Protein AF-A0AA96TM25-F1 (afdb_monomer_lite)

Sequence (514 aa):
MRAARQRVRSRRRRLGALTAVLTAGLGVGALLPATAQSGPVAGAGNHFLLSGAGDTSGVAAERFWFGRADDEVYLGDVIDRSGALVGDGRDDVLVRRGNTFTVRGAGGRTFAYGDPGDTVLVGDWDGDGTDTLAVRRGNSYFLSNSLTSGVADAVVVYGDPGDVVLVGNWDGDTSAADAPRPVTTDTLMVRRGHHYFVKNSLATGVADADFFFGEPGDTVLVGDWATAPGPGTPGRSGDSADQLAVRRGNVNHLSAEVWTARRGSALPTRSSVAYGEPGDTAFAAQLPRTYPTPGGPQTVYGDGFGVRRAGVPAGTDTPPAPAAPSAADGGVRTYAAVGDSITAGFRHYDHLGAPGPSSWLQGETAGRLQLAGGWAVPGTTTAQMLAHVAPADADVLVLLGGTNDVIRGVPWEVTAGNLQAIAAKVGARNTLAVGIVPIGWLPGAREQFNARLAALASEQGWRYVDPWLPLTAGDRWAPGASPDDLHPTPQAAFAAGRTIADAAWQAAARRGPR

Radius of gyration: 27.89 Å; chains: 1; bounding box: 87×74×76 Å

Foldseek 3Di:
DDDYDDDDDDDDDDDDDDDDDDDDDPPPPDAAFKFKFFFFLDAFFFWKFWQAFARQQQFGPDIDGDDHRPWRKTWGQQADPCLDRFGPRFIWIWTDDFQKIFTDDSVGDIAGEDGGPWGKIWFAAPLRRGIDIWTDDFQKIQDDNDRHYDGGPDIEGEDGRPWGKTKFQQQLDFPCPPDSYRGGHIDIWTDQQQKIFDDNHRHYDGGPAIEGEDGRPWDKEKWLHWHPADDVRHTAARSRHIWIWTDDFQKTFTWDRNNVDHHHYYTDGPDIGGYDGRNWRKYKTWDWDWDQDPVGIDIYTIITMMTGDHDDHPPDDDDDDDDDDDDDPDDQFEEEEEEECQQQVPDADFFSPDGHLLHLLSAPCPPRYHYFYYGYYHLDALVRRLVRTAAGAGLEYEYEHDLNCLVVVPDPVVRLVSSVSNCVRNPHLAYEYEQFDAQQVDFPSSVVNLVVSCVSCVVVVHHYDHLCVVQDDHSFGDPQQDPNRHTGRSNNSRSSSNRSNVSRSVRSPDPGDD

Secondary structure (DSSP, 8-state):
----------------------------PPPPPP---SSS--SS-SEEEE--TT--SS--SEEEE-S-TT-EEEEE----TT--SS--SSPEEEEEETTEEEESSTTT-EEE-S-TT-EEEEE-SSSSS--EEEEEETTEEEE-SSSSSS--SEEEEBS-TT-EEEEE-SS---TTTTSSS-----EEEEEETTEEEE--SSSSB--SEEEE-S-TT-EEEEE-B-B--BTTB--B---SS-EEEEEETTEEEEESPGGGPPTTEEPPEEEEEE-S-TTSEEEEEE--EEEEETTEEEEE-SEEEEEEE--S---S-PPPS--SPPPSS-PPEEEEEEESHHHHTS---SSTTS--TT-GGGSTTTTTEEEEEEEE-TT--HHHHHHH------SEEEEE--HHHHHTT--HHHHHHHHHHHHHHH--SEEEEEPPPP-TTSTTHHHHHHHHHHHHHHHTT-EEE-TTGGGEETTEEPTTS-SSSSSPPHHHHHHHHHHHHHHHHHHHTS----

pLDDT: mean 77.59, std 20.63, range [21.61, 98.81]

Structure (mmCIF, N/CA/C/O backbone):
data_AF-A0AA96TM25-F1
#
_entry.id   AF-A0AA96TM25-F1
#
loop_
_atom_site.group_PDB
_atom_site.id
_atom_site.type_symbol
_atom_site.label_atom_id
_atom_site.label_alt_id
_atom_site.label_comp_id
_atom_site.label_asym_id
_atom_site.label_entity_id
_atom_site.label_seq_id
_atom_site.pdbx_PDB_ins_code
_atom_site.Cartn_x
_atom_site.Cartn_y
_atom_site.Cartn_z
_atom_site.occupancy
_atom_site.B_iso_or_equiv
_atom_site.auth_seq_id
_atom_site.auth_comp_id
_atom_site.auth_asym_id
_atom_site.auth_atom_id
_atom_site.pdbx_PDB_model_num
ATOM 1 N N . MET A 1 1 ? 49.349 34.780 -30.154 1.00 33.78 1 MET A N 1
ATOM 2 C CA . MET A 1 1 ? 49.769 36.111 -29.656 1.00 33.78 1 MET A CA 1
ATOM 3 C C . MET A 1 1 ? 48.744 37.160 -30.079 1.00 33.78 1 MET A C 1
ATOM 5 O O . MET A 1 1 ? 48.507 37.262 -31.268 1.00 33.78 1 MET A O 1
ATOM 9 N N . ARG A 1 2 ? 48.194 37.898 -29.094 1.00 33.19 2 ARG A N 1
ATOM 10 C CA . ARG A 1 2 ? 47.567 39.251 -29.123 1.00 33.19 2 ARG A CA 1
ATOM 11 C C . ARG A 1 2 ? 46.432 39.506 -30.145 1.00 33.19 2 ARG A C 1
ATOM 13 O O . ARG A 1 2 ? 46.688 39.568 -31.331 1.00 33.19 2 ARG A O 1
ATOM 20 N N . ALA A 1 3 ? 45.149 39.572 -29.774 1.00 35.06 3 ALA A N 1
ATOM 21 C CA . ALA A 1 3 ? 44.412 40.490 -28.880 1.00 35.06 3 ALA A CA 1
ATOM 22 C C . ALA A 1 3 ? 43.901 41.805 -29.529 1.00 35.06 3 ALA A C 1
ATOM 24 O O . ALA A 1 3 ? 44.676 42.716 -29.796 1.00 35.06 3 ALA A O 1
ATOM 25 N N . ALA A 1 4 ? 42.559 41.903 -29.541 1.00 36.69 4 ALA A N 1
ATOM 26 C CA . ALA A 1 4 ? 41.720 43.029 -29.095 1.00 36.69 4 ALA A CA 1
ATOM 27 C C . ALA A 1 4 ? 41.176 44.062 -30.115 1.00 36.69 4 ALA A C 1
ATOM 29 O O . ALA A 1 4 ? 41.933 44.826 -30.701 1.00 36.69 4 ALA A O 1
ATOM 30 N N . ARG A 1 5 ? 39.833 44.207 -30.125 1.00 37.12 5 ARG A N 1
ATOM 31 C CA . ARG A 1 5 ? 39.028 45.390 -29.697 1.00 37.12 5 ARG A CA 1
ATOM 32 C C . ARG A 1 5 ? 37.784 45.608 -30.579 1.00 37.12 5 ARG A C 1
ATOM 34 O O . ARG A 1 5 ? 37.936 45.907 -31.750 1.00 37.12 5 ARG A O 1
ATOM 41 N N . GLN A 1 6 ? 36.596 45.677 -29.963 1.00 31.62 6 GLN A N 1
ATOM 42 C CA . GLN A 1 6 ? 35.823 46.933 -29.879 1.00 31.62 6 GLN A CA 1
ATOM 43 C C . GLN A 1 6 ? 34.627 46.841 -28.902 1.00 31.62 6 GLN A C 1
ATOM 45 O O . GLN A 1 6 ? 33.755 45.990 -29.018 1.00 31.62 6 GLN A O 1
ATOM 50 N N . ARG A 1 7 ? 34.621 47.765 -27.925 1.00 35.28 7 ARG A N 1
ATOM 51 C CA . ARG A 1 7 ? 33.451 48.277 -27.171 1.00 35.28 7 ARG A CA 1
ATOM 52 C C . ARG A 1 7 ? 32.676 49.241 -28.112 1.00 35.28 7 ARG A C 1
ATOM 54 O O . ARG A 1 7 ? 33.257 49.650 -29.108 1.00 35.28 7 ARG A O 1
ATOM 61 N N . VAL A 1 8 ? 31.444 49.731 -27.920 1.00 31.62 8 VAL A N 1
ATOM 62 C CA . VAL A 1 8 ? 30.783 50.509 -26.836 1.00 31.62 8 VAL A CA 1
ATOM 63 C C . VAL A 1 8 ? 29.323 50.721 -27.359 1.00 31.62 8 VAL A C 1
ATOM 65 O O . VAL A 1 8 ? 29.177 50.974 -28.549 1.00 31.62 8 VAL A O 1
ATOM 68 N N . ARG A 1 9 ? 28.209 50.644 -26.607 1.00 30.14 9 ARG A N 1
ATOM 69 C CA . ARG A 1 9 ? 27.542 51.801 -25.956 1.00 30.14 9 ARG A CA 1
ATOM 70 C C . ARG A 1 9 ? 26.250 51.422 -25.221 1.00 30.14 9 ARG A C 1
ATOM 72 O O . ARG A 1 9 ? 25.336 50.826 -25.767 1.00 30.14 9 ARG A O 1
ATOM 79 N N . SER A 1 10 ? 26.197 51.916 -23.990 1.00 33.78 10 SER A N 1
ATOM 80 C CA . SER A 1 10 ? 25.078 52.044 -23.059 1.00 33.78 10 SER A CA 1
ATOM 81 C C . SER A 1 10 ? 24.105 53.178 -23.417 1.00 33.78 10 SER A C 1
ATOM 83 O O . SER A 1 10 ? 24.566 54.247 -23.825 1.00 33.78 10 SER A O 1
ATOM 85 N N . ARG A 1 11 ? 22.821 53.049 -23.044 1.00 30.59 11 ARG A N 1
ATOM 86 C CA . ARG A 1 11 ? 21.989 54.176 -22.567 1.00 30.59 11 ARG A CA 1
ATOM 87 C C . ARG A 1 11 ? 21.061 53.747 -21.422 1.00 30.59 11 ARG A C 1
ATOM 89 O O . ARG A 1 11 ? 20.496 52.663 -21.434 1.00 30.59 11 ARG A O 1
ATOM 96 N N . ARG A 1 12 ? 20.969 54.624 -20.415 1.00 30.89 12 ARG A N 1
ATOM 97 C CA . ARG A 1 12 ? 20.222 54.500 -19.152 1.00 30.89 12 ARG A CA 1
ATOM 98 C C . ARG A 1 12 ? 18.774 55.018 -19.274 1.00 30.89 12 ARG A C 1
ATOM 100 O O . ARG A 1 12 ? 18.570 56.066 -19.872 1.00 30.89 12 ARG A O 1
ATOM 107 N N . ARG A 1 13 ? 17.876 54.322 -18.555 1.00 34.12 13 ARG A N 1
ATOM 108 C CA . ARG A 1 13 ? 16.726 54.739 -17.704 1.00 34.12 13 ARG A CA 1
ATOM 109 C C . ARG A 1 13 ? 15.685 55.759 -18.205 1.00 34.12 13 ARG A C 1
ATOM 111 O O . ARG A 1 13 ? 16.008 56.926 -18.393 1.00 34.12 13 ARG A O 1
ATOM 118 N N . ARG A 1 14 ? 14.403 55.377 -18.063 1.00 26.25 14 ARG A N 1
ATOM 119 C CA . ARG A 1 14 ? 13.375 56.166 -17.348 1.00 26.25 14 ARG A CA 1
ATOM 120 C C . ARG A 1 14 ? 12.481 55.261 -16.487 1.00 26.25 14 ARG A C 1
ATOM 122 O O . ARG A 1 14 ? 12.119 54.169 -16.905 1.00 26.25 14 ARG A O 1
ATOM 129 N N . LEU A 1 15 ? 12.209 55.749 -15.277 1.00 28.55 15 LEU A N 1
ATOM 130 C CA . LEU A 1 15 ? 11.237 55.263 -14.297 1.00 28.55 15 LEU A CA 1
ATOM 131 C C . LEU A 1 15 ? 9.808 55.541 -14.795 1.00 28.55 15 LEU A C 1
ATOM 133 O O . LEU A 1 15 ? 9.552 56.636 -15.295 1.00 28.55 15 LEU A O 1
ATOM 137 N N . GLY A 1 16 ? 8.895 54.605 -14.553 1.00 24.97 16 GLY A N 1
ATOM 138 C CA . GLY A 1 16 ? 7.447 54.803 -14.519 1.00 24.97 16 GLY A CA 1
ATOM 139 C C . GLY A 1 16 ? 6.886 53.901 -13.420 1.00 24.97 16 GLY A C 1
ATOM 140 O O . GLY A 1 16 ? 7.233 52.725 -13.368 1.00 24.97 16 GLY A O 1
ATOM 141 N N . ALA A 1 17 ? 6.145 54.483 -12.483 1.00 23.92 17 ALA A N 1
ATOM 142 C CA . ALA A 1 17 ? 5.649 53.843 -11.270 1.00 23.92 17 ALA A CA 1
ATOM 143 C C . ALA A 1 17 ? 4.202 53.325 -11.426 1.00 23.92 17 ALA A C 1
ATOM 145 O O . ALA A 1 17 ? 3.479 53.810 -12.293 1.00 23.92 17 ALA A O 1
ATOM 146 N N . LEU A 1 18 ? 3.815 52.447 -10.483 1.00 22.56 18 LEU A N 1
ATOM 147 C CA . LEU A 1 18 ? 2.508 51.795 -10.244 1.00 22.56 18 LEU A CA 1
ATOM 148 C C . LEU A 1 18 ? 2.148 50.686 -11.258 1.00 22.56 18 LEU A C 1
ATOM 150 O O . LEU A 1 18 ? 2.335 50.852 -12.452 1.00 22.56 18 LEU A O 1
ATOM 154 N N . THR A 1 19 ? 1.703 49.490 -10.856 1.00 21.61 19 THR A N 1
ATOM 155 C CA . THR A 1 19 ? 0.674 49.185 -9.844 1.00 21.61 19 THR A CA 1
ATOM 156 C C . THR A 1 19 ? 0.896 47.780 -9.262 1.00 21.61 19 THR A C 1
ATOM 158 O O . THR A 1 19 ? 1.254 46.857 -9.989 1.00 21.61 19 THR A O 1
ATOM 161 N N . ALA A 1 20 ? 0.667 47.609 -7.958 1.00 25.55 20 ALA A N 1
ATOM 162 C CA . ALA A 1 20 ? 0.610 46.299 -7.318 1.00 25.55 20 ALA A CA 1
ATOM 163 C C . ALA A 1 20 ? -0.608 45.513 -7.830 1.00 25.55 20 ALA A C 1
ATOM 165 O O . ALA A 1 20 ? -1.736 45.993 -7.733 1.00 25.55 20 ALA A O 1
ATOM 166 N N . VAL A 1 21 ? -0.380 44.300 -8.327 1.00 22.14 21 VAL A N 1
ATOM 167 C CA . VAL A 1 21 ? -1.412 43.273 -8.482 1.00 22.14 21 VAL A CA 1
ATOM 168 C C . VAL A 1 21 ? -0.888 42.034 -7.770 1.00 22.14 21 VAL A C 1
ATOM 170 O O . VAL A 1 21 ? 0.164 41.505 -8.124 1.00 22.14 21 VAL A O 1
ATOM 173 N N . LEU A 1 22 ? -1.601 41.619 -6.722 1.00 25.08 22 LEU A N 1
ATOM 174 C CA . LEU A 1 22 ? -1.472 40.289 -6.145 1.00 25.08 22 LEU A CA 1
ATOM 175 C C . LEU A 1 22 ? -1.740 39.263 -7.251 1.00 25.08 22 LEU A C 1
ATOM 177 O O . LEU A 1 22 ? -2.866 39.166 -7.734 1.00 25.08 22 LEU A O 1
ATOM 181 N N . THR A 1 23 ? -0.745 38.456 -7.596 1.00 22.62 23 THR A N 1
ATOM 182 C CA . THR A 1 23 ? -0.980 37.154 -8.224 1.00 22.62 23 THR A CA 1
ATOM 183 C C . THR A 1 23 ? -0.648 36.080 -7.208 1.00 22.62 23 THR A C 1
ATOM 185 O O . THR A 1 23 ? 0.503 35.906 -6.810 1.00 22.62 23 THR A O 1
ATOM 188 N N . ALA A 1 24 ? -1.711 35.418 -6.756 1.00 23.12 24 ALA A N 1
ATOM 189 C CA . ALA A 1 24 ? -1.677 34.208 -5.963 1.00 23.12 24 ALA A CA 1
ATOM 190 C C . ALA A 1 24 ? -0.750 33.172 -6.612 1.00 23.12 24 ALA A C 1
ATOM 192 O O . ALA A 1 24 ? -0.747 32.999 -7.832 1.00 23.12 24 ALA A O 1
ATOM 193 N N . GLY A 1 25 ? 0.039 32.501 -5.774 1.00 23.41 25 GLY A N 1
ATOM 194 C CA . GLY A 1 25 ? 0.905 31.411 -6.184 1.00 23.41 25 GLY A CA 1
ATOM 195 C C . GLY A 1 25 ? 0.092 30.267 -6.779 1.00 23.41 25 GLY A C 1
ATOM 196 O O . GLY A 1 25 ? -0.672 29.609 -6.079 1.00 23.41 25 GLY A O 1
ATOM 197 N N . LEU A 1 26 ? 0.292 30.020 -8.069 1.00 24.78 26 LEU A N 1
ATOM 198 C CA . LEU A 1 26 ? -0.000 28.739 -8.694 1.00 24.78 26 LEU A CA 1
ATOM 199 C C . LEU A 1 26 ? 1.283 27.914 -8.625 1.00 24.78 26 LEU A C 1
ATOM 201 O O . LEU A 1 26 ? 2.128 27.969 -9.515 1.00 24.78 26 LEU A O 1
ATOM 205 N N . GLY A 1 27 ? 1.445 27.187 -7.521 1.00 22.66 27 GLY A N 1
ATOM 206 C CA . GLY A 1 27 ? 2.385 26.077 -7.448 1.00 22.66 27 GLY A CA 1
ATOM 207 C C . GLY A 1 27 ? 1.826 24.920 -8.267 1.00 22.66 27 GLY A C 1
ATOM 208 O O . GLY A 1 27 ? 1.129 24.064 -7.731 1.00 22.66 27 GLY A O 1
ATOM 209 N N . VAL A 1 28 ? 2.083 24.924 -9.573 1.00 22.94 28 VAL A N 1
ATOM 210 C CA . VAL A 1 28 ? 1.911 23.735 -10.410 1.00 22.94 28 VAL A CA 1
ATOM 211 C C . VAL A 1 28 ? 3.105 22.838 -10.103 1.00 22.94 28 VAL A C 1
ATOM 213 O O . VAL A 1 28 ? 4.209 23.084 -10.578 1.00 22.94 28 VAL A O 1
ATOM 216 N N . GLY A 1 29 ? 2.902 21.860 -9.221 1.00 24.98 29 GLY A N 1
ATOM 217 C CA . GLY A 1 29 ? 3.872 20.788 -9.024 1.00 24.98 29 GLY A CA 1
ATOM 218 C C . GLY A 1 29 ? 3.928 19.935 -10.287 1.00 24.98 29 GLY A C 1
ATOM 219 O O . GLY A 1 29 ? 2.887 19.485 -10.764 1.00 24.98 29 GLY A O 1
ATOM 220 N N . ALA A 1 30 ? 5.125 19.800 -10.853 1.00 25.36 30 ALA A N 1
ATOM 221 C CA . ALA A 1 30 ? 5.394 18.926 -11.984 1.00 25.36 30 ALA A CA 1
ATOM 222 C C . ALA A 1 30 ? 5.187 17.461 -11.563 1.00 25.36 30 ALA A C 1
ATOM 224 O O . ALA A 1 30 ? 5.605 17.065 -10.475 1.00 25.36 30 ALA A O 1
ATOM 225 N N . LEU A 1 31 ? 4.488 16.708 -12.410 1.00 30.45 31 LEU A N 1
ATOM 226 C CA . LEU A 1 31 ? 4.250 15.270 -12.289 1.00 30.45 31 LEU A CA 1
ATOM 227 C C . LEU A 1 31 ? 5.403 14.532 -12.987 1.00 30.45 31 LEU A C 1
ATOM 229 O O . LEU A 1 31 ? 5.840 14.987 -14.047 1.00 30.45 31 LEU A O 1
ATOM 233 N N . LEU A 1 32 ? 5.889 13.466 -12.351 1.00 32.56 32 LEU A N 1
ATOM 234 C CA . 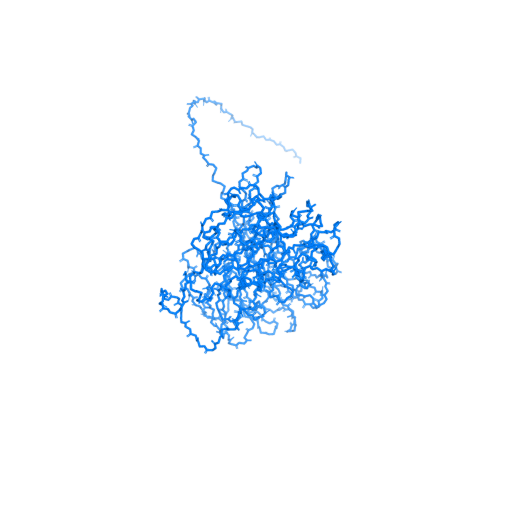LEU A 1 32 ? 6.995 12.605 -12.790 1.00 32.56 32 LEU A CA 1
ATOM 235 C C . LEU A 1 32 ? 6.458 11.403 -13.593 1.00 32.56 32 LEU A C 1
ATOM 237 O O . LEU A 1 32 ? 5.297 11.058 -13.349 1.00 32.56 32 LEU A O 1
ATOM 241 N N . PRO A 1 33 ? 7.250 10.798 -14.504 1.00 31.41 33 PRO A N 1
ATOM 242 C CA . PRO A 1 33 ? 6.888 9.538 -15.155 1.00 31.41 33 PRO A CA 1
ATOM 243 C C . PRO A 1 33 ? 6.852 8.374 -14.150 1.00 31.41 33 PRO A C 1
ATOM 245 O O . PRO A 1 33 ? 7.487 8.427 -13.096 1.00 31.41 33 PRO A O 1
ATOM 248 N N . ALA A 1 34 ? 6.015 7.397 -14.483 1.00 35.84 34 ALA A N 1
ATOM 249 C CA . ALA A 1 34 ? 5.524 6.294 -13.667 1.00 35.84 34 ALA A CA 1
ATOM 250 C C . ALA A 1 34 ? 6.397 5.033 -13.766 1.00 35.84 34 ALA A C 1
ATOM 252 O O . ALA A 1 34 ? 7.242 4.928 -14.647 1.00 35.84 34 ALA A O 1
ATOM 253 N N . THR A 1 35 ? 6.184 4.069 -12.859 1.00 41.94 35 THR A N 1
ATOM 254 C CA . THR A 1 35 ? 7.040 2.884 -12.723 1.00 41.94 35 THR A CA 1
ATOM 255 C C . THR A 1 35 ? 6.405 1.581 -13.162 1.00 41.94 35 THR A C 1
ATOM 257 O O . THR A 1 35 ? 5.282 1.213 -12.810 1.00 41.94 35 THR A O 1
ATOM 260 N N . ALA A 1 36 ? 7.205 0.795 -13.876 1.00 41.16 36 ALA A N 1
ATOM 261 C CA . ALA A 1 36 ? 6.796 -0.483 -14.408 1.00 41.16 36 ALA A CA 1
ATOM 262 C C . ALA A 1 36 ? 7.336 -1.667 -13.593 1.00 41.16 36 ALA A C 1
ATOM 264 O O . ALA A 1 36 ? 8.471 -2.137 -13.717 1.00 41.16 36 ALA A O 1
ATOM 265 N N . GLN A 1 37 ? 6.465 -2.240 -12.768 1.00 52.16 37 GLN A N 1
ATOM 266 C CA . GLN A 1 37 ? 6.781 -3.473 -12.059 1.00 52.16 37 GLN A CA 1
ATOM 267 C C . GLN A 1 37 ? 6.748 -4.698 -12.994 1.00 52.16 37 GLN A C 1
ATOM 269 O O . GLN A 1 37 ? 5.912 -4.827 -13.885 1.00 52.16 37 GLN A O 1
ATOM 274 N N . SER A 1 38 ? 7.668 -5.637 -12.761 1.00 40.50 38 SER A N 1
ATOM 275 C CA . SER A 1 38 ? 7.834 -6.879 -13.520 1.00 40.50 38 SER A CA 1
ATOM 276 C C . SER A 1 38 ? 6.552 -7.700 -13.678 1.00 40.50 38 SER A C 1
ATOM 278 O O . SER A 1 38 ? 6.055 -8.244 -12.689 1.00 40.50 38 SER A O 1
ATOM 280 N N . GLY A 1 39 ? 6.101 -7.933 -14.912 1.00 54.16 39 GLY A N 1
ATOM 281 C CA . GLY A 1 39 ? 5.005 -8.873 -15.154 1.00 54.16 39 GLY A CA 1
ATOM 282 C C . GLY A 1 39 ? 3.701 -8.474 -14.446 1.00 54.16 39 GLY A C 1
ATOM 283 O O . GLY A 1 39 ? 3.552 -7.338 -14.003 1.00 54.16 39 GLY A O 1
ATOM 284 N N . PRO A 1 40 ? 2.728 -9.392 -14.322 1.00 54.19 40 PRO A N 1
ATOM 285 C CA . PRO A 1 40 ? 1.571 -9.124 -13.486 1.00 54.19 40 PRO A CA 1
ATOM 286 C C . PRO A 1 40 ? 2.007 -8.998 -12.022 1.00 54.19 40 PRO A C 1
ATOM 288 O O . PRO A 1 40 ? 2.804 -9.801 -11.532 1.00 54.19 40 PRO A O 1
ATOM 291 N N . VAL A 1 41 ? 1.418 -8.049 -11.296 1.00 57.53 41 VAL A N 1
ATOM 292 C CA . VAL A 1 41 ? 1.493 -7.944 -9.834 1.00 57.53 41 VAL A CA 1
ATOM 293 C C . VAL A 1 41 ? 0.889 -9.225 -9.233 1.00 57.53 41 VAL A C 1
ATOM 295 O O . VAL A 1 41 ? -0.324 -9.355 -9.052 1.00 57.53 41 VAL A O 1
ATOM 298 N N . ALA A 1 42 ? 1.737 -10.234 -9.023 1.00 48.84 42 ALA A N 1
ATOM 299 C CA . ALA A 1 42 ? 1.321 -11.620 -8.835 1.00 48.84 42 ALA A CA 1
ATOM 300 C C . ALA A 1 42 ? 0.669 -11.876 -7.464 1.00 48.84 42 ALA A C 1
ATOM 302 O O . ALA A 1 42 ? 1.290 -11.726 -6.412 1.00 48.84 42 ALA A O 1
ATOM 303 N N . GLY A 1 43 ? -0.587 -12.329 -7.480 1.00 48.75 43 GLY A N 1
ATOM 304 C CA . GLY A 1 43 ? -1.332 -12.825 -6.318 1.00 48.75 43 GLY A CA 1
ATOM 305 C C . GLY A 1 43 ? -2.843 -12.717 -6.502 1.00 48.75 43 GLY A C 1
ATOM 306 O O . GLY A 1 43 ? -3.305 -12.262 -7.542 1.00 48.75 43 GLY A O 1
ATOM 307 N N . ALA A 1 44 ? -3.618 -13.173 -5.518 1.00 47.62 44 ALA A N 1
ATOM 308 C CA . ALA A 1 44 ? -5.078 -13.209 -5.589 1.00 47.62 44 ALA A CA 1
ATOM 309 C C . ALA A 1 44 ? -5.706 -12.029 -4.835 1.00 47.62 44 ALA A C 1
ATOM 311 O O . ALA A 1 44 ? -5.293 -11.699 -3.724 1.00 47.62 44 ALA A O 1
ATOM 312 N N . GLY A 1 45 ? -6.751 -11.425 -5.400 1.00 62.62 45 GLY A N 1
ATOM 313 C CA . GLY A 1 45 ? -7.540 -10.402 -4.714 1.00 62.62 45 GLY A CA 1
ATOM 314 C C . GLY A 1 45 ? -8.075 -9.322 -5.629 1.00 62.62 45 GLY A C 1
ATOM 315 O O . GLY A 1 45 ? -7.818 -9.303 -6.812 1.00 62.62 45 GLY A O 1
ATOM 316 N N . ASN A 1 46 ? -8.870 -8.400 -5.135 1.00 73.81 46 ASN A N 1
ATOM 317 C CA . ASN A 1 46 ? -9.331 -7.285 -5.966 1.00 73.81 46 ASN A CA 1
ATOM 318 C C . ASN A 1 46 ? -9.472 -6.009 -5.157 1.00 73.81 46 ASN A C 1
ATOM 320 O O . ASN A 1 46 ? -10.037 -5.049 -5.659 1.00 73.81 46 ASN A O 1
ATOM 324 N N . HIS A 1 47 ? -8.958 -6.010 -3.926 1.00 81.44 47 HIS A N 1
ATOM 325 C CA . HIS A 1 47 ? -8.935 -4.868 -3.036 1.00 81.44 47 HIS A CA 1
ATOM 326 C C . HIS A 1 47 ? -7.536 -4.260 -3.049 1.00 81.44 47 HIS A C 1
ATOM 328 O O . HIS A 1 47 ? -6.564 -4.912 -2.669 1.00 81.44 47 HIS A O 1
ATOM 334 N N . PHE A 1 48 ? -7.456 -3.018 -3.499 1.00 83.00 48 PHE A N 1
ATOM 335 C CA . PHE A 1 48 ? -6.238 -2.243 -3.643 1.00 83.00 48 PHE A CA 1
ATOM 336 C C . PHE A 1 48 ? -6.152 -1.231 -2.511 1.00 83.00 48 PHE A C 1
ATOM 338 O O . PHE A 1 48 ? -7.138 -0.555 -2.212 1.00 83.00 48 PHE A O 1
ATOM 345 N N . LEU A 1 49 ? -4.976 -1.125 -1.902 1.00 84.94 49 LEU A N 1
ATOM 346 C CA . LEU A 1 49 ? -4.662 -0.174 -0.845 1.00 84.94 49 LEU A CA 1
ATOM 347 C C . LEU A 1 49 ? -3.358 0.537 -1.210 1.00 84.94 49 LEU A C 1
ATOM 349 O O . LEU A 1 49 ? -2.332 -0.122 -1.337 1.00 84.94 49 LEU A O 1
ATOM 353 N N . LEU A 1 50 ? -3.408 1.854 -1.410 1.00 88.00 50 LEU A N 1
ATOM 354 C CA . LEU A 1 50 ? -2.268 2.665 -1.852 1.00 88.00 50 LEU A CA 1
ATOM 355 C C . LEU A 1 50 ? -1.870 3.637 -0.738 1.00 88.00 50 LEU A C 1
ATOM 357 O O . LEU A 1 50 ? -2.730 4.333 -0.197 1.00 88.00 50 LEU A O 1
ATOM 361 N N . SER A 1 51 ? -0.586 3.708 -0.380 1.00 87.44 51 SER A N 1
ATOM 362 C CA . SER A 1 51 ? -0.072 4.585 0.685 1.00 87.44 51 SER A CA 1
ATOM 363 C C . SER A 1 51 ? -0.089 6.055 0.270 1.00 87.44 51 SER A C 1
ATOM 365 O O . SER A 1 51 ? -0.390 6.941 1.071 1.00 87.44 51 SER A O 1
ATOM 367 N N . GLY A 1 52 ? 0.210 6.319 -0.999 1.00 87.31 52 GLY A N 1
ATOM 368 C CA . GLY A 1 52 ? 0.551 7.649 -1.486 1.00 87.31 52 GLY A CA 1
ATOM 369 C C . GLY A 1 52 ? 2.033 7.986 -1.311 1.00 87.31 52 GLY A C 1
ATOM 370 O O . GLY A 1 52 ? 2.723 7.409 -0.464 1.00 87.31 52 GLY A O 1
ATOM 371 N N . ALA A 1 53 ? 2.489 8.938 -2.122 1.00 86.81 53 ALA A N 1
ATOM 372 C CA . ALA A 1 53 ? 3.875 9.366 -2.260 1.00 86.81 53 ALA A CA 1
ATOM 373 C C . ALA A 1 53 ? 4.489 9.755 -0.909 1.00 86.81 53 ALA A C 1
ATOM 375 O O . ALA A 1 53 ? 3.983 10.647 -0.215 1.00 86.81 53 ALA A O 1
ATOM 376 N N . GLY A 1 54 ? 5.574 9.078 -0.533 1.00 83.50 54 GLY A N 1
ATOM 377 C CA . GLY A 1 54 ? 6.316 9.317 0.707 1.00 83.50 54 GLY A CA 1
ATOM 378 C C . GLY A 1 54 ? 5.580 8.961 2.001 1.00 83.50 54 GLY A C 1
ATOM 379 O O . GLY A 1 54 ? 6.105 9.247 3.079 1.00 83.50 54 GLY A O 1
ATOM 380 N N . ASP A 1 55 ? 4.386 8.355 1.939 1.00 83.25 55 ASP A N 1
ATOM 381 C CA . ASP A 1 55 ? 3.668 7.992 3.157 1.00 83.25 55 ASP A CA 1
ATOM 382 C C . ASP A 1 55 ? 4.212 6.711 3.775 1.00 83.25 55 ASP A C 1
ATOM 384 O O . ASP A 1 55 ? 4.060 5.611 3.246 1.00 83.25 55 ASP A O 1
ATOM 388 N N . THR A 1 56 ? 4.769 6.860 4.967 1.00 79.62 56 THR A N 1
ATOM 389 C CA . THR A 1 56 ? 5.292 5.762 5.777 1.00 79.62 56 THR A CA 1
ATOM 390 C C . THR A 1 56 ? 4.397 5.434 6.972 1.00 79.62 56 THR A C 1
ATOM 392 O O . THR A 1 56 ? 4.773 4.625 7.816 1.00 79.62 56 THR A O 1
ATOM 395 N N . SER A 1 57 ? 3.198 6.027 7.057 1.00 74.06 57 SER A N 1
ATOM 396 C CA . SER A 1 57 ? 2.274 5.837 8.184 1.00 74.06 57 SER A CA 1
ATOM 397 C C . SER A 1 57 ? 1.717 4.415 8.316 1.00 74.06 57 SER A C 1
ATOM 399 O O . SER A 1 57 ? 1.177 4.061 9.366 1.00 74.06 57 SER A O 1
ATOM 401 N N . GLY A 1 58 ? 1.805 3.614 7.250 1.00 72.75 58 GLY A N 1
ATOM 402 C CA . GLY A 1 58 ? 1.165 2.303 7.156 1.00 72.75 58 GLY A CA 1
ATOM 403 C C . GLY A 1 58 ? -0.329 2.366 6.816 1.00 72.75 58 GLY A C 1
ATOM 404 O O . GLY A 1 58 ? -0.964 1.320 6.690 1.00 72.75 58 GLY A O 1
ATOM 405 N N . VAL A 1 59 ? -0.901 3.564 6.649 1.00 71.69 59 VAL A N 1
ATOM 406 C CA . VAL A 1 59 ? -2.315 3.766 6.317 1.00 71.69 59 VAL A CA 1
ATOM 407 C C . VAL A 1 59 ? -2.467 4.020 4.822 1.00 71.69 59 VAL A C 1
ATOM 409 O O . VAL A 1 59 ? -1.764 4.831 4.232 1.00 71.69 59 VAL A O 1
ATOM 412 N N . ALA A 1 60 ? -3.419 3.336 4.194 1.00 76.44 60 ALA A N 1
ATOM 413 C CA . ALA A 1 60 ? -3.747 3.594 2.800 1.00 76.44 60 ALA A CA 1
ATOM 414 C C . ALA A 1 60 ? -4.482 4.933 2.638 1.00 76.44 60 ALA A C 1
ATOM 416 O O . ALA A 1 60 ? -5.522 5.135 3.274 1.00 76.44 60 ALA A O 1
ATOM 417 N N . ALA A 1 61 ? -3.950 5.795 1.770 1.00 77.00 61 ALA A N 1
ATOM 418 C CA . ALA A 1 61 ? -4.568 7.033 1.309 1.00 77.00 61 ALA A CA 1
ATOM 419 C C . ALA A 1 61 ? -5.721 6.775 0.333 1.00 77.00 61 ALA A C 1
ATOM 421 O O . ALA A 1 61 ? -6.751 7.438 0.421 1.00 77.00 61 ALA A O 1
ATOM 422 N N . GLU A 1 62 ? -5.574 5.796 -0.564 1.00 76.00 62 GLU A N 1
ATOM 423 C CA . GLU A 1 62 ? -6.647 5.360 -1.464 1.00 76.00 62 GLU A CA 1
ATOM 424 C C . GLU A 1 62 ? -6.931 3.871 -1.257 1.00 76.00 62 GLU A C 1
ATOM 426 O O . GLU A 1 62 ? -6.022 3.066 -1.040 1.00 76.00 62 GLU A O 1
ATOM 431 N N . ARG A 1 63 ? -8.217 3.511 -1.303 1.00 79.69 63 ARG A N 1
ATOM 432 C CA . ARG A 1 63 ? -8.693 2.128 -1.235 1.00 79.69 63 ARG A CA 1
ATOM 433 C C . ARG A 1 63 ? -9.782 1.924 -2.270 1.00 79.69 63 ARG A C 1
ATOM 435 O O . ARG A 1 63 ? -10.687 2.753 -2.369 1.00 79.69 63 ARG A O 1
ATOM 442 N N . PHE A 1 64 ? -9.725 0.833 -3.018 1.00 70.19 64 PHE A N 1
ATOM 443 C CA . PHE A 1 64 ? -10.758 0.528 -4.004 1.00 70.19 64 PHE A CA 1
ATOM 444 C C . PHE A 1 64 ? -10.790 -0.943 -4.385 1.00 70.19 64 PHE A C 1
ATOM 446 O O . PHE A 1 64 ? -9.821 -1.674 -4.204 1.00 70.19 64 PHE A O 1
ATOM 453 N N . TRP A 1 65 ? -11.912 -1.349 -4.977 1.00 76.56 65 TRP A N 1
ATOM 454 C CA . TRP A 1 65 ? -12.063 -2.657 -5.590 1.00 76.56 65 TRP A CA 1
ATOM 455 C C . TRP A 1 65 ? -12.053 -2.522 -7.104 1.00 76.56 65 TRP A C 1
ATOM 457 O O . TRP A 1 65 ? -12.718 -1.637 -7.646 1.00 76.56 65 TRP A O 1
ATOM 467 N N . PHE A 1 66 ? -11.308 -3.383 -7.788 1.00 72.94 66 PHE A N 1
ATOM 468 C CA . PHE A 1 66 ? -11.265 -3.395 -9.245 1.00 72.94 66 PHE A CA 1
ATOM 469 C C . PHE A 1 66 ? -10.905 -4.779 -9.782 1.00 72.94 66 PHE A C 1
ATOM 471 O O . PHE A 1 66 ? -10.033 -5.453 -9.243 1.00 72.94 66 PHE A O 1
ATOM 478 N N . GLY A 1 67 ? -11.586 -5.199 -10.848 1.00 74.25 67 GLY A N 1
ATOM 479 C CA . GLY A 1 67 ? -11.365 -6.505 -11.460 1.00 74.25 67 GLY A CA 1
ATOM 480 C C . GLY A 1 67 ? -11.822 -7.701 -10.616 1.00 74.25 67 GLY A C 1
ATOM 481 O O . GLY A 1 67 ? -12.516 -7.580 -9.597 1.00 74.25 67 GLY A O 1
ATOM 482 N N . ARG A 1 68 ? -11.450 -8.884 -11.098 1.00 75.31 68 ARG A N 1
ATOM 483 C CA . ARG A 1 68 ? -11.644 -10.182 -10.455 1.00 75.31 68 ARG A CA 1
ATOM 484 C C . ARG A 1 68 ? -10.432 -10.540 -9.604 1.00 75.31 68 ARG A C 1
ATOM 486 O O . ARG A 1 68 ? -9.339 -10.000 -9.767 1.00 75.31 68 ARG A O 1
ATOM 493 N N . ALA A 1 69 ? -10.641 -11.476 -8.683 1.00 68.88 69 ALA A N 1
ATOM 494 C CA . ALA A 1 69 ? -9.588 -11.935 -7.787 1.00 68.88 69 ALA A CA 1
ATOM 495 C C . ALA A 1 69 ? -8.436 -12.647 -8.517 1.00 68.88 69 ALA A C 1
ATOM 497 O O . ALA A 1 69 ? -7.321 -12.654 -8.006 1.00 68.88 69 ALA A O 1
ATOM 498 N N . ASP A 1 70 ? -8.716 -13.222 -9.684 1.00 73.25 70 ASP A N 1
ATOM 499 C CA . ASP A 1 70 ? -7.806 -13.983 -10.540 1.00 73.25 70 ASP A CA 1
ATOM 500 C C . ASP A 1 70 ? -7.238 -13.168 -11.712 1.00 73.25 70 ASP A C 1
ATOM 502 O O . ASP A 1 70 ? -6.476 -13.706 -12.509 1.00 73.25 70 ASP A O 1
ATOM 506 N N . ASP A 1 71 ? -7.576 -11.879 -11.816 1.00 79.25 71 ASP A N 1
ATOM 507 C CA . ASP A 1 71 ? -7.009 -11.021 -12.855 1.00 79.25 71 ASP A CA 1
ATOM 508 C C . ASP A 1 71 ? -5.498 -10.835 -12.651 1.00 79.25 71 ASP A C 1
ATOM 510 O O . ASP A 1 71 ? -5.030 -10.620 -11.523 1.00 79.25 71 ASP A O 1
ATOM 514 N N . GLU A 1 72 ? -4.767 -10.846 -13.767 1.00 83.06 72 GLU A N 1
ATOM 515 C CA . GLU A 1 72 ? -3.429 -10.270 -13.873 1.00 83.06 72 GLU A CA 1
ATOM 516 C C . GLU A 1 72 ? -3.546 -8.747 -13.770 1.00 83.06 72 GLU A C 1
ATOM 518 O O . GLU A 1 72 ? -4.429 -8.153 -14.388 1.00 83.06 72 GLU A O 1
ATOM 523 N N . VAL A 1 73 ? -2.681 -8.112 -12.982 1.00 84.69 73 VAL A N 1
ATOM 524 C CA . VAL A 1 73 ? -2.748 -6.673 -12.695 1.00 84.69 73 VAL A CA 1
ATOM 525 C C . VAL A 1 73 ? -1.455 -6.001 -13.120 1.00 84.69 73 VAL A C 1
ATOM 527 O O . VAL A 1 73 ? -0.384 -6.513 -12.810 1.00 84.69 73 VAL A O 1
ATOM 530 N N . TYR A 1 74 ? -1.568 -4.846 -13.764 1.00 87.06 74 TYR A N 1
ATOM 531 C CA . TYR A 1 74 ? -0.450 -4.011 -14.189 1.00 87.06 74 TYR A CA 1
ATOM 532 C C . TYR A 1 74 ? -0.685 -2.556 -13.786 1.00 87.06 74 TYR A C 1
ATOM 534 O O . TYR A 1 74 ? -1.833 -2.151 -13.578 1.00 87.06 74 TYR A O 1
ATOM 542 N N . LEU A 1 75 ? 0.406 -1.809 -13.657 1.00 86.56 75 LEU A N 1
ATOM 543 C CA . LEU A 1 75 ? 0.422 -0.385 -13.347 1.00 86.56 75 LEU A CA 1
ATOM 544 C C . LEU A 1 75 ? 1.185 0.339 -14.454 1.00 86.56 75 LEU A C 1
ATOM 546 O O . LEU A 1 75 ? 2.118 -0.242 -15.012 1.00 86.56 75 LEU A O 1
ATOM 550 N N . GLY A 1 76 ? 0.736 1.546 -14.770 1.00 84.88 76 GLY A N 1
ATOM 551 C CA . GLY A 1 76 ? 1.426 2.486 -15.645 1.00 84.88 76 GLY A CA 1
ATOM 552 C C . GLY A 1 76 ? 0.546 3.683 -15.991 1.00 84.88 76 GLY A C 1
ATOM 553 O O . GLY A 1 76 ? -0.681 3.622 -15.857 1.00 84.88 76 GLY A O 1
ATOM 554 N N . ASP A 1 77 ? 1.171 4.754 -16.452 1.00 84.81 77 ASP A N 1
ATOM 555 C CA . ASP A 1 77 ? 0.565 6.003 -16.901 1.00 84.81 77 ASP A CA 1
ATOM 556 C C . ASP A 1 77 ? 0.032 5.877 -18.335 1.00 84.81 77 ASP A C 1
ATOM 558 O O . ASP A 1 77 ? 0.703 6.199 -19.317 1.00 84.81 77 ASP A O 1
ATOM 562 N N . VAL A 1 78 ? -1.186 5.346 -18.471 1.00 84.56 78 VAL A N 1
ATOM 563 C CA . VAL A 1 78 ? -1.746 4.948 -19.775 1.00 84.56 78 VAL A CA 1
ATOM 564 C C . VAL A 1 78 ? -2.915 5.815 -20.225 1.00 84.56 78 VAL A C 1
ATOM 566 O O . VAL A 1 78 ? -3.300 5.745 -21.398 1.00 84.56 78 VAL A O 1
ATOM 569 N N . ILE A 1 79 ? -3.534 6.584 -19.322 1.00 78.81 79 ILE A N 1
ATOM 570 C CA . ILE A 1 79 ? -4.635 7.489 -19.653 1.00 78.81 79 ILE A CA 1
ATOM 571 C C . ILE A 1 79 ? -4.505 8.875 -19.027 1.00 78.81 79 ILE A C 1
ATOM 573 O O . ILE A 1 79 ? -3.952 9.063 -17.952 1.00 78.81 79 ILE A O 1
ATOM 577 N N . ASP A 1 80 ? -5.155 9.849 -19.664 1.00 74.62 80 ASP A N 1
ATOM 578 C CA . ASP A 1 80 ? -5.320 11.176 -19.093 1.00 74.62 80 ASP A CA 1
ATOM 579 C C . ASP A 1 80 ? -6.631 11.295 -18.307 1.00 74.62 80 ASP A C 1
ATOM 581 O O . ASP A 1 80 ? -7.509 10.425 -18.316 1.00 74.62 80 ASP A O 1
ATOM 585 N N . ARG A 1 81 ? -6.842 12.458 -17.681 1.00 71.81 81 ARG A N 1
ATOM 586 C CA . ARG A 1 81 ? -8.096 12.775 -16.970 1.00 71.81 81 ARG A CA 1
ATOM 587 C C . ARG A 1 81 ? -9.361 12.693 -17.829 1.00 71.81 81 ARG A C 1
ATOM 589 O O . ARG A 1 81 ? -10.455 12.606 -17.270 1.00 71.81 81 ARG A O 1
ATOM 596 N N . SER A 1 82 ? -9.249 12.787 -19.156 1.00 68.81 82 SER A N 1
ATOM 597 C CA . SER A 1 82 ? -10.376 12.612 -20.081 1.00 68.81 82 SER A CA 1
ATOM 598 C C . SER A 1 82 ? -10.634 11.135 -20.417 1.00 68.81 82 SER A C 1
ATOM 600 O O . SER A 1 82 ? -11.701 10.789 -20.932 1.00 68.81 82 SER A O 1
ATOM 602 N N . GLY A 1 83 ? -9.682 10.261 -20.085 1.00 68.38 83 GLY A N 1
ATOM 603 C CA . GLY A 1 83 ? -9.655 8.850 -20.424 1.00 68.38 83 GLY A CA 1
ATOM 604 C C . GLY A 1 83 ? -9.135 8.577 -21.833 1.00 68.38 83 GLY A C 1
ATOM 605 O O . GLY A 1 83 ? -9.443 7.519 -22.384 1.00 68.38 83 GLY A O 1
ATOM 606 N N . ALA A 1 84 ? -8.434 9.521 -22.465 1.00 76.88 84 ALA A N 1
ATOM 607 C CA . ALA A 1 84 ? -7.691 9.256 -23.693 1.00 76.88 84 ALA A CA 1
ATOM 608 C C . ALA A 1 84 ? -6.446 8.420 -23.363 1.00 76.88 84 ALA A C 1
ATOM 610 O O . ALA A 1 84 ? -5.914 8.573 -22.277 1.00 76.88 84 ALA A O 1
ATOM 611 N N . LEU A 1 85 ? -6.012 7.538 -24.275 1.00 79.25 85 LEU A N 1
ATOM 612 C CA . LEU A 1 85 ? -4.849 6.649 -24.091 1.00 79.25 85 LEU A CA 1
ATOM 613 C C . LEU A 1 85 ? -3.527 7.411 -24.288 1.00 79.25 85 LEU A C 1
ATOM 615 O O . LEU A 1 85 ? -2.806 7.169 -25.252 1.00 79.25 85 LEU A O 1
ATOM 619 N N . VAL A 1 86 ? -3.318 8.416 -23.450 1.00 77.25 86 VAL A N 1
ATOM 620 C CA . VAL A 1 86 ? -2.154 9.302 -23.394 1.00 77.25 86 VAL A CA 1
ATOM 621 C C . VAL A 1 86 ? -1.920 9.590 -21.915 1.00 77.25 86 VAL A C 1
ATOM 623 O O . VAL A 1 86 ? -2.873 9.987 -21.254 1.00 77.25 86 VAL A O 1
ATOM 626 N N . GLY A 1 87 ? -0.723 9.350 -21.388 1.00 75.94 87 GLY A N 1
ATOM 627 C CA . GLY A 1 87 ? -0.445 9.473 -19.952 1.00 75.94 87 GLY A CA 1
ATOM 628 C C . GLY A 1 87 ? -0.632 10.899 -19.410 1.00 75.94 87 GLY A C 1
ATOM 629 O O . GLY A 1 87 ? -0.494 11.891 -20.140 1.00 75.94 87 GLY A O 1
ATOM 630 N N . ASP A 1 88 ? -0.969 11.039 -18.124 1.00 72.19 88 ASP A N 1
ATOM 631 C CA . ASP A 1 88 ? -0.998 12.326 -17.413 1.00 72.19 88 ASP A CA 1
ATOM 632 C C . ASP A 1 88 ? 0.030 12.482 -16.282 1.00 72.19 88 ASP A C 1
ATOM 634 O O . ASP A 1 88 ? 0.096 13.553 -15.652 1.00 72.19 88 ASP A O 1
ATOM 638 N N . GLY A 1 89 ? 0.890 11.486 -16.112 1.00 70.31 89 GLY A N 1
ATOM 639 C CA . GLY A 1 89 ? 1.872 11.332 -15.051 1.00 70.31 89 GLY A CA 1
ATOM 640 C C . GLY A 1 89 ? 1.270 10.713 -13.794 1.00 70.31 89 GLY A C 1
ATOM 641 O O . GLY A 1 89 ? 1.691 11.071 -12.690 1.00 70.31 89 GLY A O 1
ATOM 642 N N . ARG A 1 90 ? 0.224 9.888 -13.908 1.00 74.50 90 ARG A N 1
ATOM 643 C CA . ARG A 1 90 ? -0.349 9.144 -12.783 1.00 74.50 90 ARG A CA 1
ATOM 644 C C . ARG A 1 90 ? -0.578 7.702 -13.197 1.00 74.50 90 ARG A C 1
ATOM 646 O O . ARG A 1 90 ? -1.292 7.436 -14.149 1.00 74.50 90 ARG A O 1
ATOM 653 N N . ASP A 1 91 ? -0.130 6.789 -12.346 1.00 78.44 91 ASP A N 1
ATOM 654 C CA . ASP A 1 91 ? -0.425 5.377 -12.531 1.00 78.44 91 ASP A CA 1
ATOM 655 C C . ASP A 1 91 ? -1.914 5.050 -12.546 1.00 78.44 91 ASP A C 1
ATOM 657 O O . ASP A 1 91 ? -2.674 5.321 -11.600 1.00 78.44 91 ASP A O 1
ATOM 661 N N . ASP A 1 92 ? -2.283 4.324 -13.589 1.00 83.75 92 ASP A N 1
ATOM 662 C CA . ASP A 1 92 ? -3.546 3.640 -13.715 1.00 83.75 92 ASP A CA 1
ATOM 663 C C . ASP A 1 92 ? -3.402 2.164 -13.365 1.00 83.75 92 ASP A C 1
ATOM 665 O O . ASP A 1 92 ? -2.358 1.537 -13.527 1.00 83.75 92 ASP A O 1
ATOM 669 N N . VAL A 1 93 ? -4.506 1.565 -12.919 1.00 85.38 93 VAL A N 1
ATOM 670 C CA . VAL A 1 93 ? -4.566 0.117 -12.708 1.00 85.38 93 VAL A CA 1
ATOM 671 C C . VAL A 1 93 ? -5.152 -0.548 -13.935 1.00 85.38 93 VAL A C 1
ATOM 673 O O . VAL A 1 93 ? -6.308 -0.302 -14.284 1.00 85.38 93 VAL A O 1
ATOM 676 N N . LEU A 1 94 ? -4.405 -1.464 -14.534 1.00 86.31 94 LEU A N 1
ATOM 677 C CA . LEU A 1 94 ? -4.862 -2.299 -15.629 1.00 86.31 94 LEU A CA 1
ATOM 678 C C . LEU A 1 94 ? -5.104 -3.719 -15.126 1.00 86.31 94 LEU A C 1
ATOM 680 O O . LEU A 1 94 ? -4.303 -4.272 -14.377 1.00 86.31 94 LEU A O 1
ATOM 684 N N . VAL A 1 95 ? -6.196 -4.336 -15.572 1.00 86.12 95 VAL A N 1
ATOM 685 C CA . VAL A 1 95 ? -6.409 -5.781 -15.419 1.00 86.12 95 VAL A CA 1
ATOM 686 C C . VAL A 1 95 ? -6.338 -6.467 -16.770 1.00 86.12 95 VAL A C 1
ATOM 688 O O . VAL A 1 95 ? -6.900 -5.966 -17.744 1.00 86.12 95 VAL A O 1
ATOM 691 N N . ARG A 1 96 ? -5.683 -7.625 -16.836 1.00 87.38 96 ARG A N 1
ATOM 692 C CA . ARG A 1 96 ? -5.532 -8.409 -18.061 1.00 87.38 96 ARG A CA 1
ATOM 693 C C . ARG A 1 96 ? -6.229 -9.758 -17.945 1.00 87.38 96 ARG A C 1
ATOM 695 O O . ARG A 1 96 ? -6.117 -10.459 -16.941 1.00 87.38 96 ARG A O 1
ATOM 702 N N . ARG A 1 97 ? -6.937 -10.133 -19.012 1.00 85.88 97 ARG A N 1
ATOM 703 C CA . ARG A 1 97 ? -7.536 -11.461 -19.203 1.00 85.88 97 ARG A CA 1
ATOM 704 C C . ARG A 1 97 ? -7.221 -11.951 -20.609 1.00 85.88 97 ARG A C 1
ATOM 706 O O . ARG A 1 97 ? -7.631 -11.327 -21.589 1.00 85.88 97 ARG A O 1
ATOM 713 N N . GLY A 1 98 ? -6.493 -13.061 -20.718 1.00 86.31 98 GLY A N 1
ATOM 714 C CA . GLY A 1 98 ? -5.957 -13.504 -22.005 1.00 86.31 98 GLY A CA 1
ATOM 715 C C . GLY A 1 98 ? -4.991 -12.456 -22.555 1.00 86.31 98 GLY A C 1
ATOM 716 O O . GLY A 1 98 ? -3.953 -12.212 -21.956 1.00 86.31 98 GLY A O 1
ATOM 717 N N . ASN A 1 99 ? -5.342 -11.808 -23.662 1.00 85.12 99 ASN A N 1
ATOM 718 C CA . ASN A 1 99 ? -4.566 -10.706 -24.237 1.00 85.12 99 ASN A CA 1
ATOM 719 C C . ASN A 1 99 ? -5.263 -9.339 -24.148 1.00 85.12 99 ASN A C 1
ATOM 721 O O . ASN A 1 99 ? -4.779 -8.377 -24.734 1.00 85.12 99 ASN A O 1
ATOM 725 N N . THR A 1 100 ? -6.398 -9.246 -23.452 1.00 88.69 100 THR A N 1
ATOM 726 C CA . THR A 1 100 ? -7.171 -8.004 -23.333 1.00 88.69 100 THR A CA 1
ATOM 727 C C . THR A 1 100 ? -6.883 -7.317 -22.006 1.00 88.69 100 THR A C 1
ATOM 729 O O . THR A 1 100 ? -7.027 -7.935 -20.951 1.00 88.69 100 THR A O 1
ATOM 732 N N . PHE A 1 101 ? -6.545 -6.034 -22.069 1.00 88.00 101 PHE A N 1
ATOM 733 C CA . PHE A 1 101 ? -6.341 -5.135 -20.940 1.00 88.00 101 PHE A CA 1
ATOM 734 C C . PHE A 1 101 ? -7.584 -4.282 -20.730 1.00 88.00 101 PHE A C 1
ATOM 736 O O . PHE A 1 101 ? -8.210 -3.852 -21.695 1.00 88.00 101 PHE A O 1
ATOM 743 N N . THR A 1 102 ? -7.956 -4.045 -19.477 1.00 84.50 102 THR A N 1
ATOM 744 C CA . THR A 1 102 ? -9.011 -3.108 -19.078 1.00 84.50 102 THR A CA 1
ATOM 745 C C . THR A 1 102 ? -8.432 -2.114 -18.086 1.00 84.50 102 THR A C 1
ATOM 747 O O . THR A 1 102 ? -7.947 -2.524 -17.031 1.00 84.50 102 THR A O 1
ATOM 750 N N . VAL A 1 103 ? -8.510 -0.825 -18.404 1.00 82.88 103 VAL A N 1
ATOM 751 C CA . VAL A 1 103 ? -7.999 0.253 -17.545 1.00 82.88 103 VAL A CA 1
ATOM 752 C C . VAL A 1 103 ? -9.054 0.641 -16.506 1.00 82.88 103 VAL A C 1
ATOM 754 O O . VAL A 1 103 ? -10.248 0.738 -16.814 1.00 82.88 103 VAL A O 1
ATOM 757 N N . ARG A 1 104 ? -8.634 0.847 -15.255 1.00 74.50 104 ARG A N 1
ATOM 758 C CA . ARG A 1 104 ? -9.469 1.400 -14.186 1.00 74.50 104 ARG A CA 1
ATOM 759 C C . ARG A 1 104 ? -9.657 2.893 -14.421 1.00 74.50 104 ARG A C 1
ATOM 761 O O . ARG A 1 104 ? -8.694 3.637 -14.470 1.00 74.50 104 ARG A O 1
ATOM 768 N N . GLY A 1 105 ? -10.905 3.348 -14.467 1.00 61.50 105 GLY A N 1
ATOM 769 C CA . GLY A 1 105 ? -11.195 4.706 -14.935 1.00 61.50 105 GLY A CA 1
ATOM 770 C C . GLY A 1 105 ? -11.428 4.708 -16.448 1.00 61.50 105 GLY A C 1
ATOM 771 O O . GLY A 1 105 ? -11.592 3.651 -17.048 1.00 61.50 105 GLY A O 1
ATOM 772 N N . ALA A 1 106 ? -11.589 5.875 -17.068 1.00 58.09 106 ALA A N 1
ATOM 773 C CA . ALA A 1 106 ? -11.843 6.009 -18.514 1.00 58.09 106 ALA A CA 1
ATOM 774 C C . ALA A 1 106 ? -13.071 5.259 -19.092 1.00 58.09 106 ALA A C 1
ATOM 776 O O . ALA A 1 106 ? -13.128 4.988 -20.289 1.00 58.09 106 ALA A O 1
ATOM 777 N N . GLY A 1 107 ? -14.073 4.910 -18.278 1.00 59.41 107 GLY A N 1
ATOM 778 C CA . GLY A 1 107 ? -15.260 4.186 -18.758 1.00 59.41 107 GLY A CA 1
ATOM 779 C C . GLY A 1 107 ? -15.009 2.710 -19.095 1.00 59.41 107 GLY A C 1
ATOM 780 O O . GLY A 1 107 ? -15.800 2.120 -19.826 1.00 59.41 107 GLY A O 1
ATOM 781 N N . GLY A 1 108 ? -13.934 2.111 -18.565 1.00 63.12 108 GLY A N 1
ATOM 782 C CA . GLY A 1 108 ? -13.618 0.694 -18.772 1.00 63.12 108 GLY A CA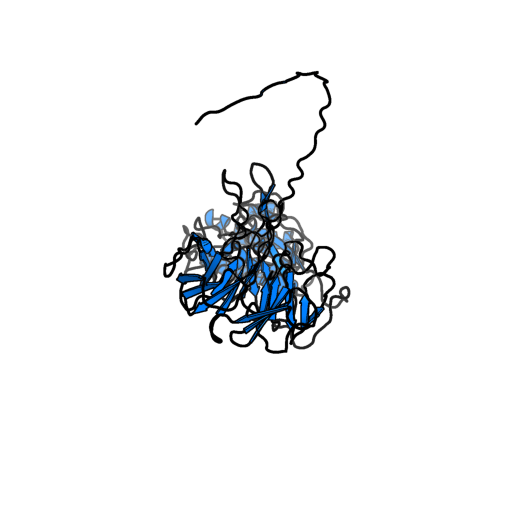 1
ATOM 783 C C . GLY A 1 108 ? -13.058 0.398 -20.161 1.00 63.12 108 GLY A C 1
ATOM 784 O O . GLY A 1 108 ? -13.366 -0.645 -20.734 1.00 63.12 108 GLY A O 1
ATOM 785 N N . ARG A 1 109 ? -12.269 1.327 -20.717 1.00 71.12 109 ARG A N 1
ATOM 786 C CA . ARG A 1 109 ? -11.588 1.141 -22.002 1.00 71.12 109 ARG A CA 1
ATOM 787 C C . ARG A 1 109 ? -10.767 -0.138 -22.006 1.00 71.12 109 ARG A C 1
ATOM 789 O O . ARG A 1 109 ? -10.106 -0.477 -21.023 1.00 71.12 109 ARG A O 1
ATOM 796 N N . THR A 1 110 ? -10.792 -0.796 -23.157 1.00 81.38 110 THR A N 1
ATOM 797 C CA . THR A 1 110 ? -10.045 -2.020 -23.395 1.00 81.38 110 THR A CA 1
ATOM 798 C C . THR A 1 110 ? -9.198 -1.920 -24.643 1.00 81.38 110 THR A C 1
ATOM 800 O O . THR A 1 110 ? -9.634 -1.357 -25.647 1.00 81.38 110 THR A O 1
ATOM 803 N N . PHE A 1 111 ? -8.040 -2.557 -24.605 1.00 82.50 111 PHE A N 1
ATOM 804 C CA . PHE A 1 111 ? -7.184 -2.788 -25.762 1.00 82.50 111 PHE A CA 1
ATOM 805 C C . PHE A 1 111 ? -6.557 -4.177 -25.645 1.00 82.50 111 PHE A C 1
ATOM 807 O O . PHE A 1 111 ? -6.634 -4.811 -24.591 1.00 82.50 111 PHE A O 1
ATOM 814 N N . ALA A 1 112 ? -5.985 -4.683 -26.733 1.00 85.31 112 ALA A N 1
ATOM 815 C CA . ALA A 1 112 ? -5.380 -6.006 -26.755 1.00 85.31 112 ALA A CA 1
ATOM 816 C C . ALA A 1 112 ? -3.975 -5.954 -27.339 1.00 85.31 112 ALA A C 1
ATOM 818 O O . ALA A 1 112 ? -3.750 -5.286 -28.348 1.00 85.31 112 ALA A O 1
ATOM 819 N N . TYR A 1 113 ? -3.057 -6.686 -26.715 1.00 82.62 113 TYR A N 1
ATOM 820 C CA . TYR A 1 113 ? -1.678 -6.805 -27.167 1.00 82.62 113 TYR A CA 1
ATOM 821 C C . TYR A 1 113 ? -1.090 -8.153 -26.741 1.00 82.62 113 TYR A C 1
ATOM 823 O O . TYR A 1 113 ? -1.365 -8.650 -25.643 1.00 82.62 113 TYR A O 1
ATOM 831 N N . GLY A 1 114 ? -0.291 -8.743 -27.629 1.00 86.19 114 GLY A N 1
ATOM 832 C CA . GLY A 1 114 ? 0.280 -10.075 -27.447 1.00 86.19 114 GLY A CA 1
ATOM 833 C C . GLY A 1 114 ? -0.716 -11.228 -27.575 1.00 86.19 114 GLY A C 1
ATOM 834 O O . GLY A 1 114 ? -1.903 -11.055 -27.876 1.00 86.19 114 GLY A O 1
ATOM 835 N N . ASP A 1 115 ? -0.198 -12.422 -27.312 1.00 84.12 115 ASP A N 1
ATOM 836 C CA . ASP A 1 115 ? -0.949 -13.669 -27.280 1.00 84.12 115 ASP A CA 1
ATOM 837 C C . ASP A 1 115 ? -1.285 -14.065 -25.829 1.00 84.12 115 ASP A C 1
ATOM 839 O O . ASP A 1 115 ? -0.576 -13.697 -24.882 1.00 84.12 115 ASP A O 1
ATOM 843 N N . PRO A 1 116 ? -2.371 -14.829 -25.607 1.00 84.31 116 PRO A N 1
ATOM 844 C CA . PRO A 1 116 ? -2.640 -15.418 -24.301 1.00 84.31 116 PRO A CA 1
ATOM 845 C C . PRO A 1 116 ? -1.448 -16.257 -23.813 1.00 84.31 116 PRO A C 1
ATOM 847 O O . PRO A 1 116 ? -0.992 -17.160 -24.511 1.00 84.31 116 PRO A O 1
ATOM 850 N N . GLY A 1 117 ? -0.968 -15.976 -22.599 1.00 78.31 117 GLY A N 1
ATOM 851 C CA . GLY A 1 117 ? 0.178 -16.663 -21.990 1.00 78.31 117 GLY A CA 1
ATOM 852 C C . GLY A 1 117 ? 1.526 -15.965 -22.180 1.00 78.31 117 GLY A C 1
ATOM 853 O O . GLY A 1 117 ? 2.494 -16.359 -21.534 1.00 78.31 117 GLY A O 1
ATOM 854 N N . ASP A 1 118 ? 1.598 -14.913 -22.999 1.00 83.62 118 ASP A N 1
ATOM 855 C CA . ASP A 1 118 ? 2.771 -14.040 -23.020 1.00 83.62 118 ASP A CA 1
ATOM 856 C C . ASP A 1 118 ? 2.934 -13.326 -21.673 1.00 83.62 118 ASP A C 1
ATOM 858 O O . ASP A 1 118 ? 1.951 -12.833 -21.107 1.00 83.62 118 ASP A O 1
ATOM 862 N N . THR A 1 119 ? 4.174 -13.193 -21.199 1.00 86.81 119 THR A N 1
ATOM 863 C CA . THR A 1 119 ? 4.498 -12.251 -20.122 1.00 86.81 119 THR A CA 1
ATOM 864 C C . THR A 1 119 ? 4.471 -10.843 -20.696 1.00 86.81 119 THR A C 1
ATOM 866 O O . THR A 1 119 ? 5.101 -10.590 -21.720 1.00 86.81 119 THR A O 1
ATOM 869 N N . VAL A 1 120 ? 3.772 -9.926 -20.034 1.00 88.81 120 VAL A N 1
ATOM 870 C CA . VAL A 1 120 ? 3.698 -8.520 -20.451 1.00 88.81 120 VAL A CA 1
ATOM 871 C C . VAL A 1 120 ? 4.461 -7.640 -19.475 1.00 88.81 120 VAL A C 1
ATOM 873 O O . VAL A 1 120 ? 4.510 -7.942 -18.286 1.00 88.81 120 VAL A O 1
ATOM 876 N N . LEU A 1 121 ? 5.074 -6.587 -19.993 1.00 91.12 121 LEU A N 1
ATOM 877 C CA . LEU A 1 121 ? 5.679 -5.498 -19.243 1.00 91.12 121 LEU A CA 1
ATOM 878 C C . LEU A 1 121 ? 4.993 -4.195 -19.668 1.00 91.12 121 LEU A C 1
ATOM 880 O O . LEU A 1 121 ? 4.538 -4.088 -20.809 1.00 91.12 121 LEU A O 1
ATOM 884 N N . VAL A 1 122 ? 4.917 -3.243 -18.750 1.00 90.75 122 VAL A N 1
ATOM 885 C CA . VAL A 1 122 ? 4.461 -1.869 -19.004 1.00 90.75 122 VAL A CA 1
ATOM 886 C C . VAL A 1 122 ? 5.698 -0.964 -18.989 1.00 90.75 122 VAL A C 1
ATOM 888 O O . VAL A 1 122 ? 6.719 -1.417 -18.483 1.00 90.75 122 VAL A O 1
ATOM 891 N N . GLY A 1 123 ? 5.662 0.217 -19.593 1.00 89.38 123 GLY A N 1
ATOM 892 C CA . GLY A 1 123 ? 6.734 1.213 -19.494 1.00 89.38 123 GLY A CA 1
ATOM 893 C C . GLY A 1 123 ? 6.766 2.186 -20.671 1.00 89.38 123 GLY A C 1
ATOM 894 O O . GLY A 1 123 ? 6.158 1.922 -21.717 1.00 89.38 123 GLY A O 1
ATOM 895 N N . ASP A 1 124 ? 7.499 3.280 -20.510 1.00 87.38 124 ASP A N 1
ATOM 896 C CA . ASP A 1 124 ? 7.694 4.328 -21.517 1.00 87.38 124 ASP A CA 1
ATOM 897 C C . ASP A 1 124 ? 8.910 4.014 -22.408 1.00 87.38 124 ASP A C 1
ATOM 899 O O . ASP A 1 124 ? 10.043 4.445 -22.172 1.00 87.38 124 ASP A O 1
ATOM 903 N N . TRP A 1 125 ? 8.696 3.202 -23.446 1.00 88.19 125 TRP A N 1
ATOM 904 C CA . TRP A 1 125 ? 9.783 2.685 -24.288 1.00 88.19 125 TRP A CA 1
ATOM 905 C C . TRP A 1 125 ? 10.406 3.720 -25.232 1.00 88.19 125 TRP A C 1
ATOM 907 O O . TRP A 1 125 ? 11.505 3.484 -25.738 1.00 88.19 125 TRP A O 1
ATOM 917 N N . ASP A 1 126 ? 9.729 4.828 -25.536 1.00 85.94 126 ASP A N 1
ATOM 918 C CA . ASP A 1 126 ? 10.251 5.869 -26.431 1.00 85.94 126 ASP A CA 1
ATOM 919 C C . ASP A 1 126 ? 10.442 7.235 -25.779 1.00 85.94 126 ASP A C 1
ATOM 921 O O . ASP A 1 126 ? 10.945 8.156 -26.433 1.00 85.94 126 ASP A O 1
ATOM 925 N N . GLY A 1 127 ? 10.180 7.333 -24.477 1.00 81.94 127 GLY A N 1
ATOM 926 C CA . GLY A 1 127 ? 10.393 8.546 -23.709 1.00 81.94 127 GLY A CA 1
ATOM 927 C C . GLY A 1 127 ? 9.415 9.639 -24.120 1.00 81.94 127 GLY A C 1
ATOM 928 O O . GLY A 1 127 ? 9.843 10.792 -24.256 1.00 81.94 127 GLY A O 1
ATOM 929 N N . ASP A 1 128 ? 8.149 9.296 -24.380 1.00 78.88 128 ASP A N 1
ATOM 930 C CA . ASP A 1 128 ? 7.077 10.252 -24.688 1.00 78.88 128 ASP A CA 1
ATOM 931 C C . ASP A 1 128 ? 6.206 10.611 -23.466 1.00 78.88 128 ASP A C 1
ATOM 933 O O . ASP A 1 128 ? 5.432 11.578 -23.504 1.00 78.88 128 ASP A O 1
ATOM 937 N N . GLY A 1 129 ? 6.422 9.911 -22.352 1.00 77.56 129 GLY A N 1
ATOM 938 C CA . GLY A 1 129 ? 5.743 10.066 -21.075 1.00 77.56 129 GLY A CA 1
ATOM 939 C C . GLY A 1 129 ? 4.461 9.248 -20.951 1.00 77.56 129 GLY A C 1
ATOM 940 O O . GLY A 1 129 ? 3.756 9.436 -19.967 1.00 77.56 129 GLY A O 1
ATOM 941 N N . THR A 1 130 ? 4.122 8.408 -21.932 1.00 83.69 130 THR A N 1
ATOM 942 C CA . THR A 1 130 ? 2.998 7.469 -21.875 1.00 83.69 130 THR A CA 1
ATOM 943 C C . THR A 1 130 ? 3.517 6.046 -21.771 1.00 83.69 130 THR A C 1
ATOM 945 O O . THR A 1 130 ? 4.235 5.551 -22.640 1.00 83.69 130 THR A O 1
ATOM 948 N N . ASP A 1 131 ? 3.041 5.329 -20.762 1.00 88.25 131 ASP A N 1
ATOM 949 C CA . ASP A 1 131 ? 3.355 3.921 -20.642 1.00 88.25 131 ASP A CA 1
ATOM 950 C C . ASP A 1 131 ? 2.630 3.092 -21.701 1.00 88.25 131 ASP A C 1
ATOM 952 O O . ASP A 1 131 ? 1.433 3.230 -21.982 1.00 88.25 131 ASP A O 1
ATOM 956 N N . THR A 1 132 ? 3.365 2.156 -22.284 1.00 90.75 132 THR A N 1
ATOM 957 C CA . THR A 1 132 ? 2.866 1.244 -23.308 1.00 90.75 132 THR A CA 1
ATOM 958 C C . THR A 1 132 ? 3.331 -0.184 -23.030 1.00 90.75 132 THR A C 1
ATOM 960 O O . THR A 1 132 ? 3.891 -0.479 -21.976 1.00 90.75 132 THR A O 1
ATOM 963 N N . LEU A 1 133 ? 3.021 -1.140 -23.912 1.00 91.94 133 LEU A N 1
ATOM 964 C CA . LEU A 1 133 ? 3.197 -2.563 -23.609 1.00 91.94 133 LEU A CA 1
ATOM 965 C C . LEU A 1 133 ? 4.376 -3.199 -24.339 1.00 91.94 133 LEU A C 1
ATOM 967 O O . LEU A 1 133 ? 4.554 -3.035 -25.545 1.00 91.94 133 LEU A O 1
ATOM 971 N N . ALA A 1 134 ? 5.079 -4.077 -23.627 1.00 92.38 134 ALA A N 1
ATOM 972 C CA . ALA A 1 134 ? 6.008 -5.031 -24.207 1.00 92.38 134 ALA A CA 1
ATOM 973 C C . ALA A 1 134 ? 5.587 -6.472 -23.924 1.00 92.38 134 ALA A C 1
ATOM 975 O O . ALA A 1 134 ? 5.187 -6.821 -22.816 1.00 92.38 134 ALA A O 1
ATOM 976 N N . VAL A 1 135 ? 5.733 -7.346 -24.917 1.00 92.19 135 VAL A N 1
ATOM 977 C CA . VAL A 1 135 ? 5.587 -8.798 -24.746 1.00 92.19 135 VAL A CA 1
ATOM 978 C C . VAL A 1 135 ? 6.962 -9.427 -24.583 1.00 92.19 135 VAL A C 1
ATOM 980 O O . VAL A 1 135 ? 7.867 -9.150 -25.365 1.00 92.19 135 VAL A O 1
ATOM 983 N N . ARG A 1 136 ? 7.120 -10.325 -23.612 1.00 92.38 136 ARG A N 1
ATOM 984 C CA . ARG A 1 136 ? 8.334 -11.115 -23.410 1.00 92.38 136 ARG A CA 1
ATOM 985 C C . ARG A 1 136 ? 8.098 -12.577 -23.772 1.00 92.38 136 ARG A C 1
ATOM 987 O O . ARG A 1 136 ? 7.231 -13.239 -23.203 1.00 92.38 136 ARG A O 1
ATOM 994 N N . ARG A 1 137 ? 8.958 -13.108 -24.646 1.00 91.06 137 ARG A N 1
ATOM 995 C CA . ARG A 1 137 ? 9.024 -14.531 -25.015 1.00 91.06 137 ARG A CA 1
ATOM 996 C C . ARG A 1 137 ? 10.458 -15.022 -24.855 1.00 91.06 137 ARG A C 1
ATOM 998 O O . ARG A 1 137 ? 11.337 -14.689 -25.649 1.00 91.06 137 ARG A O 1
ATOM 1005 N N . GLY A 1 138 ? 10.713 -15.785 -23.795 1.00 90.62 138 GLY A N 1
ATOM 1006 C CA . GLY A 1 138 ? 12.075 -16.147 -23.401 1.00 90.62 138 GLY A CA 1
ATOM 1007 C C . GLY A 1 138 ? 12.894 -14.902 -23.047 1.00 90.62 138 GLY A C 1
ATOM 1008 O O . GLY A 1 138 ? 12.557 -14.191 -22.104 1.00 90.62 138 GLY A O 1
ATOM 1009 N N . ASN A 1 139 ? 13.963 -14.633 -23.795 1.00 93.69 139 ASN A N 1
ATOM 1010 C CA . ASN A 1 139 ? 14.798 -13.437 -23.631 1.00 93.69 139 ASN A CA 1
ATOM 1011 C C . ASN A 1 139 ? 14.576 -12.368 -24.717 1.00 93.69 139 ASN A C 1
ATOM 1013 O O . ASN A 1 139 ? 15.379 -11.446 -24.835 1.00 93.69 139 ASN A O 1
ATOM 1017 N N . SER A 1 140 ? 13.520 -12.506 -25.524 1.00 95.75 140 SER A N 1
ATOM 1018 C CA . SER A 1 140 ? 13.122 -11.513 -26.527 1.00 95.75 140 SER A CA 1
ATOM 1019 C C . SER A 1 140 ? 11.966 -10.656 -26.009 1.00 95.75 140 SER A C 1
ATOM 1021 O O . SER A 1 140 ? 10.992 -11.198 -25.481 1.00 95.75 140 SER A O 1
ATOM 1023 N N . TYR A 1 141 ? 12.070 -9.342 -26.199 1.00 95.00 141 TYR A N 1
ATOM 1024 C CA . TYR A 1 141 ? 11.104 -8.320 -25.794 1.00 95.00 141 TYR A CA 1
ATOM 1025 C C . TYR A 1 141 ? 10.584 -7.608 -27.037 1.00 95.00 141 TYR A C 1
ATOM 1027 O O . TYR A 1 141 ? 11.373 -7.097 -27.825 1.00 95.00 141 TYR A O 1
ATOM 1035 N N . PHE A 1 142 ? 9.270 -7.601 -27.211 1.00 94.31 142 PHE A N 1
ATOM 1036 C CA . PHE A 1 142 ? 8.547 -7.052 -28.352 1.00 94.31 142 PHE A CA 1
ATOM 1037 C C . PHE A 1 142 ? 7.822 -5.786 -27.888 1.00 94.31 142 PHE A C 1
ATOM 1039 O O . PHE A 1 142 ? 6.724 -5.878 -27.330 1.00 94.31 142 PHE A O 1
ATOM 1046 N N . LEU A 1 143 ? 8.471 -4.636 -28.061 1.00 93.69 143 LEU A N 1
ATOM 1047 C CA . LEU A 1 143 ? 8.044 -3.332 -27.548 1.00 93.69 143 LEU A CA 1
ATOM 1048 C C . LEU A 1 143 ? 7.052 -2.684 -28.520 1.00 93.69 143 LEU A C 1
ATOM 1050 O O . LEU A 1 143 ? 7.291 -2.696 -29.729 1.00 93.69 143 LEU A O 1
ATOM 1054 N N . SER A 1 144 ? 5.959 -2.133 -28.005 1.00 92.31 144 SER A N 1
ATOM 1055 C CA . SER A 1 144 ? 4.992 -1.346 -28.774 1.00 92.31 144 SER A CA 1
ATOM 1056 C C . SER A 1 144 ? 4.870 0.023 -28.142 1.00 92.31 144 SER A C 1
ATOM 1058 O O . SER A 1 144 ? 4.550 0.089 -26.962 1.00 92.31 144 SER A O 1
ATOM 1060 N N . ASN A 1 145 ? 5.003 1.077 -28.940 1.00 89.19 145 ASN A N 1
ATOM 1061 C CA . ASN A 1 145 ? 4.817 2.467 -28.513 1.00 89.19 145 ASN A CA 1
ATOM 1062 C C . ASN A 1 145 ? 3.355 2.908 -28.691 1.00 89.19 145 ASN A C 1
ATOM 1064 O O . ASN A 1 145 ? 3.026 4.079 -28.857 1.00 89.19 145 ASN A O 1
ATOM 1068 N N . SER A 1 146 ? 2.436 1.942 -28.744 1.00 87.12 146 SER A N 1
ATOM 1069 C CA . SER A 1 146 ? 1.008 2.207 -28.830 1.00 87.12 146 SER A CA 1
ATOM 1070 C C . SER A 1 146 ? 0.202 1.199 -28.021 1.00 87.12 146 SER A C 1
ATOM 1072 O O . SER A 1 146 ? 0.518 0.008 -27.960 1.00 87.12 146 SER A O 1
ATOM 1074 N N . LEU A 1 147 ? -0.912 1.664 -27.457 1.00 83.69 147 LEU A N 1
ATOM 1075 C CA . LEU A 1 147 ? -1.902 0.831 -26.769 1.00 83.69 147 LEU A CA 1
ATOM 1076 C C . LEU A 1 147 ? -2.948 0.291 -27.755 1.00 83.69 147 LEU A C 1
ATOM 1078 O O . LEU A 1 147 ? -4.160 0.406 -27.555 1.00 83.69 147 LEU A O 1
ATOM 1082 N N . THR A 1 148 ? -2.474 -0.276 -28.866 1.00 82.25 148 THR A N 1
ATOM 1083 C CA . THR A 1 148 ? -3.309 -0.876 -29.914 1.00 82.25 148 THR A CA 1
ATOM 1084 C C . THR A 1 148 ? -2.792 -2.256 -30.310 1.00 82.25 148 THR A C 1
ATOM 1086 O O . THR A 1 148 ? -1.660 -2.628 -30.017 1.00 82.25 148 THR A O 1
ATOM 1089 N N . SER A 1 149 ? -3.635 -3.054 -30.968 1.00 79.12 149 SER A N 1
ATOM 1090 C CA . SER A 1 149 ? -3.195 -4.334 -31.522 1.00 79.12 149 SER A CA 1
ATOM 1091 C C . SER A 1 149 ? -2.298 -4.103 -32.736 1.00 79.12 149 SER A C 1
ATOM 1093 O O . SER A 1 149 ? -2.662 -3.320 -33.615 1.00 79.12 149 SER A O 1
ATOM 1095 N N . GLY A 1 150 ? -1.210 -4.853 -32.865 1.00 81.88 150 GLY A N 1
ATOM 1096 C CA . GLY A 1 150 ? -0.321 -4.714 -34.009 1.00 81.88 150 GLY A CA 1
ATOM 1097 C C . GLY A 1 150 ? 0.970 -5.497 -33.849 1.00 81.88 150 GLY A C 1
ATOM 1098 O O . GLY A 1 150 ? 1.126 -6.292 -32.922 1.00 81.88 150 GLY A O 1
ATOM 1099 N N . VAL A 1 151 ? 1.879 -5.279 -34.796 1.00 86.00 151 VAL A N 1
ATOM 1100 C CA . VAL A 1 151 ? 3.266 -5.735 -34.680 1.00 86.00 151 VAL A CA 1
ATOM 1101 C C . VAL A 1 151 ? 4.029 -4.797 -33.748 1.00 86.00 151 VAL A C 1
ATOM 1103 O O . VAL A 1 151 ? 3.702 -3.619 -33.672 1.00 86.00 151 VAL A O 1
ATOM 1106 N N . ALA A 1 152 ? 5.038 -5.327 -33.064 1.00 91.31 152 ALA A N 1
ATOM 1107 C CA . ALA A 1 152 ? 5.932 -4.531 -32.233 1.00 91.31 152 ALA A CA 1
ATOM 1108 C C . ALA A 1 152 ? 6.752 -3.544 -33.078 1.00 91.31 152 ALA A C 1
ATOM 1110 O O . ALA A 1 152 ? 7.202 -3.893 -34.174 1.00 91.31 152 ALA A O 1
ATOM 1111 N N . ASP A 1 153 ? 6.988 -2.354 -32.534 1.00 94.12 153 ASP A N 1
ATOM 1112 C CA . ASP A 1 153 ? 7.834 -1.315 -33.125 1.00 94.12 153 ASP A CA 1
ATOM 1113 C C . ASP A 1 153 ? 9.320 -1.671 -33.007 1.00 94.12 153 ASP A C 1
ATOM 1115 O O . ASP A 1 153 ? 10.120 -1.382 -33.901 1.00 94.12 153 ASP A O 1
ATOM 1119 N N . ALA A 1 154 ? 9.691 -2.362 -31.925 1.00 92.75 154 ALA A N 1
ATOM 1120 C CA . ALA A 1 154 ? 11.053 -2.814 -31.687 1.00 92.75 154 ALA A CA 1
ATOM 1121 C C . ALA A 1 154 ? 11.105 -4.218 -31.078 1.00 92.75 154 ALA A C 1
ATOM 1123 O O . ALA A 1 154 ? 10.223 -4.648 -30.333 1.00 92.75 154 ALA A O 1
ATOM 1124 N N . VAL A 1 155 ? 12.193 -4.933 -31.378 1.00 95.62 155 VAL A N 1
ATOM 1125 C CA . VAL A 1 155 ? 12.519 -6.208 -30.738 1.00 95.62 155 VAL A CA 1
ATOM 1126 C C . VAL A 1 155 ? 13.913 -6.131 -30.138 1.00 95.62 155 VAL A C 1
ATOM 1128 O O . VAL A 1 155 ? 14.892 -5.871 -30.839 1.00 95.62 155 VAL A O 1
ATOM 1131 N N . VAL A 1 156 ? 14.001 -6.394 -28.839 1.00 95.56 156 VAL A N 1
ATOM 1132 C CA . VAL A 1 156 ? 15.250 -6.400 -28.072 1.00 95.56 156 VAL A CA 1
ATOM 1133 C C . VAL A 1 156 ? 15.498 -7.806 -27.543 1.00 95.56 156 VAL A C 1
ATOM 1135 O O . VAL A 1 156 ? 14.569 -8.477 -27.103 1.00 95.56 156 VAL A O 1
ATOM 1138 N N . VAL A 1 157 ? 16.748 -8.268 -27.567 1.00 97.19 157 VAL A N 1
ATOM 1139 C CA . VAL A 1 157 ? 17.158 -9.524 -26.931 1.00 97.19 157 VAL A CA 1
ATOM 1140 C C . VAL A 1 157 ? 18.102 -9.210 -25.777 1.00 97.19 157 VAL A C 1
ATOM 1142 O O . VAL A 1 157 ? 19.169 -8.627 -25.982 1.00 97.19 157 VAL A O 1
ATOM 1145 N N . TYR A 1 158 ? 17.708 -9.584 -24.560 1.00 96.50 158 TYR A N 1
ATOM 1146 C CA . TYR A 1 158 ? 18.472 -9.279 -23.351 1.00 96.50 158 TYR A CA 1
ATOM 1147 C C . TYR A 1 158 ? 18.233 -10.289 -22.219 1.00 96.50 158 TYR A C 1
ATOM 1149 O O . TYR A 1 158 ? 17.107 -10.718 -21.960 1.00 96.50 158 TYR A O 1
ATOM 1157 N N . GLY A 1 159 ? 19.310 -10.648 -21.518 1.00 95.56 159 GLY A N 1
ATOM 1158 C CA . GLY A 1 159 ? 19.282 -11.631 -20.437 1.00 95.56 159 GLY A CA 1
ATOM 1159 C C . GLY A 1 159 ? 18.968 -13.054 -20.907 1.00 95.56 159 GLY A C 1
ATOM 1160 O O . GLY A 1 159 ? 19.072 -13.389 -22.092 1.00 95.56 159 GLY A O 1
ATOM 1161 N N . ASP A 1 160 ? 18.575 -13.886 -19.946 1.00 93.06 160 ASP A N 1
ATOM 1162 C CA . ASP A 1 160 ? 18.239 -15.2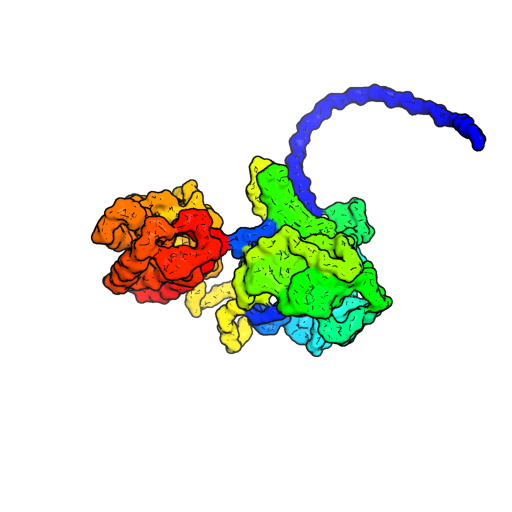91 -20.146 1.00 93.06 160 ASP A CA 1
ATOM 1163 C C . ASP A 1 160 ? 16.727 -15.544 -19.977 1.00 93.06 160 ASP A C 1
ATOM 1165 O O . ASP A 1 160 ? 16.037 -14.819 -19.252 1.00 93.06 160 ASP A O 1
ATOM 1169 N N . PRO A 1 161 ? 16.170 -16.603 -20.602 1.00 87.50 161 PRO A N 1
ATOM 1170 C CA . PRO A 1 161 ? 14.740 -16.913 -20.518 1.00 87.50 161 PRO A CA 1
ATOM 1171 C C . PRO A 1 161 ? 14.179 -17.092 -19.099 1.00 87.50 161 PRO A C 1
ATOM 1173 O O . PRO A 1 161 ? 12.988 -16.885 -18.894 1.00 87.50 161 PRO A O 1
ATOM 1176 N N . GLY A 1 162 ? 15.016 -17.487 -18.133 1.00 85.44 162 GLY A N 1
ATOM 1177 C CA . GLY A 1 162 ? 14.620 -17.711 -16.738 1.00 85.44 162 GLY A CA 1
ATOM 1178 C C . GLY A 1 162 ? 14.770 -16.495 -15.822 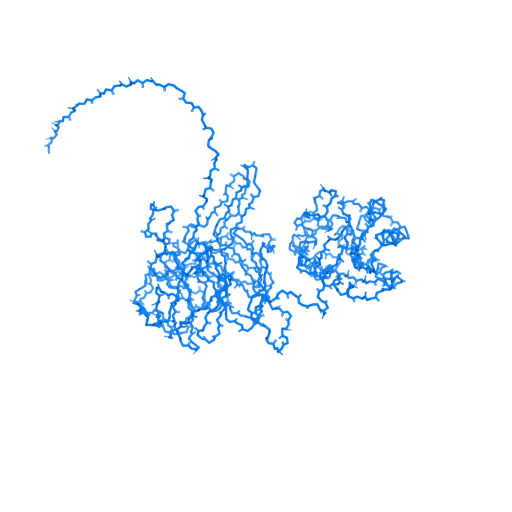1.00 85.44 162 GLY A C 1
ATOM 1179 O O . GLY A 1 162 ? 14.431 -16.591 -14.645 1.00 85.44 162 GLY A O 1
ATOM 1180 N N . ASP A 1 163 ? 15.289 -15.375 -16.327 1.00 90.19 163 ASP A N 1
ATOM 1181 C CA . ASP A 1 163 ? 15.532 -14.197 -15.497 1.00 90.19 163 ASP A CA 1
ATOM 1182 C C . ASP A 1 163 ? 14.215 -13.532 -15.066 1.00 90.19 16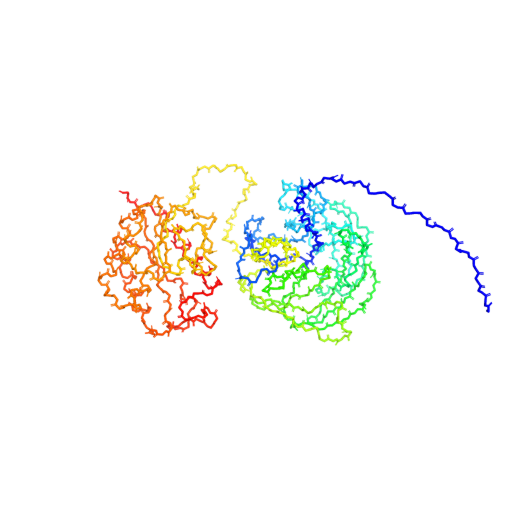3 ASP A C 1
ATOM 1184 O O . ASP A 1 163 ? 13.238 -13.511 -15.823 1.00 90.19 163 ASP A O 1
ATOM 1188 N N . VAL A 1 164 ? 14.196 -12.927 -13.876 1.00 89.69 164 VAL A N 1
ATOM 1189 C CA . VAL A 1 164 ? 13.159 -11.948 -13.509 1.00 89.69 164 VAL A CA 1
ATOM 1190 C C . VAL A 1 164 ? 13.515 -10.626 -14.184 1.00 89.69 164 VAL A C 1
ATOM 1192 O O . VAL A 1 164 ? 14.680 -10.240 -14.159 1.00 89.69 164 VAL A O 1
ATOM 1195 N N . VAL A 1 165 ? 12.543 -9.944 -14.790 1.00 91.25 165 VAL A N 1
ATOM 1196 C CA . VAL A 1 165 ? 12.778 -8.703 -15.549 1.00 91.25 165 VAL A CA 1
ATOM 1197 C C . VAL A 1 165 ? 12.067 -7.558 -14.869 1.00 91.25 165 VAL A C 1
ATOM 1199 O O . VAL A 1 165 ? 10.867 -7.655 -14.666 1.00 91.25 165 VAL A O 1
ATOM 1202 N N . LEU A 1 166 ? 12.794 -6.497 -14.564 1.00 93.12 166 LEU A N 1
ATOM 1203 C CA . LEU A 1 166 ? 12.293 -5.237 -14.036 1.00 93.12 166 LEU A CA 1
ATOM 1204 C C . LEU A 1 166 ? 12.360 -4.176 -15.143 1.00 93.12 166 LEU A C 1
ATOM 1206 O O . LEU A 1 166 ? 13.212 -4.277 -16.033 1.00 93.12 166 LEU A O 1
ATOM 1210 N N . VAL A 1 167 ? 11.491 -3.173 -15.069 1.00 92.12 167 VAL A N 1
ATOM 1211 C CA . VAL A 1 167 ? 11.436 -2.049 -16.010 1.00 92.12 167 VAL A CA 1
ATOM 1212 C C . VAL A 1 167 ? 11.496 -0.750 -15.217 1.00 92.12 167 VAL A C 1
ATOM 1214 O O . VAL A 1 167 ? 10.979 -0.705 -14.104 1.00 92.12 167 VAL A O 1
ATOM 1217 N N . GLY A 1 168 ? 12.192 0.243 -15.755 1.00 89.31 168 GLY A N 1
ATOM 1218 C CA . GLY A 1 168 ? 12.319 1.556 -15.138 1.00 89.31 168 GLY A CA 1
ATOM 1219 C C . GLY A 1 168 ? 13.428 2.399 -15.763 1.00 89.31 168 GLY A C 1
ATOM 1220 O O . GLY A 1 168 ? 14.204 1.916 -16.604 1.00 89.31 168 GLY A O 1
ATOM 1221 N N . ASN A 1 169 ? 13.549 3.634 -15.290 1.00 85.50 169 ASN A N 1
ATOM 1222 C CA . ASN A 1 169 ? 14.621 4.563 -15.614 1.00 85.50 169 ASN A CA 1
ATOM 1223 C C . ASN A 1 169 ? 15.809 4.397 -14.651 1.00 85.50 169 ASN A C 1
ATOM 1225 O O . ASN A 1 169 ? 15.896 5.032 -13.601 1.00 85.50 169 ASN A O 1
ATOM 1229 N N . TRP A 1 170 ? 16.768 3.539 -14.996 1.00 87.38 170 TRP A N 1
ATOM 1230 C CA . TRP A 1 170 ? 17.855 3.175 -14.075 1.00 87.38 170 TRP A CA 1
ATOM 1231 C C . TRP A 1 170 ? 18.984 4.196 -13.957 1.00 87.38 170 TRP A C 1
ATOM 1233 O O . TRP A 1 170 ? 19.725 4.164 -12.968 1.00 87.38 170 TRP A O 1
ATOM 1243 N N . ASP A 1 171 ? 19.187 5.027 -14.977 1.00 79.44 171 ASP A N 1
ATOM 1244 C CA . ASP A 1 171 ? 20.308 5.962 -15.056 1.00 79.44 171 ASP A CA 1
ATOM 1245 C C . ASP A 1 171 ? 19.916 7.426 -14.891 1.00 79.44 171 ASP A C 1
ATOM 1247 O O . ASP A 1 171 ? 20.799 8.292 -14.893 1.00 79.44 171 ASP A O 1
ATOM 1251 N N . GLY A 1 172 ? 18.628 7.685 -14.650 1.00 71.12 172 GLY A N 1
ATOM 1252 C CA . GLY A 1 172 ? 18.111 9.030 -14.445 1.00 71.12 172 GLY A CA 1
ATOM 1253 C C . GLY A 1 172 ? 18.275 9.882 -15.694 1.00 71.12 172 GLY A C 1
ATOM 1254 O O . GLY A 1 172 ? 18.411 11.107 -15.584 1.00 71.12 172 GLY A O 1
ATOM 1255 N N . ASP A 1 173 ? 18.357 9.251 -16.872 1.00 67.00 173 ASP A N 1
ATOM 1256 C CA . ASP A 1 173 ? 18.416 9.993 -18.113 1.00 67.00 173 ASP A CA 1
ATOM 1257 C C . ASP A 1 173 ? 17.122 10.781 -18.296 1.00 67.00 173 ASP A C 1
ATOM 1259 O O . ASP A 1 173 ? 16.061 10.447 -17.773 1.00 67.00 173 ASP A O 1
ATOM 1263 N N . THR A 1 174 ? 17.249 11.931 -18.948 1.00 60.75 174 THR A N 1
ATOM 1264 C CA . THR A 1 174 ? 16.098 12.758 -19.275 1.00 60.75 174 THR A CA 1
ATOM 1265 C C . THR A 1 174 ? 16.281 13.236 -20.705 1.00 60.75 174 THR A C 1
ATOM 1267 O O . THR A 1 174 ? 17.225 13.966 -21.024 1.00 60.75 174 THR A O 1
ATOM 1270 N N . SER A 1 175 ? 15.387 12.824 -21.601 1.00 49.91 175 SER A N 1
ATOM 1271 C CA . SER A 1 175 ? 15.396 13.223 -23.012 1.00 49.91 175 SER A CA 1
ATOM 1272 C C . SER A 1 175 ? 15.116 14.726 -23.188 1.00 49.91 175 SER A C 1
ATOM 1274 O O . SER A 1 175 ? 15.379 15.299 -24.249 1.00 49.91 175 SER A O 1
ATOM 1276 N N . ALA A 1 176 ? 14.675 15.404 -22.118 1.00 49.34 176 ALA A N 1
ATOM 1277 C CA . ALA A 1 176 ? 14.507 16.849 -22.051 1.00 49.34 176 ALA A CA 1
ATOM 1278 C C . ALA A 1 176 ? 14.841 17.427 -20.658 1.00 49.34 176 ALA A C 1
ATOM 1280 O O . ALA A 1 176 ? 13.952 17.861 -19.928 1.00 49.34 176 ALA A O 1
ATOM 1281 N N . ALA A 1 177 ? 16.131 17.508 -20.313 1.00 42.47 177 ALA A N 1
ATOM 1282 C CA . ALA A 1 177 ? 16.617 18.068 -19.039 1.00 42.47 177 ALA A CA 1
ATOM 1283 C C . ALA A 1 177 ? 16.125 19.504 -18.717 1.00 42.47 177 ALA A C 1
ATOM 1285 O O . ALA A 1 177 ? 16.095 19.898 -17.553 1.00 42.47 177 ALA A O 1
ATOM 1286 N N . ASP A 1 178 ? 15.727 20.277 -19.738 1.00 39.56 178 ASP A N 1
ATOM 1287 C CA . ASP A 1 178 ? 15.195 21.645 -19.610 1.00 39.56 178 ASP A CA 1
ATOM 1288 C C . ASP A 1 178 ? 13.656 21.731 -19.753 1.00 39.56 178 ASP A C 1
ATOM 1290 O O . ASP A 1 178 ? 13.082 22.824 -19.671 1.00 39.56 178 ASP A O 1
ATOM 1294 N N . ALA A 1 179 ? 12.962 20.613 -19.999 1.00 38.38 179 ALA A N 1
ATOM 1295 C CA . ALA A 1 179 ? 11.504 20.602 -20.048 1.00 38.38 179 ALA A CA 1
ATOM 1296 C C . ALA A 1 179 ? 10.914 20.690 -18.629 1.00 38.38 179 ALA A C 1
ATOM 1298 O O . ALA A 1 179 ? 11.495 20.180 -17.673 1.00 38.38 179 ALA A O 1
ATOM 1299 N N . PRO A 1 180 ? 9.715 21.283 -18.461 1.00 36.91 180 PRO A N 1
ATOM 1300 C CA . PRO A 1 180 ? 9.012 21.289 -17.175 1.00 36.91 180 PRO A CA 1
ATOM 1301 C C . PRO A 1 180 ? 8.735 19.883 -16.609 1.00 36.91 180 PRO A C 1
ATOM 1303 O O . PRO A 1 180 ? 8.405 19.768 -15.430 1.00 36.91 180 PRO A O 1
ATOM 1306 N N . ARG A 1 181 ? 8.827 18.853 -17.463 1.00 48.75 181 ARG A N 1
ATOM 1307 C CA . ARG A 1 181 ? 8.800 17.421 -17.159 1.00 48.75 181 ARG A CA 1
ATOM 1308 C C . ARG A 1 181 ? 9.981 16.778 -17.897 1.00 48.75 181 ARG A C 1
ATOM 1310 O O . ARG A 1 181 ? 9.951 16.784 -19.129 1.00 48.75 181 ARG A O 1
ATOM 1317 N N . PRO A 1 182 ? 11.017 16.291 -17.208 1.00 50.22 182 PRO A N 1
ATOM 1318 C CA . PRO A 1 182 ? 12.019 15.466 -17.855 1.00 50.22 182 PRO A CA 1
ATOM 1319 C C . PRO A 1 182 ? 11.336 14.161 -18.278 1.00 50.22 182 PRO A C 1
ATOM 1321 O O . PRO A 1 182 ? 10.717 13.508 -17.444 1.00 50.22 182 PRO A O 1
ATOM 1324 N N . VAL A 1 183 ? 11.368 13.834 -19.568 1.00 54.56 183 VAL A N 1
ATOM 1325 C CA . VAL A 1 183 ? 10.822 12.569 -20.077 1.00 54.56 183 VAL A CA 1
ATOM 1326 C C . VAL A 1 183 ? 11.939 11.539 -20.062 1.00 54.56 183 VAL A C 1
ATOM 1328 O O . VAL A 1 183 ? 13.076 11.890 -20.385 1.00 54.56 183 VAL A O 1
ATOM 1331 N N . THR A 1 184 ? 11.652 10.321 -19.627 1.00 70.19 184 THR A N 1
ATOM 1332 C CA . THR A 1 184 ? 12.677 9.323 -19.314 1.00 70.19 184 THR A CA 1
ATOM 1333 C C . THR A 1 184 ? 12.327 8.028 -20.009 1.00 70.19 184 THR A C 1
ATOM 1335 O O . THR A 1 184 ? 11.182 7.602 -19.942 1.00 70.19 184 THR A O 1
ATOM 1338 N N . THR A 1 185 ? 13.282 7.425 -20.707 1.00 81.44 185 THR A N 1
ATOM 1339 C CA . THR A 1 185 ? 13.009 6.168 -21.402 1.00 81.44 185 THR A CA 1
ATOM 1340 C C . THR A 1 185 ? 13.170 5.016 -20.425 1.00 81.44 185 THR A C 1
ATOM 1342 O O . THR A 1 185 ? 14.240 4.820 -19.847 1.00 81.44 185 THR A O 1
ATOM 1345 N N . ASP A 1 186 ? 12.133 4.201 -20.298 1.00 88.06 186 ASP A N 1
ATOM 1346 C CA . ASP A 1 186 ? 12.206 2.976 -19.527 1.00 88.06 186 ASP A CA 1
ATOM 1347 C C . ASP A 1 186 ? 13.063 1.928 -20.224 1.00 88.06 186 ASP A C 1
ATOM 1349 O O . ASP A 1 186 ? 13.004 1.686 -21.435 1.00 88.06 186 ASP A O 1
ATOM 1353 N N . THR A 1 187 ? 13.873 1.246 -19.424 1.00 91.88 187 THR A N 1
ATOM 1354 C CA . THR A 1 187 ? 14.794 0.229 -19.913 1.00 91.88 187 THR A CA 1
ATOM 1355 C C . THR A 1 187 ? 14.771 -1.016 -19.034 1.00 91.88 187 THR A C 1
ATOM 1357 O O . THR A 1 187 ? 14.085 -1.099 -18.016 1.00 91.88 187 THR A O 1
ATOM 1360 N N . LEU A 1 188 ? 15.486 -2.059 -19.455 1.00 94.00 188 LEU A N 1
ATOM 1361 C CA . LEU A 1 188 ? 15.360 -3.390 -18.869 1.00 94.00 188 LEU A CA 1
ATOM 1362 C C . LEU A 1 188 ? 16.448 -3.655 -17.825 1.00 94.00 188 LEU A C 1
ATOM 1364 O O . LEU A 1 188 ? 17.639 -3.470 -18.072 1.00 94.00 188 LEU A O 1
ATOM 1368 N N . MET A 1 189 ? 16.061 -4.244 -16.700 1.00 94.31 189 MET A N 1
ATOM 1369 C CA . MET A 1 189 ? 16.989 -4.860 -15.754 1.00 94.31 189 MET A CA 1
ATOM 1370 C C . MET A 1 189 ? 16.616 -6.326 -15.563 1.00 94.31 189 MET A C 1
ATOM 1372 O O . MET A 1 189 ? 15.446 -6.660 -15.405 1.00 94.31 189 MET A O 1
ATOM 1376 N N . VAL A 1 190 ? 17.601 -7.225 -15.561 1.00 94.94 190 VAL A N 1
ATOM 1377 C CA . VAL A 1 190 ? 17.368 -8.647 -15.266 1.00 94.94 190 VAL A CA 1
ATOM 1378 C C . VAL A 1 190 ? 17.969 -9.044 -13.926 1.00 94.94 190 VAL A C 1
ATOM 1380 O O . VAL A 1 190 ? 19.028 -8.553 -13.540 1.00 94.94 190 VAL A O 1
ATOM 1383 N N . ARG A 1 191 ? 17.292 -9.937 -13.203 1.00 93.69 191 ARG A N 1
ATOM 1384 C CA . ARG A 1 191 ? 17.651 -10.367 -11.847 1.00 93.69 191 ARG A CA 1
ATOM 1385 C C . ARG A 1 191 ? 17.813 -11.883 -11.763 1.00 93.69 191 ARG A C 1
ATOM 1387 O O . ARG A 1 191 ? 16.943 -12.640 -12.198 1.00 93.69 191 ARG A O 1
ATOM 1394 N N . ARG A 1 192 ? 18.893 -12.305 -11.094 1.00 93.62 192 ARG A N 1
ATOM 1395 C CA . ARG A 1 192 ? 19.230 -13.699 -10.755 1.00 93.62 192 ARG A CA 1
ATOM 1396 C C . ARG A 1 192 ? 19.519 -13.814 -9.262 1.00 93.62 192 ARG A C 1
ATOM 1398 O O . ARG A 1 192 ? 20.604 -13.468 -8.796 1.00 93.62 192 ARG A O 1
ATOM 1405 N N . GLY A 1 193 ? 18.546 -14.282 -8.483 1.00 91.44 193 GLY A N 1
ATOM 1406 C CA . GLY A 1 193 ? 18.652 -14.236 -7.023 1.00 91.44 193 GLY A CA 1
ATOM 1407 C C . GLY A 1 193 ? 18.771 -12.786 -6.552 1.00 91.44 193 GLY A C 1
ATOM 1408 O O . GLY A 1 193 ? 17.882 -11.999 -6.810 1.00 91.44 193 GLY A O 1
ATOM 1409 N N . HIS A 1 194 ? 19.857 -12.401 -5.889 1.00 94.25 194 HIS A N 1
ATOM 1410 C CA . HIS A 1 194 ? 20.077 -11.017 -5.432 1.00 94.25 194 HIS A CA 1
ATOM 1411 C C . HIS A 1 194 ? 21.058 -10.232 -6.320 1.00 94.25 194 HIS A C 1
ATOM 1413 O O . HIS A 1 194 ? 21.531 -9.174 -5.912 1.00 94.25 194 HIS A O 1
ATOM 1419 N N . HIS A 1 195 ? 21.387 -10.749 -7.511 1.00 97.19 195 HIS A N 1
ATOM 1420 C CA . HIS A 1 195 ? 22.260 -10.103 -8.497 1.00 97.19 195 HIS A CA 1
ATOM 1421 C C . HIS A 1 195 ? 21.420 -9.479 -9.613 1.00 97.19 195 HIS A C 1
ATOM 1423 O O . HIS A 1 195 ? 20.574 -10.159 -10.198 1.00 97.19 195 HIS A O 1
ATOM 1429 N N . TYR A 1 196 ? 21.659 -8.205 -9.898 1.00 97.19 196 TYR A N 1
ATOM 1430 C CA . TYR A 1 196 ? 20.931 -7.395 -10.869 1.00 97.19 196 TYR A CA 1
ATOM 1431 C C . TYR A 1 196 ? 21.862 -6.967 -11.992 1.00 97.19 196 TYR A C 1
ATOM 1433 O O . TYR A 1 196 ? 23.007 -6.600 -11.737 1.00 97.19 196 TYR A O 1
ATOM 1441 N N . PHE A 1 197 ? 21.353 -6.994 -13.218 1.00 96.75 197 PHE A N 1
ATOM 1442 C CA . PHE A 1 197 ? 22.066 -6.666 -14.445 1.00 96.75 197 PHE A CA 1
ATOM 1443 C C . PHE A 1 197 ? 21.272 -5.600 -15.198 1.00 96.75 197 PHE A C 1
ATOM 1445 O O . PHE A 1 197 ? 20.202 -5.875 -15.750 1.00 96.75 197 PHE A O 1
ATOM 1452 N N . VAL A 1 198 ? 21.795 -4.382 -15.203 1.00 94.31 198 VAL A N 1
ATOM 1453 C CA . VAL A 1 198 ? 21.132 -3.187 -15.724 1.00 94.31 198 VAL A CA 1
ATOM 1454 C C . VAL A 1 198 ? 21.470 -2.997 -17.193 1.00 94.31 198 VAL A C 1
ATOM 1456 O O . VAL A 1 198 ? 22.641 -3.084 -17.575 1.00 94.31 198 VAL A O 1
ATOM 1459 N N . LYS A 1 199 ? 20.457 -2.709 -18.007 1.00 92.25 199 LYS A N 1
ATOM 1460 C CA . LYS A 1 199 ? 20.621 -2.228 -19.372 1.00 92.25 199 LYS A CA 1
ATOM 1461 C C . LYS A 1 199 ? 20.001 -0.838 -19.471 1.00 92.25 199 LYS A C 1
ATOM 1463 O O . LYS A 1 199 ? 18.792 -0.730 -19.398 1.00 92.25 199 LYS A O 1
ATOM 1468 N N . ASN A 1 200 ? 20.811 0.178 -19.733 1.00 88.06 200 ASN A N 1
ATOM 1469 C CA . ASN A 1 200 ? 20.406 1.582 -19.866 1.00 88.06 200 ASN A CA 1
ATOM 1470 C C . ASN A 1 200 ? 20.021 1.949 -21.311 1.00 88.06 200 ASN A C 1
ATOM 1472 O O . ASN A 1 200 ? 20.169 3.080 -21.756 1.00 88.06 200 ASN A O 1
ATOM 1476 N N . SER A 1 201 ? 19.655 0.964 -22.130 1.00 89.00 201 SER A N 1
ATOM 1477 C CA . SER A 1 201 ? 19.247 1.220 -23.512 1.00 89.00 201 SER A CA 1
ATOM 1478 C C . SER A 1 201 ? 18.400 0.073 -24.036 1.00 89.00 201 SER A C 1
ATOM 1480 O O . SER A 1 201 ? 18.745 -1.089 -23.807 1.00 89.00 201 SER A O 1
ATOM 1482 N N . LEU A 1 202 ? 17.416 0.364 -24.880 1.00 89.25 202 LEU A N 1
ATOM 1483 C CA . LEU A 1 202 ? 16.604 -0.640 -25.576 1.00 89.25 202 LEU A CA 1
ATOM 1484 C C . LEU A 1 202 ? 17.321 -1.213 -26.812 1.00 89.25 202 LEU A C 1
ATOM 1486 O O . LEU A 1 202 ? 16.832 -1.179 -27.937 1.00 89.25 202 LEU A O 1
ATOM 1490 N N . ALA A 1 203 ? 18.523 -1.748 -26.594 1.00 89.75 203 ALA A N 1
ATOM 1491 C CA . ALA A 1 203 ? 19.347 -2.381 -27.614 1.00 89.75 203 ALA A CA 1
ATOM 1492 C C . ALA A 1 203 ? 19.735 -3.800 -27.191 1.00 89.75 203 ALA A C 1
ATOM 1494 O O . ALA A 1 203 ? 20.060 -4.053 -26.029 1.00 89.75 203 ALA A O 1
ATOM 1495 N N . THR A 1 204 ? 19.740 -4.720 -28.160 1.00 94.81 204 THR A N 1
ATOM 1496 C CA . THR A 1 204 ? 20.194 -6.100 -27.943 1.00 94.81 204 THR A CA 1
ATOM 1497 C C . THR A 1 204 ? 21.649 -6.114 -27.485 1.00 94.81 204 THR A C 1
ATOM 1499 O O . THR A 1 204 ? 22.499 -5.465 -28.098 1.00 94.81 204 THR A O 1
ATOM 1502 N N . GLY A 1 205 ? 21.960 -6.890 -26.447 1.00 93.88 205 GLY A N 1
ATOM 1503 C CA . GLY A 1 205 ? 23.331 -6.991 -25.962 1.00 93.88 205 GLY A CA 1
ATOM 1504 C C . GLY A 1 205 ? 23.460 -7.524 -24.543 1.00 93.88 205 GLY A C 1
ATOM 1505 O O . GLY A 1 205 ? 22.665 -8.340 -24.086 1.00 93.88 205 GLY A O 1
ATOM 1506 N N . VAL A 1 206 ? 24.516 -7.071 -23.869 1.00 93.94 206 VAL A N 1
ATOM 1507 C CA . VAL A 1 206 ? 24.839 -7.409 -22.478 1.00 93.94 206 VAL A CA 1
ATOM 1508 C C . VAL A 1 206 ? 24.574 -6.220 -21.559 1.00 93.94 206 VAL A C 1
ATOM 1510 O O . VAL A 1 206 ? 24.365 -5.104 -22.030 1.00 93.94 206 VAL A O 1
ATOM 1513 N N . ALA A 1 207 ? 24.597 -6.475 -20.253 1.00 94.75 207 ALA A N 1
ATOM 1514 C CA . ALA A 1 207 ? 24.376 -5.467 -19.228 1.00 94.75 207 ALA A CA 1
ATOM 1515 C C . ALA A 1 207 ? 25.455 -4.377 -19.257 1.00 94.75 207 ALA A C 1
ATOM 1517 O O . ALA A 1 207 ? 26.649 -4.668 -19.408 1.00 94.75 207 ALA A O 1
ATOM 1518 N N . ASP A 1 208 ? 25.036 -3.136 -19.041 1.00 91.75 208 ASP A N 1
ATOM 1519 C CA . ASP A 1 208 ? 25.933 -1.992 -18.903 1.00 91.75 208 ASP A CA 1
ATOM 1520 C C . ASP A 1 208 ? 26.571 -2.006 -17.499 1.00 91.75 208 ASP A C 1
ATOM 1522 O O . ASP A 1 208 ? 27.795 -1.873 -17.345 1.00 91.75 208 ASP A O 1
ATOM 1526 N N . ALA A 1 209 ? 25.766 -2.317 -16.479 1.00 91.38 209 ALA A N 1
ATOM 1527 C CA . ALA A 1 209 ? 26.184 -2.439 -15.085 1.00 91.38 209 ALA A CA 1
ATOM 1528 C C . ALA A 1 209 ? 25.571 -3.667 -14.397 1.00 91.38 209 ALA A C 1
ATOM 1530 O O . ALA A 1 209 ? 24.571 -4.223 -14.845 1.00 91.38 209 ALA A O 1
ATOM 1531 N N . ASP A 1 210 ? 26.172 -4.084 -13.284 1.00 96.00 210 ASP A N 1
ATOM 1532 C CA . ASP A 1 210 ? 25.619 -5.121 -12.419 1.00 96.00 210 ASP A CA 1
ATOM 1533 C C . ASP A 1 210 ? 25.942 -4.848 -10.946 1.00 96.00 210 ASP A C 1
ATOM 1535 O O . ASP A 1 210 ? 26.965 -4.231 -10.638 1.00 96.00 210 ASP A O 1
ATOM 1539 N N . PHE A 1 211 ? 25.067 -5.278 -10.041 1.00 97.06 211 PHE A N 1
ATOM 1540 C CA . PHE A 1 211 ? 25.220 -5.077 -8.598 1.00 97.06 211 PHE A CA 1
ATOM 1541 C C . PHE A 1 211 ? 24.389 -6.077 -7.788 1.00 97.06 211 PHE A C 1
ATOM 1543 O O . PHE A 1 211 ? 23.501 -6.748 -8.309 1.00 97.06 211 PHE A O 1
ATOM 1550 N N . PHE A 1 212 ? 24.650 -6.152 -6.486 1.00 97.88 212 PHE A N 1
ATOM 1551 C CA . PHE A 1 212 ? 23.928 -7.011 -5.553 1.00 97.88 212 PHE A CA 1
ATOM 1552 C C . PHE A 1 212 ? 23.026 -6.192 -4.628 1.00 97.88 212 PHE A C 1
ATOM 1554 O O . PHE A 1 212 ? 23.458 -5.165 -4.103 1.00 97.88 212 PHE A O 1
ATOM 1561 N N . PHE A 1 213 ? 21.793 -6.649 -4.392 1.00 96.50 213 PHE A N 1
ATOM 1562 C CA . PHE A 1 213 ? 20.877 -6.017 -3.436 1.00 96.50 213 PHE A CA 1
ATOM 1563 C C . PHE A 1 213 ? 19.871 -7.003 -2.826 1.00 96.50 213 PHE A C 1
ATOM 1565 O O . PHE A 1 213 ? 19.223 -7.776 -3.533 1.00 96.50 213 PHE A O 1
ATOM 1572 N N . GLY A 1 214 ? 19.705 -6.934 -1.504 1.00 94.50 214 GLY A N 1
ATOM 1573 C CA . GLY A 1 214 ? 18.797 -7.813 -0.767 1.00 94.50 214 GLY A CA 1
ATOM 1574 C C . GLY A 1 214 ? 19.213 -9.284 -0.800 1.00 94.50 214 GLY A C 1
ATOM 1575 O O . GLY A 1 214 ? 20.386 -9.614 -0.977 1.00 94.50 214 GLY A O 1
ATOM 1576 N N . GLU A 1 215 ? 18.230 -10.160 -0.623 1.00 90.56 215 GLU A N 1
ATOM 1577 C CA . GLU A 1 215 ? 18.387 -11.610 -0.547 1.00 90.56 215 GLU A CA 1
ATOM 1578 C C . GLU A 1 215 ? 17.777 -12.317 -1.777 1.00 90.56 215 GLU A C 1
ATOM 1580 O O . GLU A 1 215 ? 16.855 -11.796 -2.418 1.00 90.56 215 GLU A O 1
ATOM 1585 N N . PRO A 1 216 ? 18.242 -13.533 -2.137 1.00 84.62 216 PRO A N 1
ATOM 1586 C CA . PRO A 1 216 ? 17.760 -14.246 -3.323 1.00 84.62 216 PRO A CA 1
ATOM 1587 C C . PRO A 1 216 ? 16.242 -14.465 -3.393 1.00 84.62 216 PRO A C 1
ATOM 1589 O O . PRO A 1 216 ? 15.694 -14.533 -4.489 1.00 84.62 216 PRO A O 1
ATOM 1592 N N . GLY A 1 217 ? 15.578 -14.608 -2.242 1.00 82.31 217 GLY A N 1
ATOM 1593 C CA . GLY A 1 217 ? 14.143 -14.895 -2.142 1.00 82.31 217 GLY A CA 1
ATOM 1594 C C . GLY A 1 217 ? 13.249 -13.659 -2.055 1.00 82.31 217 GLY A C 1
ATOM 1595 O O . GLY A 1 217 ? 12.032 -13.807 -1.973 1.00 82.31 217 GLY A O 1
ATOM 1596 N N . ASP A 1 218 ? 13.827 -12.458 -2.051 1.00 88.19 218 ASP A N 1
ATOM 1597 C CA . ASP A 1 218 ? 13.044 -11.241 -1.872 1.00 88.19 218 ASP A CA 1
ATOM 1598 C C . ASP A 1 218 ? 12.109 -10.992 -3.062 1.00 88.19 218 ASP A C 1
ATOM 1600 O O . ASP A 1 218 ? 12.460 -11.243 -4.223 1.00 88.19 218 ASP A O 1
ATOM 1604 N N . THR A 1 219 ? 10.927 -10.449 -2.766 1.00 87.31 219 THR A N 1
ATOM 1605 C CA . THR A 1 219 ? 10.095 -9.782 -3.776 1.00 87.31 219 THR A CA 1
ATOM 1606 C C . THR A 1 219 ? 10.684 -8.404 -4.043 1.00 87.31 219 THR A C 1
ATOM 1608 O O . THR A 1 219 ? 11.058 -7.717 -3.095 1.00 87.31 219 THR A O 1
ATOM 1611 N N . VAL A 1 220 ? 10.767 -7.998 -5.309 1.00 90.62 220 VAL A N 1
ATOM 1612 C CA . VAL A 1 220 ? 11.359 -6.714 -5.704 1.00 90.62 220 VAL A CA 1
ATOM 1613 C C . VAL A 1 220 ? 10.276 -5.809 -6.261 1.00 90.62 220 VAL A C 1
ATOM 1615 O O . VAL A 1 220 ? 9.477 -6.236 -7.093 1.00 90.62 220 VAL A O 1
ATOM 1618 N N . LEU A 1 221 ? 10.263 -4.574 -5.782 1.00 91.88 221 LEU A N 1
ATOM 1619 C CA . LEU A 1 221 ? 9.469 -3.473 -6.303 1.00 91.88 221 LEU A CA 1
ATOM 1620 C C . LEU A 1 221 ? 10.426 -2.469 -6.947 1.00 91.88 221 LEU A C 1
ATOM 1622 O O . LEU A 1 221 ? 11.554 -2.307 -6.471 1.00 91.88 221 LEU A O 1
ATOM 1626 N N . VAL A 1 222 ? 9.959 -1.808 -7.995 1.00 91.12 222 VAL A N 1
ATOM 1627 C CA . VAL A 1 222 ? 10.648 -0.702 -8.664 1.00 91.12 222 VAL A CA 1
ATOM 1628 C C . VAL A 1 222 ? 9.835 0.546 -8.391 1.00 91.12 222 VAL A C 1
ATOM 1630 O O . VAL A 1 222 ? 8.612 0.449 -8.408 1.00 91.12 222 VAL A O 1
ATOM 1633 N N . GLY A 1 223 ? 10.489 1.649 -8.056 1.00 87.50 223 GLY A N 1
ATOM 1634 C CA . GLY A 1 223 ? 9.797 2.883 -7.719 1.00 87.50 223 GLY A CA 1
ATOM 1635 C C . GLY A 1 223 ? 10.734 4.082 -7.680 1.00 87.50 223 GLY A C 1
ATOM 1636 O O . GLY A 1 223 ? 11.851 3.955 -7.164 1.00 87.50 223 GLY A O 1
ATOM 1637 N N . ASP A 1 224 ? 10.245 5.248 -8.089 1.00 84.12 224 ASP A N 1
ATOM 1638 C CA . ASP A 1 224 ? 10.876 6.538 -7.806 1.00 84.12 224 ASP A CA 1
ATOM 1639 C C . ASP A 1 224 ? 10.362 7.054 -6.450 1.00 84.12 224 ASP A C 1
ATOM 1641 O O . ASP A 1 224 ? 9.414 7.849 -6.335 1.00 84.12 224 ASP A O 1
ATOM 1645 N N . TRP A 1 225 ? 10.908 6.481 -5.370 1.00 86.56 225 TRP A N 1
ATOM 1646 C CA . TRP A 1 225 ? 10.348 6.623 -4.026 1.00 86.56 225 TRP A CA 1
ATOM 1647 C C . TRP A 1 225 ? 10.424 8.068 -3.521 1.00 86.56 225 TRP A C 1
ATOM 1649 O O . TRP A 1 225 ? 11.489 8.610 -3.214 1.00 86.56 225 TRP A O 1
ATOM 1659 N N . ALA A 1 226 ? 9.261 8.677 -3.299 1.00 81.81 226 ALA A N 1
ATOM 1660 C CA . ALA A 1 226 ? 9.204 10.028 -2.762 1.00 81.81 226 ALA A CA 1
ATOM 1661 C C . ALA A 1 226 ? 9.521 10.092 -1.255 1.00 81.81 226 ALA A C 1
ATOM 1663 O O . ALA A 1 226 ? 9.332 9.138 -0.495 1.00 81.81 226 ALA A O 1
ATOM 1664 N N . THR A 1 227 ? 9.923 11.274 -0.775 1.00 80.88 227 THR A N 1
ATOM 1665 C CA . THR A 1 227 ? 10.151 11.532 0.657 1.00 80.88 227 THR A CA 1
ATOM 1666 C C . THR A 1 227 ? 9.149 12.539 1.212 1.00 80.88 227 THR A C 1
ATOM 1668 O O . THR A 1 227 ? 8.983 13.644 0.687 1.00 80.88 227 THR A O 1
ATOM 1671 N N . ALA A 1 228 ? 8.482 12.177 2.312 1.00 79.19 228 ALA A N 1
ATOM 1672 C CA . ALA A 1 228 ? 7.579 13.091 3.004 1.00 79.19 228 ALA A CA 1
ATOM 1673 C C . ALA A 1 228 ? 8.325 14.319 3.568 1.00 79.19 228 ALA A C 1
ATOM 1675 O O . ALA A 1 228 ? 9.496 14.216 3.949 1.00 79.19 228 ALA A O 1
ATOM 1676 N N . PRO A 1 229 ? 7.655 15.481 3.685 1.00 79.19 229 PRO A N 1
ATOM 1677 C CA . PRO A 1 229 ? 8.232 16.649 4.338 1.00 79.19 229 PRO A CA 1
ATOM 1678 C C . PRO A 1 229 ? 8.567 16.376 5.807 1.00 79.19 229 PRO A C 1
ATOM 1680 O O . PRO A 1 229 ? 7.782 15.768 6.537 1.00 79.19 229 PRO A O 1
ATOM 1683 N N . GLY A 1 230 ? 9.719 16.878 6.249 1.00 75.94 230 GLY A N 1
ATOM 1684 C CA . GLY A 1 230 ? 10.193 16.792 7.630 1.00 75.94 230 GLY A CA 1
ATOM 1685 C C . GLY A 1 230 ? 10.301 18.172 8.289 1.00 75.94 230 GLY A C 1
ATOM 1686 O O . GLY A 1 230 ? 10.160 19.200 7.620 1.00 75.94 230 GLY A O 1
ATOM 1687 N N . PRO A 1 231 ? 10.562 18.244 9.607 1.00 69.44 231 PRO A N 1
ATOM 1688 C CA . PRO A 1 231 ? 10.785 19.516 10.289 1.00 69.44 231 PRO A CA 1
ATOM 1689 C C . PRO A 1 231 ? 11.938 20.304 9.645 1.00 69.44 231 PRO A C 1
ATOM 1691 O O . PRO A 1 231 ? 13.103 19.942 9.774 1.00 69.44 231 PRO A O 1
ATOM 1694 N N . GLY A 1 232 ? 11.608 21.387 8.936 1.00 66.44 232 GLY A N 1
ATOM 1695 C CA . GLY A 1 232 ? 12.586 22.237 8.246 1.00 66.44 232 GLY A CA 1
ATOM 1696 C C . GLY A 1 232 ? 13.128 21.679 6.924 1.00 66.44 232 GLY A C 1
ATOM 1697 O O . GLY A 1 232 ? 13.951 22.345 6.297 1.00 66.44 232 GLY A O 1
ATOM 1698 N N . THR A 1 233 ? 12.664 20.511 6.468 1.00 73.81 233 THR A N 1
ATOM 1699 C CA . THR A 1 233 ? 13.046 19.927 5.175 1.00 73.81 233 THR A CA 1
ATOM 1700 C C . THR A 1 233 ? 11.817 19.762 4.282 1.00 73.81 233 THR A C 1
ATOM 1702 O O . THR A 1 233 ? 10.894 19.036 4.660 1.00 73.81 233 THR A O 1
ATOM 1705 N N . PRO A 1 234 ? 11.774 20.402 3.098 1.00 69.44 234 PRO A N 1
ATOM 1706 C CA . PRO A 1 234 ? 10.687 20.163 2.158 1.00 69.44 234 PRO A CA 1
ATOM 1707 C C . PRO A 1 234 ? 10.691 18.689 1.751 1.00 69.44 234 PRO A C 1
ATOM 1709 O O . PRO A 1 234 ? 11.760 18.086 1.615 1.00 69.44 234 PRO A O 1
ATOM 1712 N N . GLY A 1 235 ? 9.502 18.120 1.557 1.00 66.06 235 GLY A N 1
ATOM 1713 C CA . GLY A 1 235 ? 9.391 16.800 0.937 1.00 66.06 235 GLY A CA 1
ATOM 1714 C C . GLY A 1 235 ? 10.003 16.849 -0.457 1.00 66.06 235 GLY A C 1
ATOM 1715 O O . GLY A 1 235 ? 9.922 17.889 -1.122 1.00 66.06 235 GLY A O 1
ATOM 1716 N N . ARG A 1 236 ? 10.639 15.761 -0.882 1.00 70.44 236 ARG A N 1
ATOM 1717 C CA . ARG A 1 236 ? 11.184 15.657 -2.234 1.00 70.44 236 ARG A CA 1
ATOM 1718 C C . ARG A 1 236 ? 10.335 14.679 -3.018 1.00 70.44 236 ARG A C 1
ATOM 1720 O O . ARG A 1 236 ? 10.065 13.580 -2.533 1.00 70.44 236 ARG A O 1
ATOM 1727 N N . SER A 1 237 ? 9.947 15.114 -4.211 1.00 64.19 237 SER A N 1
ATOM 1728 C CA . SER A 1 237 ? 9.653 14.175 -5.285 1.00 64.19 237 SER A CA 1
ATOM 1729 C C . SER A 1 237 ? 10.868 13.273 -5.466 1.00 64.19 237 SER A C 1
ATOM 1731 O O . SER A 1 237 ? 11.988 13.700 -5.152 1.00 64.19 237 SER A O 1
ATOM 1733 N N . GLY A 1 238 ? 10.641 12.062 -5.946 1.00 64.44 238 GLY A N 1
ATOM 1734 C CA . GLY A 1 238 ? 11.721 11.262 -6.488 1.00 64.44 238 GLY A CA 1
ATOM 1735 C C . GLY A 1 238 ? 12.530 12.020 -7.562 1.00 64.44 238 GLY A C 1
ATOM 1736 O O . GLY A 1 238 ? 12.116 13.098 -8.017 1.00 64.44 238 GLY A O 1
ATOM 1737 N N . ASP A 1 239 ? 13.745 11.564 -7.865 1.00 65.94 239 ASP A N 1
ATOM 1738 C CA . ASP A 1 239 ? 14.659 12.268 -8.779 1.00 65.94 239 ASP A CA 1
ATOM 1739 C C . ASP A 1 239 ? 14.509 11.827 -10.243 1.00 65.94 239 ASP A C 1
ATOM 1741 O O . ASP A 1 239 ? 15.346 12.176 -11.075 1.00 65.94 239 ASP A O 1
ATOM 1745 N N . SER A 1 240 ? 13.385 11.166 -10.561 1.00 72.62 240 SER A N 1
ATOM 1746 C CA . SER A 1 240 ? 13.060 10.527 -11.845 1.00 72.62 240 SER A CA 1
ATOM 1747 C C . SER A 1 240 ? 13.900 9.293 -12.166 1.00 72.62 240 SER A C 1
ATOM 1749 O O . SER A 1 240 ? 13.650 8.674 -13.196 1.00 72.62 240 SER A O 1
ATOM 1751 N N . ALA A 1 241 ? 14.880 8.938 -11.329 1.00 79.62 241 ALA A N 1
ATOM 1752 C CA . ALA A 1 241 ? 15.618 7.694 -11.455 1.00 79.62 241 ALA A CA 1
ATOM 1753 C C . ALA A 1 241 ? 15.026 6.635 -10.524 1.00 79.62 241 ALA A C 1
ATOM 1755 O O . ALA A 1 241 ? 14.804 6.861 -9.335 1.00 79.62 241 ALA A O 1
ATOM 1756 N N . ASP A 1 242 ? 14.838 5.437 -11.055 1.00 87.38 242 ASP A N 1
ATOM 1757 C CA . ASP A 1 242 ? 14.204 4.369 -10.314 1.00 87.38 242 ASP A CA 1
ATOM 1758 C C . ASP A 1 242 ? 15.137 3.684 -9.326 1.00 87.38 242 ASP A C 1
ATOM 1760 O O . ASP A 1 242 ? 16.303 3.349 -9.580 1.00 87.38 242 ASP A O 1
ATOM 1764 N N . GLN A 1 243 ? 14.550 3.392 -8.172 1.00 91.12 243 GLN A N 1
ATOM 1765 C CA . GLN A 1 243 ? 15.160 2.655 -7.086 1.00 91.12 243 GLN A CA 1
ATOM 1766 C C . GLN A 1 243 ? 14.517 1.280 -6.948 1.00 91.12 243 GLN A C 1
ATOM 1768 O O . GLN A 1 243 ? 13.409 1.008 -7.410 1.00 91.12 243 GLN A O 1
ATOM 1773 N N . LEU A 1 244 ? 15.198 0.395 -6.222 1.00 93.81 244 LEU A N 1
ATOM 1774 C CA . LEU A 1 244 ? 14.650 -0.902 -5.853 1.00 93.81 244 LEU A CA 1
ATOM 1775 C C . LEU A 1 244 ? 14.136 -0.868 -4.417 1.00 93.81 244 LEU A C 1
ATOM 1777 O O . LEU A 1 244 ? 14.762 -0.294 -3.527 1.00 93.81 244 LEU A O 1
ATOM 1781 N N . ALA A 1 245 ? 13.048 -1.580 -4.149 1.00 93.44 245 ALA A N 1
ATOM 1782 C CA . ALA A 1 245 ? 12.702 -1.997 -2.799 1.00 93.44 245 ALA A CA 1
ATOM 1783 C C . ALA A 1 245 ? 12.588 -3.518 -2.734 1.00 93.44 245 ALA A C 1
ATOM 1785 O O . ALA A 1 245 ? 11.849 -4.129 -3.501 1.00 93.44 245 ALA A O 1
ATOM 1786 N N . VAL A 1 246 ? 13.295 -4.139 -1.790 1.00 93.19 246 VAL A N 1
ATOM 1787 C CA . VAL A 1 246 ? 13.140 -5.571 -1.509 1.00 93.19 246 VAL A CA 1
ATOM 1788 C C . VAL A 1 246 ? 12.190 -5.776 -0.339 1.00 93.19 246 VAL A C 1
ATOM 1790 O O . VAL A 1 246 ? 12.336 -5.145 0.711 1.00 93.19 246 VAL A O 1
ATOM 1793 N N . ARG A 1 247 ? 11.194 -6.644 -0.508 1.00 90.19 247 ARG A N 1
ATOM 1794 C CA . ARG A 1 247 ? 10.143 -6.890 0.482 1.00 90.19 247 ARG A CA 1
ATOM 1795 C C . ARG A 1 247 ? 10.346 -8.215 1.206 1.00 90.19 247 ARG A C 1
ATOM 1797 O O . ARG A 1 247 ? 10.473 -9.263 0.575 1.00 90.19 247 ARG A O 1
ATOM 1804 N N . ARG A 1 248 ? 10.274 -8.159 2.540 1.00 87.31 248 ARG A N 1
ATOM 1805 C CA . ARG A 1 248 ? 10.308 -9.310 3.456 1.00 87.31 248 ARG A CA 1
ATOM 1806 C C . ARG A 1 248 ? 9.143 -9.222 4.434 1.00 87.31 248 ARG A C 1
ATOM 1808 O O . ARG A 1 248 ? 9.074 -8.307 5.255 1.00 87.31 248 ARG A O 1
ATOM 1815 N N . GLY A 1 249 ? 8.200 -10.159 4.334 1.00 85.50 249 GLY A N 1
ATOM 1816 C CA . GLY A 1 249 ? 6.918 -10.044 5.029 1.00 85.50 249 GLY A CA 1
ATOM 1817 C C . GLY A 1 249 ? 6.186 -8.788 4.561 1.00 85.50 249 GLY A C 1
ATOM 1818 O O . GLY A 1 249 ? 5.842 -8.683 3.388 1.00 85.50 249 GLY A O 1
ATOM 1819 N N . ASN A 1 250 ? 5.981 -7.824 5.461 1.00 85.56 250 ASN A N 1
ATOM 1820 C CA . ASN A 1 250 ? 5.413 -6.522 5.117 1.00 85.56 250 ASN A CA 1
ATOM 1821 C C . ASN A 1 250 ? 6.390 -5.345 5.151 1.00 85.56 250 ASN A C 1
ATOM 1823 O O . ASN A 1 250 ? 5.959 -4.199 5.018 1.00 85.56 250 ASN A O 1
ATOM 1827 N N . VAL A 1 251 ? 7.684 -5.612 5.318 1.00 88.38 251 VAL A N 1
ATOM 1828 C CA . VAL A 1 251 ? 8.715 -4.576 5.369 1.00 88.38 251 VAL A CA 1
ATOM 1829 C C . VAL A 1 251 ? 9.390 -4.468 4.009 1.00 88.38 251 VAL A C 1
ATOM 1831 O O . VAL A 1 251 ? 9.931 -5.449 3.502 1.00 88.38 251 VAL A O 1
ATOM 1834 N N . ASN A 1 252 ? 9.364 -3.269 3.436 1.00 90.88 252 ASN A N 1
ATOM 1835 C CA . ASN A 1 252 ? 10.060 -2.910 2.207 1.00 90.88 252 ASN A CA 1
ATOM 1836 C C . ASN A 1 252 ? 11.377 -2.216 2.578 1.00 90.88 252 ASN A C 1
ATOM 1838 O O . ASN A 1 252 ? 11.371 -1.251 3.343 1.00 90.88 252 ASN A O 1
ATOM 1842 N N . HIS A 1 253 ? 12.500 -2.701 2.058 1.00 93.00 253 HIS A N 1
ATOM 1843 C CA . HIS A 1 253 ? 13.832 -2.130 2.254 1.00 93.00 253 HIS A CA 1
ATOM 1844 C C . HIS A 1 253 ? 14.261 -1.428 0.968 1.00 93.00 253 HIS A C 1
ATOM 1846 O O . HIS A 1 253 ? 14.521 -2.095 -0.031 1.00 93.00 253 HIS A O 1
ATOM 1852 N N . LEU A 1 254 ? 14.318 -0.099 0.996 1.00 93.38 254 LEU A N 1
ATOM 1853 C CA . LEU A 1 254 ? 14.571 0.737 -0.176 1.00 93.38 254 LEU A CA 1
ATOM 1854 C C . LEU A 1 254 ? 16.079 0.865 -0.393 1.00 93.38 254 LEU A C 1
ATOM 1856 O O . LEU A 1 254 ? 16.826 1.090 0.567 1.00 93.38 254 LEU A O 1
ATOM 1860 N N . SER A 1 255 ? 16.534 0.702 -1.628 1.00 93.81 255 SER A N 1
ATOM 1861 C CA . SER A 1 255 ? 17.935 0.840 -2.013 1.00 93.81 255 SER A CA 1
ATOM 1862 C C . SER A 1 255 ? 18.387 2.303 -2.012 1.00 93.81 255 SER A C 1
ATOM 1864 O O . SER A 1 255 ? 17.609 3.229 -1.804 1.00 93.81 255 SER A O 1
ATOM 1866 N N . ALA A 1 256 ? 19.684 2.523 -2.216 1.00 90.06 256 ALA A N 1
ATOM 1867 C CA . ALA A 1 256 ? 20.173 3.768 -2.798 1.00 90.06 256 ALA A CA 1
ATOM 1868 C C . ALA A 1 256 ? 19.838 3.825 -4.297 1.00 90.06 256 ALA A C 1
ATOM 1870 O O . ALA A 1 256 ? 19.446 2.805 -4.865 1.00 90.06 256 ALA A O 1
ATOM 1871 N N . GLU A 1 257 ? 20.066 4.979 -4.929 1.00 87.06 257 GLU A N 1
ATOM 1872 C CA . GLU A 1 257 ? 19.896 5.132 -6.377 1.00 87.06 257 GLU A CA 1
ATOM 1873 C C . GLU A 1 257 ? 20.679 4.085 -7.167 1.00 87.06 257 GLU A C 1
ATOM 1875 O O . GLU A 1 257 ? 21.881 3.889 -6.931 1.00 87.06 257 GLU A O 1
ATOM 1880 N N . VAL A 1 258 ? 20.017 3.448 -8.133 1.00 89.06 258 VAL A N 1
ATOM 1881 C CA . VAL A 1 258 ? 20.618 2.406 -8.975 1.00 89.06 258 VAL A CA 1
ATOM 1882 C C . VAL A 1 258 ? 21.810 2.953 -9.761 1.00 89.06 258 VAL A C 1
ATOM 1884 O O . VAL A 1 258 ? 22.860 2.310 -9.795 1.00 89.06 258 VAL A O 1
ATOM 1887 N N . TRP A 1 259 ? 21.724 4.177 -10.286 1.00 85.50 259 TRP A N 1
ATOM 1888 C CA . TRP A 1 259 ? 22.816 4.822 -11.026 1.00 85.50 259 TRP A CA 1
ATOM 1889 C C . TRP A 1 259 ? 24.079 5.081 -10.186 1.00 85.50 259 TRP A C 1
ATOM 1891 O O . TRP A 1 259 ? 25.164 5.301 -10.729 1.00 85.50 259 TRP A O 1
ATOM 1901 N N . THR A 1 260 ? 23.988 5.011 -8.851 1.00 85.25 260 THR A N 1
ATOM 1902 C CA . THR A 1 260 ? 25.162 5.100 -7.964 1.00 85.25 260 THR A CA 1
ATOM 1903 C C . THR A 1 260 ? 25.884 3.762 -7.781 1.00 85.25 260 THR A C 1
ATOM 1905 O O . THR A 1 260 ? 26.993 3.729 -7.227 1.00 85.25 260 THR A O 1
ATOM 1908 N N . ALA A 1 261 ? 25.282 2.658 -8.237 1.00 86.44 261 ALA A N 1
ATOM 1909 C CA . ALA A 1 261 ? 25.852 1.327 -8.140 1.00 86.44 261 ALA A CA 1
ATOM 1910 C C . ALA A 1 261 ? 27.160 1.226 -8.930 1.00 86.44 261 ALA A C 1
ATOM 1912 O O . ALA A 1 261 ? 27.305 1.712 -10.051 1.00 86.44 261 ALA A O 1
ATOM 1913 N N . ARG A 1 262 ? 28.139 0.535 -8.347 1.00 84.81 262 ARG A N 1
ATOM 1914 C CA . ARG A 1 262 ? 29.373 0.165 -9.044 1.00 84.81 262 ARG A CA 1
ATOM 1915 C C . ARG A 1 262 ? 29.298 -1.295 -9.456 1.00 84.81 262 ARG A C 1
ATOM 1917 O O . ARG A 1 262 ? 28.736 -2.109 -8.724 1.00 84.81 262 ARG A O 1
ATOM 1924 N N . ARG A 1 263 ? 29.923 -1.629 -10.585 1.00 90.81 263 ARG A N 1
ATOM 1925 C CA . ARG A 1 263 ? 29.953 -2.999 -11.107 1.00 90.81 263 ARG A CA 1
ATOM 1926 C C . ARG A 1 263 ? 30.385 -4.006 -10.030 1.00 90.81 263 ARG A C 1
ATOM 1928 O O . ARG A 1 263 ? 31.454 -3.841 -9.439 1.00 90.81 263 ARG A O 1
ATOM 1935 N N . GLY A 1 264 ? 29.557 -5.020 -9.782 1.00 90.56 264 GLY A N 1
ATOM 1936 C CA . GLY A 1 264 ? 29.786 -6.088 -8.807 1.00 90.56 264 GLY A CA 1
ATOM 1937 C C . GLY A 1 264 ? 29.718 -5.662 -7.334 1.00 90.56 264 GLY A C 1
ATOM 1938 O O . GLY A 1 264 ? 30.126 -6.429 -6.464 1.00 90.56 264 GLY A O 1
ATOM 1939 N N . SER A 1 265 ? 29.255 -4.446 -7.029 1.00 92.50 265 SER A N 1
ATOM 1940 C CA . SER A 1 265 ? 29.163 -3.944 -5.650 1.00 92.50 265 SER A CA 1
ATOM 1941 C C . SER A 1 265 ? 27.816 -4.257 -4.999 1.00 92.50 265 SER A C 1
ATOM 1943 O O . SER A 1 265 ? 26.835 -4.536 -5.683 1.00 92.50 265 SER A O 1
ATOM 1945 N N . ALA A 1 266 ? 27.764 -4.197 -3.667 1.00 95.38 266 ALA A N 1
ATOM 1946 C CA . ALA A 1 266 ? 26.508 -4.237 -2.930 1.00 95.38 266 ALA A CA 1
ATOM 1947 C C . ALA A 1 266 ? 25.895 -2.831 -2.864 1.00 95.38 266 ALA A C 1
ATOM 1949 O O . ALA A 1 266 ? 26.528 -1.896 -2.362 1.00 95.38 266 ALA A O 1
ATOM 1950 N N . LEU A 1 267 ? 24.663 -2.690 -3.344 1.00 95.06 267 LEU A N 1
ATOM 1951 C CA . LEU A 1 267 ? 23.885 -1.463 -3.216 1.00 95.06 267 LEU A CA 1
ATOM 1952 C C . LEU A 1 267 ? 23.310 -1.390 -1.786 1.00 95.06 267 LEU A C 1
ATOM 1954 O O . LEU A 1 267 ? 22.745 -2.374 -1.310 1.00 95.06 267 LEU A O 1
ATOM 1958 N N . PRO A 1 268 ? 23.471 -0.283 -1.042 1.00 93.81 268 PRO A N 1
ATOM 1959 C CA . PRO A 1 268 ? 23.029 -0.231 0.348 1.00 93.81 268 PRO A CA 1
ATOM 1960 C C . PRO A 1 268 ? 21.528 0.053 0.463 1.00 93.81 268 PRO A C 1
ATOM 1962 O O . PRO A 1 268 ? 20.963 0.791 -0.339 1.00 93.81 268 PRO A O 1
ATOM 1965 N N . THR A 1 269 ? 20.898 -0.451 1.527 1.00 94.56 269 THR A N 1
ATOM 1966 C CA . THR A 1 269 ? 19.559 -0.014 1.952 1.00 94.56 269 THR A CA 1
ATOM 1967 C C . THR A 1 269 ? 19.633 1.388 2.563 1.00 94.56 269 THR A C 1
ATOM 1969 O O . THR A 1 269 ? 20.424 1.626 3.478 1.00 94.56 269 THR A O 1
ATOM 1972 N N . ARG A 1 270 ? 18.798 2.318 2.092 1.00 89.75 270 ARG A N 1
ATOM 1973 C CA . ARG A 1 270 ? 18.689 3.689 2.622 1.00 89.75 270 ARG A CA 1
ATOM 1974 C C . ARG A 1 270 ? 17.662 3.811 3.732 1.00 89.75 270 ARG A C 1
ATOM 1976 O O . ARG A 1 270 ? 17.897 4.519 4.708 1.00 89.75 270 ARG A O 1
ATOM 1983 N N . SER A 1 271 ? 16.534 3.135 3.582 1.00 87.81 271 SER A N 1
ATOM 1984 C CA . SER A 1 271 ? 15.425 3.204 4.525 1.00 87.81 271 SER A CA 1
ATOM 1985 C C . SER A 1 271 ? 14.624 1.908 4.506 1.00 87.81 271 SER A C 1
ATOM 1987 O O . SER A 1 271 ? 14.829 1.018 3.677 1.00 87.81 271 SER A O 1
ATOM 1989 N N . SER A 1 272 ? 13.741 1.742 5.484 1.00 89.50 272 SER A N 1
ATOM 1990 C CA . SER A 1 272 ? 12.828 0.605 5.523 1.00 89.50 272 SER A CA 1
ATOM 1991 C C . SER A 1 272 ? 11.470 1.056 6.019 1.00 89.50 272 SER A C 1
ATOM 1993 O O . SER A 1 272 ? 11.383 1.821 6.979 1.00 89.50 272 SER A O 1
ATOM 1995 N N . VAL A 1 273 ? 10.423 0.594 5.347 1.00 86.00 273 VAL A N 1
ATOM 1996 C CA . VAL A 1 273 ? 9.045 1.022 5.580 1.00 86.00 273 VAL A CA 1
ATOM 1997 C C . VAL A 1 273 ? 8.154 -0.209 5.607 1.00 86.00 273 VAL A C 1
ATOM 1999 O O . VAL A 1 273 ? 8.199 -1.032 4.695 1.00 86.00 273 VAL A O 1
ATOM 2002 N N . ALA A 1 274 ? 7.343 -0.344 6.653 1.00 84.88 274 ALA A N 1
ATOM 2003 C CA . ALA A 1 274 ? 6.317 -1.374 6.705 1.00 84.88 274 ALA A CA 1
ATOM 2004 C C . ALA A 1 274 ? 5.046 -0.878 6.005 1.00 84.88 274 ALA A C 1
ATOM 2006 O O . ALA A 1 274 ? 4.553 0.207 6.309 1.00 84.88 274 ALA A O 1
ATOM 2007 N N . TYR A 1 275 ? 4.504 -1.675 5.086 1.00 84.19 275 TYR A N 1
ATOM 2008 C CA . TYR A 1 275 ? 3.238 -1.365 4.427 1.00 84.19 275 TYR A CA 1
ATOM 2009 C C . TYR A 1 275 ? 2.469 -2.634 4.045 1.00 84.19 275 TYR A C 1
ATOM 2011 O O . TYR A 1 275 ? 3.036 -3.583 3.490 1.00 84.19 275 TYR A O 1
ATOM 2019 N N . GLY A 1 276 ? 1.170 -2.639 4.348 1.00 80.56 276 GLY A N 1
ATOM 2020 C CA . GLY A 1 276 ? 0.284 -3.790 4.177 1.00 80.56 276 GLY A CA 1
ATOM 2021 C C . GLY A 1 276 ? 0.570 -4.950 5.135 1.00 80.56 276 GLY A C 1
ATOM 2022 O O . GLY A 1 276 ? 1.282 -4.815 6.133 1.00 80.56 276 GLY A O 1
ATOM 2023 N N . GLU A 1 277 ? -0.009 -6.104 4.822 1.00 77.94 277 GLU A N 1
ATOM 2024 C CA . GLU A 1 277 ? 0.164 -7.361 5.550 1.00 77.94 277 GLU A CA 1
ATOM 2025 C C . GLU A 1 277 ? 1.210 -8.260 4.873 1.00 77.94 277 GLU A C 1
ATOM 2027 O O . GLU A 1 277 ? 1.458 -8.130 3.670 1.00 77.94 277 GLU A O 1
ATOM 2032 N N . PRO A 1 278 ? 1.810 -9.215 5.610 1.00 75.56 278 PRO A N 1
ATOM 2033 C CA . PRO A 1 278 ? 2.786 -10.146 5.041 1.00 75.56 278 PRO A CA 1
ATOM 2034 C C . PRO A 1 278 ? 2.244 -11.028 3.909 1.00 75.56 278 PRO A C 1
ATOM 2036 O O . PRO A 1 278 ? 3.023 -11.490 3.085 1.00 75.56 278 PRO A O 1
ATOM 2039 N N . GLY A 1 279 ? 0.931 -11.281 3.887 1.00 74.75 279 GLY A N 1
ATOM 2040 C CA . GLY A 1 279 ? 0.267 -12.072 2.846 1.00 74.75 279 GLY A CA 1
ATOM 2041 C C . GLY A 1 279 ? -0.292 -11.251 1.685 1.00 74.75 279 GLY A C 1
ATOM 2042 O O . GLY A 1 279 ? -0.877 -11.834 0.776 1.00 74.75 279 GLY A O 1
ATOM 2043 N N . ASP A 1 280 ? -0.161 -9.922 1.721 1.00 80.69 280 ASP A N 1
ATOM 2044 C CA . ASP A 1 280 ? -0.608 -9.087 0.614 1.00 80.69 280 ASP A CA 1
ATOM 2045 C C . ASP A 1 280 ? 0.411 -9.114 -0.535 1.00 80.69 280 ASP A C 1
ATOM 2047 O O . ASP A 1 280 ? 1.626 -9.135 -0.313 1.00 80.69 280 ASP A O 1
ATOM 2051 N N . THR A 1 281 ? -0.081 -9.010 -1.767 1.00 84.31 281 THR A N 1
ATOM 2052 C CA . THR A 1 281 ? 0.778 -8.775 -2.929 1.00 84.31 281 THR A CA 1
ATOM 2053 C C . THR A 1 281 ? 1.130 -7.299 -3.004 1.00 84.31 281 THR A C 1
ATOM 2055 O O . THR A 1 281 ? 0.241 -6.468 -3.172 1.00 84.31 281 THR A O 1
ATOM 2058 N N . ALA A 1 282 ? 2.412 -6.960 -2.898 1.00 86.62 282 ALA A N 1
ATOM 2059 C CA . ALA A 1 282 ? 2.866 -5.574 -2.947 1.00 86.62 282 ALA A CA 1
ATOM 2060 C C . ALA A 1 282 ? 3.188 -5.099 -4.365 1.00 86.62 282 ALA A C 1
ATOM 2062 O O . ALA A 1 282 ? 3.675 -5.867 -5.198 1.00 86.62 282 ALA A O 1
ATOM 2063 N N . PHE A 1 283 ? 2.957 -3.810 -4.587 1.00 88.56 283 PHE A N 1
ATOM 2064 C CA . PHE A 1 283 ? 3.339 -3.099 -5.794 1.00 88.56 283 PHE A CA 1
ATOM 2065 C C . PHE A 1 283 ? 3.807 -1.671 -5.504 1.00 88.56 283 PHE A C 1
ATOM 2067 O O . PHE A 1 283 ? 3.642 -1.186 -4.382 1.00 88.56 283 PHE A O 1
ATOM 2074 N N . ALA A 1 284 ? 4.419 -1.022 -6.490 1.00 89.06 284 ALA A N 1
ATOM 2075 C CA . ALA A 1 284 ? 4.646 0.422 -6.490 1.00 89.06 284 ALA A CA 1
ATOM 2076 C C . ALA A 1 284 ? 3.540 1.108 -7.294 1.00 89.06 284 ALA A C 1
ATOM 2078 O O . ALA A 1 284 ? 3.042 0.529 -8.257 1.00 89.06 284 ALA A O 1
ATOM 2079 N N . ALA A 1 285 ? 3.104 2.282 -6.843 1.00 84.88 285 ALA A N 1
ATOM 2080 C CA . ALA A 1 285 ? 2.186 3.106 -7.616 1.00 84.88 285 ALA A CA 1
ATOM 2081 C C . ALA A 1 285 ? 2.317 4.586 -7.250 1.00 84.88 285 ALA A C 1
ATOM 2083 O O . ALA A 1 285 ? 2.404 4.955 -6.067 1.00 84.88 285 ALA A O 1
ATOM 2084 N N . GLN A 1 286 ? 2.200 5.432 -8.260 1.00 82.19 286 GLN A N 1
ATOM 2085 C CA . GLN A 1 286 ? 2.157 6.872 -8.149 1.00 82.19 286 GLN A CA 1
ATOM 2086 C C . GLN A 1 286 ? 0.777 7.335 -7.677 1.00 82.19 286 GLN A C 1
ATOM 2088 O O . GLN A 1 286 ? -0.232 7.333 -8.387 1.00 82.19 286 GLN A O 1
ATOM 2093 N N . LEU A 1 287 ? 0.728 7.794 -6.429 1.00 83.00 287 LEU A N 1
ATOM 2094 C CA . LEU A 1 287 ? -0.442 8.453 -5.859 1.00 83.00 287 LEU A CA 1
ATOM 2095 C C . LEU A 1 287 ? 0.017 9.727 -5.140 1.00 83.00 287 LEU A C 1
ATOM 2097 O O . LEU A 1 287 ? 0.532 9.640 -4.021 1.00 83.00 287 LEU A O 1
ATOM 2101 N N . PRO A 1 288 ? -0.173 10.916 -5.742 1.00 80.62 288 PRO A N 1
ATOM 2102 C CA . PRO A 1 288 ? 0.255 12.170 -5.139 1.00 80.62 288 PRO A CA 1
ATOM 2103 C C . PRO A 1 288 ? -0.363 12.378 -3.759 1.00 80.62 288 PRO A C 1
ATOM 2105 O O . PRO A 1 288 ? -1.532 12.054 -3.530 1.00 80.62 288 PRO A O 1
ATOM 2108 N N . ARG A 1 289 ? 0.401 12.967 -2.836 1.00 80.44 289 ARG A N 1
ATOM 2109 C CA . ARG A 1 289 ? -0.060 13.178 -1.461 1.00 80.44 289 ARG A CA 1
ATOM 2110 C C . ARG A 1 289 ? 0.211 14.586 -0.966 1.00 80.44 289 ARG A C 1
ATOM 2112 O O . ARG A 1 289 ? 1.330 15.085 -1.042 1.00 80.44 289 ARG A O 1
ATOM 2119 N N . THR A 1 290 ? -0.819 15.214 -0.405 1.00 82.25 290 THR A N 1
ATOM 2120 C CA . THR A 1 290 ? -0.716 16.541 0.209 1.00 82.25 290 THR A CA 1
ATOM 2121 C C . THR A 1 290 ? -0.504 16.426 1.713 1.00 82.25 290 THR A C 1
ATOM 2123 O O . THR A 1 290 ? -1.319 15.854 2.435 1.00 82.25 290 THR A O 1
ATOM 2126 N N . TYR A 1 291 ? 0.586 17.020 2.189 1.00 78.19 291 TYR A N 1
ATOM 2127 C CA . TYR A 1 291 ? 0.977 17.054 3.590 1.00 78.19 291 TYR A CA 1
ATOM 2128 C C . TYR A 1 291 ? 0.687 18.426 4.201 1.00 78.19 291 TYR A C 1
ATOM 2130 O O . TYR A 1 291 ? 1.046 19.449 3.609 1.00 78.19 291 TYR A O 1
ATOM 2138 N N . PRO A 1 292 ? 0.090 18.491 5.402 1.00 77.81 292 PRO A N 1
ATOM 2139 C CA . PRO A 1 292 ? 0.015 19.736 6.149 1.00 77.81 292 PRO A CA 1
ATOM 2140 C C . PRO A 1 292 ? 1.403 20.071 6.713 1.00 77.81 292 PRO A C 1
ATOM 2142 O O . PRO A 1 292 ? 1.925 19.335 7.549 1.00 77.81 292 PRO A O 1
ATOM 2145 N N . THR A 1 293 ? 2.005 21.182 6.282 1.00 78.81 293 THR A N 1
ATOM 2146 C CA . THR A 1 293 ? 3.294 21.657 6.816 1.00 78.81 293 THR A CA 1
ATOM 2147 C C . THR A 1 293 ? 3.150 23.040 7.463 1.00 78.81 293 THR A C 1
ATOM 2149 O O . THR A 1 293 ? 2.200 23.763 7.145 1.00 78.81 293 THR A O 1
ATOM 2152 N N . PRO A 1 294 ? 4.086 23.463 8.340 1.00 71.25 294 PRO A N 1
ATOM 2153 C CA . PRO A 1 294 ? 4.063 24.805 8.930 1.00 71.25 294 PRO A CA 1
ATOM 2154 C C . PRO A 1 294 ? 4.081 25.950 7.902 1.00 71.25 294 PRO A C 1
ATOM 2156 O O . PRO A 1 294 ? 3.594 27.036 8.199 1.00 71.25 294 PRO A O 1
ATOM 2159 N N . GLY A 1 295 ? 4.626 25.715 6.701 1.00 78.12 295 GLY A N 1
ATOM 2160 C CA . GLY A 1 295 ? 4.676 26.687 5.602 1.00 78.12 295 GLY A CA 1
ATOM 2161 C C . GLY A 1 295 ? 3.458 26.664 4.671 1.00 78.12 295 GLY A C 1
ATOM 2162 O O . GLY A 1 295 ? 3.453 27.383 3.676 1.00 78.12 295 GLY A O 1
ATOM 2163 N N . GLY A 1 296 ? 2.445 25.846 4.973 1.00 76.69 296 GLY A N 1
ATOM 2164 C CA . GLY A 1 296 ? 1.284 25.589 4.118 1.00 76.69 296 GLY A CA 1
ATOM 2165 C C . GLY A 1 296 ? 1.248 24.151 3.580 1.00 76.69 296 GLY A C 1
ATOM 2166 O O . GLY A 1 296 ? 2.196 23.387 3.776 1.00 76.69 296 GLY A O 1
ATOM 2167 N N . PRO A 1 297 ? 0.145 23.728 2.939 1.00 79.00 297 PRO A N 1
ATOM 2168 C CA . PRO A 1 297 ? 0.058 22.399 2.342 1.00 79.00 297 PRO A CA 1
ATOM 2169 C C . PRO A 1 297 ? 1.127 22.200 1.260 1.00 79.00 297 PRO A C 1
ATOM 2171 O O . PRO A 1 297 ? 1.265 23.036 0.370 1.00 79.00 297 PRO A O 1
ATOM 2174 N N . GLN A 1 298 ? 1.856 21.087 1.322 1.00 79.12 298 GLN A N 1
ATOM 2175 C CA . GLN A 1 298 ? 2.823 20.689 0.298 1.00 79.12 298 GLN A CA 1
ATOM 2176 C C . GLN A 1 298 ? 2.366 19.376 -0.343 1.00 79.12 298 GLN A C 1
ATOM 2178 O O . GLN A 1 298 ? 2.222 18.375 0.357 1.00 79.12 298 GLN A O 1
ATOM 2183 N N . THR A 1 299 ? 2.161 19.365 -1.662 1.00 81.12 299 THR A N 1
ATOM 2184 C CA . THR A 1 299 ? 1.923 18.125 -2.418 1.00 81.12 299 THR A CA 1
ATOM 2185 C C . THR A 1 299 ? 3.250 17.526 -2.858 1.00 81.12 299 THR A C 1
ATOM 2187 O O . THR A 1 299 ? 4.089 18.228 -3.420 1.00 81.12 299 THR A O 1
ATOM 2190 N N . VAL A 1 300 ? 3.427 16.240 -2.581 1.00 80.38 300 VAL A N 1
ATOM 2191 C CA . VAL A 1 300 ? 4.558 15.426 -3.021 1.00 80.38 300 VAL A CA 1
ATOM 2192 C C . VAL A 1 300 ? 4.065 14.469 -4.103 1.00 80.38 300 VAL A C 1
ATOM 2194 O O . VAL A 1 300 ? 2.972 13.907 -3.984 1.00 80.38 300 VAL A O 1
ATOM 2197 N N . TYR A 1 301 ? 4.873 14.330 -5.147 1.00 78.06 301 TYR A N 1
ATOM 2198 C CA . TYR A 1 301 ? 4.677 13.438 -6.286 1.00 78.06 301 TYR A CA 1
ATOM 2199 C C . TYR A 1 301 ? 5.769 12.359 -6.272 1.00 78.06 301 TYR A C 1
ATOM 2201 O O . TYR A 1 301 ? 6.727 12.477 -5.508 1.00 78.06 301 TYR A O 1
ATOM 2209 N N . GLY A 1 302 ? 5.606 11.316 -7.078 1.00 78.94 302 GLY A N 1
ATOM 2210 C CA . GLY A 1 302 ? 6.443 10.115 -7.060 1.00 78.94 302 GLY A CA 1
ATOM 2211 C C . GLY A 1 302 ? 5.752 8.944 -6.372 1.00 78.94 302 GLY A C 1
ATOM 2212 O O . GLY A 1 302 ? 4.562 9.011 -6.027 1.00 78.94 302 GLY A O 1
ATOM 2213 N N . ASP A 1 303 ? 6.515 7.884 -6.143 1.00 84.62 303 ASP A N 1
ATOM 2214 C CA . ASP A 1 303 ? 5.924 6.590 -5.852 1.00 84.62 303 ASP A CA 1
ATOM 2215 C C . ASP A 1 303 ? 5.674 6.352 -4.374 1.00 84.62 303 ASP A C 1
ATOM 2217 O O . ASP A 1 303 ? 6.405 6.784 -3.471 1.00 84.62 303 ASP A O 1
ATOM 2221 N N . GLY A 1 304 ? 4.576 5.642 -4.134 1.00 87.88 304 GLY A N 1
ATOM 2222 C CA . GLY A 1 304 ? 4.234 5.050 -2.857 1.00 87.88 304 GLY A CA 1
ATOM 2223 C C . GLY A 1 304 ? 4.120 3.535 -2.967 1.00 87.88 304 GLY A C 1
ATOM 2224 O O . GLY A 1 304 ? 4.209 2.936 -4.037 1.00 87.88 304 GLY A O 1
ATOM 2225 N N . PHE A 1 305 ? 3.869 2.906 -1.825 1.00 89.50 305 PHE A N 1
ATOM 2226 C CA . PHE A 1 305 ? 3.595 1.480 -1.774 1.00 89.50 305 PHE A CA 1
ATOM 2227 C C . PHE A 1 305 ? 2.111 1.216 -2.001 1.00 89.50 305 PHE A C 1
ATOM 2229 O O . PHE A 1 305 ? 1.240 1.875 -1.431 1.00 89.50 305 PHE A O 1
ATOM 2236 N N . GLY A 1 306 ? 1.826 0.194 -2.790 1.00 88.94 306 GLY A N 1
ATOM 2237 C CA . GLY A 1 306 ? 0.514 -0.396 -2.952 1.00 88.94 306 GLY A CA 1
ATOM 2238 C C . GLY A 1 306 ? 0.502 -1.834 -2.457 1.00 88.94 306 GLY A C 1
ATOM 2239 O O . GLY A 1 306 ? 1.517 -2.532 -2.479 1.00 88.94 306 GLY A O 1
ATOM 2240 N N . VAL A 1 307 ? -0.654 -2.298 -1.996 1.00 86.75 307 VAL A N 1
ATOM 2241 C CA . VAL A 1 307 ? -0.896 -3.720 -1.776 1.00 86.75 307 VAL A CA 1
ATOM 2242 C C . VAL A 1 307 ? -2.246 -4.151 -2.328 1.00 86.75 307 VAL A C 1
ATOM 2244 O O . VAL A 1 307 ? -3.244 -3.435 -2.223 1.00 86.75 307 VAL A O 1
ATOM 2247 N N . ARG A 1 308 ? -2.271 -5.348 -2.913 1.00 84.75 308 ARG A N 1
ATOM 2248 C CA . ARG A 1 308 ? -3.470 -6.063 -3.328 1.00 84.75 308 ARG A CA 1
ATOM 2249 C C . ARG A 1 308 ? -3.740 -7.159 -2.314 1.00 84.75 308 ARG A C 1
ATOM 2251 O O . ARG A 1 308 ? -2.905 -8.033 -2.076 1.00 84.75 308 ARG A O 1
ATOM 2258 N N . ARG A 1 309 ? -4.925 -7.097 -1.718 1.00 79.88 309 ARG A N 1
ATOM 2259 C CA . ARG A 1 309 ? -5.390 -8.063 -0.729 1.00 79.88 309 ARG A CA 1
ATOM 2260 C C . ARG A 1 309 ? -6.460 -8.957 -1.329 1.00 79.88 309 ARG A C 1
ATOM 2262 O O . ARG A 1 309 ? -7.339 -8.482 -2.058 1.00 79.88 309 ARG A O 1
ATOM 2269 N N . ALA A 1 310 ? -6.418 -10.235 -0.955 1.00 69.00 310 ALA A N 1
ATOM 2270 C CA . ALA A 1 310 ? -7.498 -11.175 -1.208 1.00 69.00 310 ALA A CA 1
ATOM 2271 C C . ALA A 1 310 ? -8.828 -10.570 -0.729 1.00 69.00 310 ALA A C 1
ATOM 2273 O O . ALA A 1 310 ? -9.037 -10.341 0.463 1.00 69.00 310 ALA A O 1
ATOM 2274 N N . GLY A 1 311 ? -9.719 -10.266 -1.674 1.00 55.00 311 GLY A N 1
ATOM 2275 C CA . GLY A 1 311 ? -11.102 -9.945 -1.351 1.00 55.00 311 GLY A CA 1
ATOM 2276 C C . GLY A 1 311 ? -11.802 -11.200 -0.833 1.00 55.00 311 GLY A C 1
ATOM 2277 O O . GLY A 1 311 ? -11.397 -12.317 -1.161 1.00 55.00 311 GLY A O 1
ATOM 2278 N N . VAL A 1 312 ? -12.864 -11.033 -0.040 1.00 40.62 312 VAL A N 1
ATOM 2279 C CA . VAL A 1 312 ? -13.814 -12.125 0.238 1.00 40.62 312 VAL A CA 1
ATOM 2280 C C . VAL A 1 312 ? -14.146 -12.816 -1.096 1.00 40.62 312 VAL A C 1
ATOM 2282 O O . VAL A 1 312 ? -14.407 -12.090 -2.060 1.00 40.62 312 VAL A O 1
ATOM 2285 N N . PRO A 1 313 ? -14.114 -14.162 -1.200 1.00 33.16 313 PRO A N 1
ATOM 2286 C CA . PRO A 1 313 ? -14.297 -14.843 -2.474 1.00 33.16 313 PRO A CA 1
ATOM 2287 C C . PRO A 1 313 ? -15.592 -14.381 -3.137 1.00 33.16 313 PRO A C 1
ATOM 2289 O O . PRO A 1 313 ? -16.681 -14.572 -2.592 1.00 33.16 313 PRO A O 1
ATOM 2292 N N . ALA A 1 314 ? -15.471 -13.762 -4.310 1.00 33.69 314 ALA A N 1
ATOM 2293 C CA . ALA A 1 314 ? -16.606 -13.588 -5.193 1.00 33.69 314 ALA A CA 1
ATOM 2294 C C . ALA A 1 314 ? -17.011 -14.994 -5.642 1.00 33.69 314 ALA A C 1
ATOM 2296 O O . ALA A 1 314 ? -16.306 -15.633 -6.422 1.00 33.69 314 ALA A O 1
ATOM 2297 N N . GLY A 1 315 ? -18.107 -15.504 -5.079 1.00 27.52 315 GLY A N 1
ATOM 2298 C CA . GLY A 1 315 ? -18.764 -16.691 -5.601 1.00 27.52 315 GLY A CA 1
ATOM 2299 C C . GLY A 1 315 ? -19.027 -16.507 -7.094 1.00 27.52 315 GLY A C 1
ATOM 2300 O O . GLY A 1 315 ? -19.361 -15.414 -7.547 1.00 27.52 315 GLY A O 1
ATOM 2301 N N . THR A 1 316 ? -18.805 -17.580 -7.840 1.00 32.16 316 THR A N 1
ATOM 2302 C CA . THR A 1 316 ? -19.013 -17.712 -9.281 1.00 32.16 316 THR A CA 1
ATOM 2303 C C . THR A 1 316 ? -20.383 -17.184 -9.707 1.00 32.16 316 THR A C 1
ATOM 2305 O O . THR A 1 316 ? -21.384 -17.864 -9.527 1.00 32.16 316 THR A O 1
ATOM 2308 N N . ASP A 1 317 ? -20.422 -15.950 -10.198 1.00 26.58 317 ASP A N 1
ATOM 2309 C CA . ASP A 1 317 ? -21.122 -15.499 -11.405 1.00 26.58 317 ASP A CA 1
ATOM 2310 C C . ASP A 1 317 ? -20.957 -13.977 -11.511 1.00 26.58 317 ASP A C 1
ATOM 2312 O O . ASP A 1 317 ? -21.166 -13.226 -10.562 1.00 26.58 317 ASP A O 1
ATOM 2316 N N . THR A 1 318 ? -20.492 -13.517 -12.671 1.00 27.88 318 THR A N 1
ATOM 2317 C CA . THR A 1 318 ? -20.161 -12.107 -12.933 1.00 27.88 318 THR A CA 1
ATOM 2318 C C . THR A 1 318 ? -21.434 -11.254 -13.028 1.00 27.88 318 THR A C 1
ATOM 2320 O O . THR A 1 318 ? -22.287 -11.587 -13.848 1.00 27.88 318 THR A O 1
ATOM 2323 N N . PRO A 1 319 ? -21.535 -10.092 -12.353 1.00 27.19 319 PRO A N 1
ATOM 2324 C CA . PRO A 1 319 ? -22.376 -8.991 -12.817 1.00 27.19 319 PRO A CA 1
ATOM 2325 C C . PRO A 1 319 ? -21.517 -7.915 -13.516 1.00 27.19 319 PRO A C 1
ATOM 2327 O O . PRO A 1 319 ? -20.370 -7.692 -13.116 1.00 27.19 319 PRO A O 1
ATOM 2330 N N . PRO A 1 320 ? -22.030 -7.246 -14.567 1.00 28.94 320 PRO A N 1
ATOM 2331 C CA . PRO A 1 320 ? -21.305 -6.198 -15.281 1.00 28.94 320 PRO A CA 1
ATOM 2332 C C . PRO A 1 320 ? -21.218 -4.902 -14.453 1.00 28.94 320 PRO A C 1
ATOM 2334 O O . PRO A 1 320 ? -21.844 -4.780 -13.401 1.00 28.94 320 PRO A O 1
ATOM 2337 N N . ALA A 1 321 ? -20.420 -3.949 -14.953 1.00 28.28 321 ALA A N 1
ATOM 2338 C CA . ALA A 1 321 ? -20.176 -2.609 -14.405 1.00 28.28 321 ALA A CA 1
ATOM 2339 C C . ALA A 1 321 ? -21.440 -1.933 -13.817 1.00 28.28 321 ALA A C 1
ATOM 2341 O O . ALA A 1 321 ? -22.545 -2.175 -14.306 1.00 28.28 321 ALA A O 1
ATOM 2342 N N . PRO A 1 322 ? -21.299 -1.081 -12.781 1.00 29.30 322 PRO A N 1
ATOM 2343 C CA . PRO A 1 322 ? -22.402 -0.696 -11.910 1.00 29.30 322 PRO A CA 1
ATOM 2344 C C . PRO A 1 322 ? -23.502 0.034 -12.685 1.00 29.30 322 PRO A C 1
ATOM 2346 O O . PRO A 1 322 ? -23.363 1.201 -13.045 1.00 29.30 322 PRO A O 1
ATOM 2349 N N . ALA A 1 323 ? -24.635 -0.638 -12.876 1.00 29.30 323 ALA A N 1
ATOM 2350 C CA . ALA A 1 323 ? -25.912 0.053 -12.910 1.00 29.30 323 ALA A CA 1
ATOM 2351 C C . ALA A 1 323 ? -26.252 0.470 -11.470 1.00 29.30 323 ALA A C 1
ATOM 2353 O O . ALA A 1 323 ? -25.947 -0.260 -10.523 1.00 29.30 323 ALA A O 1
ATOM 2354 N N . ALA A 1 324 ? -26.846 1.656 -11.314 1.00 28.75 324 ALA A N 1
ATOM 2355 C CA . ALA A 1 324 ? -27.277 2.203 -10.029 1.00 28.75 324 ALA A CA 1
ATOM 2356 C C . ALA A 1 324 ? -27.963 1.128 -9.152 1.00 28.75 324 ALA A C 1
ATOM 2358 O O . ALA A 1 324 ? -28.721 0.308 -9.677 1.00 28.75 324 ALA A O 1
ATOM 2359 N N . PRO A 1 325 ? -27.690 1.101 -7.835 1.00 30.20 325 PRO A N 1
ATOM 2360 C CA . PRO A 1 325 ? -27.981 -0.052 -6.988 1.00 30.20 325 PRO A CA 1
ATOM 2361 C C . PRO A 1 325 ? -29.481 -0.373 -6.959 1.00 30.20 325 PRO A C 1
ATOM 2363 O O . PRO A 1 325 ? -30.290 0.473 -6.578 1.00 30.20 325 PRO A O 1
ATOM 2366 N N . SER A 1 326 ? -29.855 -1.610 -7.315 1.00 29.62 326 SER A N 1
ATOM 2367 C CA . SER A 1 326 ? -31.214 -2.120 -7.100 1.00 29.62 326 SER A CA 1
ATOM 2368 C C . SER A 1 326 ? -31.320 -2.838 -5.752 1.00 29.62 326 SER A C 1
ATOM 2370 O O . SER A 1 326 ? -30.530 -3.729 -5.439 1.00 29.62 326 SER A O 1
ATOM 2372 N N . ALA A 1 327 ? -32.316 -2.428 -4.972 1.00 40.66 327 ALA A N 1
ATOM 2373 C CA . ALA A 1 327 ? -32.560 -2.775 -3.579 1.00 40.66 327 ALA A CA 1
ATOM 2374 C C . ALA A 1 327 ? -32.947 -4.248 -3.338 1.00 40.66 327 ALA A C 1
ATOM 2376 O O . ALA A 1 327 ? -33.939 -4.705 -3.899 1.00 40.66 327 ALA A O 1
ATOM 2377 N N . ALA A 1 328 ? -32.190 -4.927 -2.460 1.00 36.50 328 ALA A N 1
ATOM 2378 C CA . ALA A 1 328 ? -32.582 -6.009 -1.527 1.00 36.50 328 ALA A CA 1
ATOM 2379 C C . ALA A 1 328 ? -31.322 -6.834 -1.161 1.00 36.50 328 ALA A C 1
ATOM 2381 O O . ALA A 1 328 ? -31.083 -7.887 -1.732 1.00 36.50 328 ALA A O 1
ATOM 2382 N N . ASP A 1 329 ? -30.336 -6.368 -0.391 1.00 45.09 329 ASP A N 1
ATOM 2383 C CA . ASP A 1 329 ? -30.360 -6.025 1.047 1.00 45.09 329 ASP A CA 1
ATOM 2384 C C . ASP A 1 329 ? -29.235 -4.989 1.355 1.00 45.09 329 ASP A C 1
ATOM 2386 O O . ASP A 1 329 ? -28.565 -5.003 2.389 1.00 45.09 329 ASP A O 1
ATOM 2390 N N . GLY A 1 330 ? -28.957 -4.132 0.361 1.00 38.28 330 GLY A N 1
ATOM 2391 C CA . GLY A 1 330 ? -27.798 -3.237 0.257 1.00 38.28 330 GLY A CA 1
ATOM 2392 C C . GLY A 1 330 ? -27.991 -1.858 0.885 1.00 38.28 330 GLY A C 1
ATOM 2393 O O . GLY A 1 330 ? -28.097 -0.862 0.173 1.00 38.28 330 GLY A O 1
ATOM 2394 N N . GLY A 1 331 ? -28.008 -1.796 2.214 1.00 50.03 331 GLY A N 1
ATOM 2395 C CA . GLY A 1 331 ? -27.906 -0.536 2.953 1.00 50.03 331 GLY A CA 1
ATOM 2396 C C . GLY A 1 331 ? -26.480 -0.261 3.432 1.00 50.03 331 GLY A C 1
ATOM 2397 O O . GLY A 1 331 ? -25.799 -1.165 3.919 1.00 50.03 331 GLY A O 1
ATOM 2398 N N . VAL A 1 332 ? -26.053 1.000 3.358 1.00 55.75 332 VAL A N 1
ATOM 2399 C CA . VAL A 1 332 ? -25.004 1.525 4.242 1.00 55.75 332 VAL A CA 1
ATOM 2400 C C . VAL A 1 332 ? -25.502 1.341 5.678 1.00 55.75 332 VAL A C 1
ATOM 2402 O O . VAL A 1 332 ? -26.585 1.820 6.008 1.00 55.75 332 VAL A O 1
ATOM 2405 N N . ARG A 1 333 ? -24.757 0.611 6.515 1.00 79.88 333 ARG A N 1
ATOM 2406 C CA . ARG A 1 333 ? -25.115 0.419 7.930 1.00 79.88 333 ARG A CA 1
ATOM 2407 C C . ARG A 1 333 ? -24.546 1.558 8.752 1.00 79.88 333 ARG A C 1
ATOM 2409 O O . ARG A 1 333 ? -23.409 1.968 8.521 1.00 79.88 333 ARG A O 1
ATOM 2416 N N . THR A 1 334 ? -25.310 2.068 9.705 1.00 87.25 334 THR A N 1
ATOM 2417 C CA . THR A 1 334 ? -24.862 3.191 10.532 1.00 87.25 334 THR A CA 1
ATOM 2418 C C . THR A 1 334 ? -24.271 2.713 11.851 1.00 87.25 334 THR A C 1
ATOM 2420 O O . THR A 1 334 ? -24.744 1.746 12.451 1.00 87.25 334 THR A O 1
ATOM 2423 N N . TYR A 1 335 ? -23.235 3.394 12.334 1.00 91.38 335 TYR A N 1
ATOM 2424 C CA . TYR A 1 335 ? -22.685 3.144 13.663 1.00 91.38 335 TYR A CA 1
ATOM 2425 C C . TYR A 1 335 ? -22.485 4.431 14.453 1.00 91.38 335 TYR A C 1
ATOM 2427 O O . TYR A 1 335 ? -22.225 5.490 13.882 1.00 91.38 335 TYR A O 1
ATOM 2435 N N . ALA A 1 336 ? -22.578 4.327 15.774 1.00 92.25 336 ALA A N 1
ATOM 2436 C CA . ALA A 1 336 ? -22.107 5.348 16.696 1.00 92.25 336 ALA A CA 1
ATOM 2437 C C . ALA A 1 336 ? -20.858 4.839 17.418 1.00 92.25 336 ALA A C 1
ATOM 2439 O O . ALA A 1 336 ? -20.810 3.667 17.783 1.00 92.25 336 ALA A O 1
ATOM 2440 N N . ALA A 1 337 ? -19.856 5.688 17.637 1.00 93.44 337 ALA A N 1
ATOM 2441 C CA . ALA A 1 337 ? -18.636 5.306 18.353 1.00 93.44 337 ALA A CA 1
ATOM 2442 C C . ALA A 1 337 ? -18.488 6.100 19.652 1.00 93.44 337 ALA A C 1
ATOM 2444 O O . ALA A 1 337 ? -18.509 7.328 19.643 1.00 93.44 337 ALA A O 1
ATOM 2445 N N . VAL A 1 338 ? -18.325 5.408 20.778 1.00 95.69 338 VAL A N 1
ATOM 2446 C CA . VAL A 1 338 ? -18.115 6.044 22.084 1.00 95.69 338 VAL A CA 1
ATOM 2447 C C . VAL A 1 338 ? -16.845 5.506 22.716 1.00 95.69 338 VAL A C 1
ATOM 2449 O O . VAL A 1 338 ? -16.688 4.290 22.830 1.00 95.69 338 VAL A O 1
ATOM 2452 N N . GLY A 1 339 ? -15.951 6.399 23.143 1.00 94.19 339 GLY A N 1
ATOM 2453 C CA . GLY A 1 339 ? -14.749 5.970 23.849 1.00 94.19 339 GLY A CA 1
ATOM 2454 C C . GLY A 1 339 ? -13.792 7.070 24.289 1.00 94.19 339 GLY A C 1
ATOM 2455 O O . GLY A 1 339 ? -14.195 8.198 24.550 1.00 94.19 339 GLY A O 1
ATOM 2456 N N . ASP A 1 340 ? -12.515 6.721 24.428 1.00 92.81 340 ASP A N 1
ATOM 2457 C CA . ASP A 1 340 ? -11.458 7.576 24.985 1.00 92.81 340 ASP A CA 1
ATOM 2458 C C . ASP A 1 340 ? -10.342 7.889 23.960 1.00 92.81 340 ASP A C 1
ATOM 2460 O O . ASP A 1 340 ? -10.607 8.053 22.766 1.00 92.81 340 ASP A O 1
ATOM 2464 N N . SER A 1 341 ? -9.080 7.987 24.405 1.00 91.38 341 SER A N 1
ATOM 2465 C CA . SER A 1 341 ? -7.914 8.269 23.557 1.00 91.38 341 SER A CA 1
ATOM 2466 C C . SER A 1 341 ? -7.665 7.200 22.497 1.00 91.38 341 SER A C 1
ATOM 2468 O O . SER A 1 341 ? -7.165 7.546 21.428 1.00 91.38 341 SER A O 1
ATOM 2470 N N . ILE A 1 342 ? -8.053 5.945 22.741 1.00 93.06 342 ILE A N 1
ATOM 2471 C CA . ILE A 1 342 ? -7.895 4.842 21.782 1.00 93.06 342 ILE A CA 1
ATOM 2472 C C . ILE A 1 342 ? -8.889 4.991 20.624 1.00 93.06 342 ILE A C 1
ATOM 2474 O O . ILE A 1 342 ? -8.582 4.690 19.470 1.00 93.06 342 ILE A O 1
ATOM 2478 N N . THR A 1 343 ? -10.073 5.533 20.922 1.00 91.50 343 THR A N 1
ATOM 2479 C CA . THR A 1 343 ? -11.081 5.869 19.910 1.00 91.50 343 THR A CA 1
ATOM 2480 C C . THR A 1 343 ? -10.765 7.187 19.211 1.00 91.50 343 THR A C 1
ATOM 2482 O O . THR A 1 343 ? -10.918 7.280 18.000 1.00 91.50 343 THR A O 1
ATOM 2485 N N . ALA A 1 344 ? -10.267 8.201 19.920 1.00 83.19 344 ALA A N 1
ATOM 2486 C CA . ALA A 1 344 ? -9.993 9.520 19.344 1.00 83.19 344 ALA A CA 1
ATOM 2487 C C . ALA A 1 344 ? -8.642 9.626 18.602 1.00 83.19 344 ALA A C 1
ATOM 2489 O O . ALA A 1 344 ? -8.486 10.470 17.719 1.00 83.19 344 ALA A O 1
ATOM 2490 N N . GLY A 1 345 ? -7.648 8.797 18.944 1.00 80.31 345 GLY A N 1
ATOM 2491 C CA . GLY A 1 345 ? -6.301 8.848 18.364 1.00 80.31 345 GLY A CA 1
ATOM 2492 C C . GLY A 1 345 ? -5.478 10.069 18.797 1.00 80.31 345 GLY A C 1
ATOM 2493 O O . GLY A 1 345 ? -4.800 10.664 17.964 1.00 80.31 345 GLY A O 1
ATOM 2494 N N . PHE A 1 346 ? -5.552 10.463 20.074 1.00 64.81 346 PHE A N 1
ATOM 2495 C CA . PHE A 1 346 ? -4.815 11.601 20.667 1.00 64.81 346 PHE A CA 1
ATOM 2496 C C . PHE A 1 346 ? -5.101 13.007 20.110 1.00 64.81 346 PHE A C 1
ATOM 2498 O O . PHE A 1 346 ? -4.314 13.930 20.323 1.00 64.81 346 PHE A O 1
ATOM 2505 N N . ARG A 1 347 ? -6.231 13.229 19.434 1.00 54.88 347 ARG A N 1
ATOM 2506 C CA . ARG A 1 347 ? -6.684 14.592 19.118 1.00 54.88 347 ARG A CA 1
ATOM 2507 C C . ARG A 1 347 ? -7.799 15.036 20.065 1.00 54.88 347 ARG A C 1
ATOM 2509 O O . ARG A 1 347 ? -8.693 14.256 20.375 1.00 54.88 347 ARG A O 1
ATOM 2516 N N . HIS A 1 348 ? -7.730 16.286 20.526 1.00 43.31 348 HIS A N 1
ATOM 2517 C CA . HIS A 1 348 ? -8.800 16.948 21.275 1.00 43.31 348 HIS A CA 1
ATOM 2518 C C . HIS A 1 348 ? -9.749 17.636 20.285 1.00 43.31 348 HIS A C 1
ATOM 2520 O O . HIS A 1 348 ? -9.442 18.739 19.841 1.00 43.31 348 HIS A O 1
ATOM 2526 N N . TYR A 1 349 ? -10.870 17.003 19.928 1.00 43.62 349 TYR A N 1
ATOM 2527 C CA . TYR A 1 349 ? -11.958 17.651 19.184 1.00 43.62 349 TYR A CA 1
ATOM 2528 C C . TYR A 1 349 ? -13.319 17.137 19.648 1.00 43.62 349 TYR A C 1
ATOM 2530 O O . TYR A 1 349 ? -13.468 15.971 20.004 1.00 43.62 349 TYR A O 1
ATOM 2538 N N . ASP A 1 350 ? -14.323 18.002 19.564 1.00 43.25 350 ASP A N 1
ATOM 2539 C CA . ASP A 1 350 ? -15.690 17.751 20.031 1.00 43.25 350 ASP A CA 1
ATOM 2540 C C . ASP A 1 350 ? -16.535 16.927 19.033 1.00 43.25 350 ASP A C 1
ATOM 2542 O O . ASP A 1 350 ? -17.762 16.921 19.109 1.00 43.25 350 ASP A O 1
ATOM 2546 N N . HIS A 1 351 ? -15.907 16.282 18.040 1.00 50.06 351 HIS A N 1
ATOM 2547 C CA . HIS A 1 351 ? -16.579 15.505 16.991 1.00 50.06 351 HIS A CA 1
ATOM 2548 C C . HIS A 1 351 ? -15.620 14.529 16.283 1.00 50.06 351 HIS A C 1
ATOM 2550 O O . HIS A 1 351 ? -14.487 14.861 15.944 1.00 50.06 351 HIS A O 1
ATOM 2556 N N . LEU A 1 352 ? -16.108 13.316 16.006 1.00 58.91 352 LEU A N 1
ATOM 2557 C CA . LEU A 1 352 ? -15.352 12.170 15.468 1.00 58.91 352 LEU A CA 1
ATOM 2558 C C . LEU A 1 352 ? -15.131 12.198 13.940 1.00 58.91 352 LEU A C 1
ATOM 2560 O O . LEU A 1 352 ? -14.731 11.195 13.356 1.00 58.91 352 LEU A O 1
ATOM 2564 N N . GLY A 1 353 ? -15.388 13.329 13.277 1.00 56.22 353 GLY A N 1
ATOM 2565 C CA . GLY A 1 353 ? -15.305 13.452 11.813 1.00 56.22 353 GLY A CA 1
ATOM 2566 C C . GLY A 1 353 ? -13.882 13.438 11.236 1.00 56.22 353 GLY A C 1
ATOM 2567 O O . GLY A 1 353 ? -13.721 13.252 10.035 1.00 56.22 353 GLY A O 1
ATOM 2568 N N . ALA A 1 354 ? -12.855 13.623 12.073 1.00 63.50 354 ALA A N 1
ATOM 2569 C CA . ALA A 1 354 ? -11.443 13.600 11.680 1.00 63.50 354 ALA A CA 1
ATOM 2570 C C . ALA A 1 354 ? -10.577 13.001 12.810 1.00 63.50 354 ALA A C 1
ATOM 2572 O O . ALA A 1 354 ? -9.915 13.741 13.548 1.00 63.50 354 ALA A O 1
ATOM 2573 N N . PRO A 1 355 ? -10.613 11.671 13.007 1.00 71.69 355 PRO A N 1
ATOM 2574 C CA . PRO A 1 355 ? -9.885 11.023 14.090 1.00 71.69 355 PRO A CA 1
ATOM 2575 C C . PRO A 1 355 ? -8.364 11.141 13.906 1.00 71.69 355 PRO A C 1
ATOM 2577 O O . PRO A 1 355 ? -7.860 11.302 12.794 1.00 71.69 355 PRO A O 1
ATOM 2580 N N . GLY A 1 356 ? -7.603 11.056 14.999 1.00 65.50 356 GLY A N 1
ATOM 2581 C CA . GLY A 1 356 ? -6.142 11.078 14.929 1.00 65.50 356 GLY A CA 1
ATOM 2582 C C . GLY A 1 356 ? -5.537 9.808 14.306 1.00 65.50 356 GLY A C 1
ATOM 2583 O O . GLY A 1 356 ? -6.240 8.814 14.115 1.00 65.50 356 GLY A O 1
ATOM 2584 N N . PRO A 1 357 ? -4.230 9.814 13.986 1.00 65.44 357 PRO A N 1
ATOM 2585 C CA . PRO A 1 357 ? -3.574 8.722 13.256 1.00 65.44 357 PRO A CA 1
ATOM 2586 C C . PRO A 1 357 ? -3.512 7.400 14.039 1.00 65.44 357 PRO A C 1
ATOM 2588 O O . PRO A 1 357 ? -3.493 6.339 13.431 1.00 65.44 357 PRO A O 1
ATOM 2591 N N . SER A 1 358 ? -3.535 7.451 15.375 1.00 78.62 358 SER A N 1
ATOM 2592 C CA . SER A 1 358 ? -3.599 6.266 16.250 1.00 78.62 358 SER A CA 1
ATOM 2593 C C . SER A 1 358 ? -5.028 5.872 16.645 1.00 78.62 358 SER A C 1
ATOM 2595 O O . SER A 1 358 ? -5.219 5.103 17.582 1.00 78.62 358 SER A O 1
ATOM 2597 N N . SER A 1 359 ? -6.052 6.428 15.995 1.00 84.25 359 SER A N 1
ATOM 2598 C CA . SER A 1 359 ? -7.439 6.031 16.246 1.00 84.25 359 SER A CA 1
ATOM 2599 C C . SER A 1 359 ? -7.762 4.727 15.526 1.00 84.25 359 SER A C 1
ATOM 2601 O O . SER A 1 359 ? -7.457 4.578 14.342 1.00 84.25 359 SER A O 1
ATOM 2603 N N . TRP A 1 360 ? -8.480 3.819 16.189 1.00 85.69 360 TRP A N 1
ATOM 2604 C CA . TRP A 1 360 ? -9.005 2.628 15.514 1.00 85.69 360 TRP A CA 1
ATOM 2605 C C . TRP A 1 360 ? -10.023 2.960 14.409 1.00 85.69 360 TRP A C 1
ATOM 2607 O O . TRP A 1 360 ? -10.220 2.154 13.501 1.00 85.69 360 TRP A O 1
ATOM 2617 N N . LEU A 1 361 ? -10.625 4.158 14.415 1.00 80.50 361 LEU A N 1
ATOM 2618 C CA . LEU A 1 361 ? -11.542 4.607 13.359 1.00 80.50 361 LEU A CA 1
ATOM 2619 C C . LEU A 1 361 ? -10.861 4.690 11.981 1.00 80.50 361 LEU A C 1
ATOM 2621 O O . LEU A 1 361 ? -11.559 4.651 10.971 1.00 80.50 361 LEU A O 1
ATOM 2625 N N . GLN A 1 362 ? -9.521 4.745 11.935 1.00 68.81 362 GLN A N 1
ATOM 2626 C CA . GLN A 1 362 ? -8.716 4.722 10.703 1.00 68.81 362 GLN A CA 1
ATOM 2627 C C . GLN A 1 362 ? -8.737 3.364 9.973 1.00 68.81 362 GLN A C 1
ATOM 2629 O O . GLN A 1 362 ? -8.367 3.288 8.792 1.00 68.81 362 GLN A O 1
ATOM 2634 N N . GLY A 1 363 ? -9.160 2.292 10.664 1.00 59.56 363 GLY A N 1
ATOM 2635 C CA . GLY A 1 363 ? -9.399 0.967 10.084 1.00 59.56 363 GLY A CA 1
ATOM 2636 C C . GLY A 1 363 ? -10.471 0.986 8.985 1.00 59.56 363 GLY A C 1
ATOM 2637 O O . GLY A 1 363 ? -11.005 2.033 8.629 1.00 59.56 363 GLY A O 1
ATOM 2638 N N . GLU A 1 364 ? -10.794 -0.162 8.390 1.00 56.56 364 GLU A N 1
ATOM 2639 C CA . GLU A 1 364 ? -11.797 -0.277 7.312 1.00 56.56 364 GLU A CA 1
ATOM 2640 C C . GLU A 1 364 ? -13.248 -0.027 7.792 1.00 56.56 364 GLU A C 1
ATOM 2642 O O . GLU A 1 364 ? -14.106 -0.899 7.733 1.00 56.56 364 GLU A O 1
ATOM 2647 N N . THR A 1 365 ? -13.551 1.185 8.254 1.00 51.81 365 THR A N 1
ATOM 2648 C CA . THR A 1 365 ? -14.906 1.653 8.582 1.00 51.81 365 THR A CA 1
ATOM 2649 C C . THR A 1 365 ? -15.564 2.326 7.369 1.00 51.81 365 THR A C 1
ATOM 2651 O O . THR A 1 365 ? -16.719 2.047 7.055 1.00 51.81 365 THR A O 1
ATOM 2654 N N . ALA A 1 366 ? -14.803 3.123 6.610 1.00 46.34 366 ALA A N 1
ATOM 2655 C CA . ALA A 1 366 ? -15.309 4.122 5.660 1.00 46.34 366 ALA A CA 1
ATOM 2656 C C . ALA A 1 366 ? -16.027 3.605 4.391 1.00 46.34 366 ALA A C 1
ATOM 2658 O O . ALA A 1 366 ? -16.674 4.394 3.709 1.00 46.34 366 ALA A O 1
ATOM 2659 N N . GLY A 1 367 ? -15.945 2.311 4.060 1.00 50.66 367 GLY A N 1
ATOM 2660 C CA . GLY A 1 367 ? -16.612 1.748 2.871 1.00 50.66 367 GLY A CA 1
ATOM 2661 C C . GLY A 1 367 ? -17.919 0.998 3.151 1.00 50.66 367 GLY A C 1
ATOM 2662 O O . GLY A 1 367 ? -18.724 0.808 2.244 1.00 50.66 367 GLY A O 1
ATOM 2663 N N . ARG A 1 368 ? -18.132 0.541 4.394 1.00 60.03 368 ARG A N 1
ATOM 2664 C CA . ARG A 1 368 ? -19.248 -0.353 4.770 1.00 60.03 368 ARG A CA 1
ATOM 2665 C C . ARG A 1 368 ? -20.092 0.208 5.916 1.00 60.03 368 ARG A C 1
ATOM 2667 O O . ARG A 1 368 ? -21.288 -0.054 5.968 1.00 60.03 368 ARG A O 1
ATOM 2674 N N . LEU A 1 369 ? -19.501 0.987 6.820 1.00 71.69 369 LEU A N 1
ATOM 2675 C CA . LEU A 1 369 ? -20.177 1.557 7.983 1.00 71.69 369 LEU A CA 1
ATOM 2676 C C . LEU A 1 369 ? -20.111 3.087 7.938 1.00 71.69 369 LEU A C 1
ATOM 2678 O O . LEU A 1 369 ? -19.031 3.667 7.859 1.00 71.69 369 LEU A O 1
ATOM 2682 N N . GLN A 1 370 ? -21.257 3.755 8.030 1.00 79.44 370 GLN A N 1
ATOM 2683 C CA . GLN A 1 370 ? -21.326 5.213 8.104 1.00 79.44 370 GLN A CA 1
ATOM 2684 C C . GLN A 1 370 ? -21.446 5.667 9.555 1.00 79.44 370 GLN A C 1
ATOM 2686 O O . GLN A 1 370 ? -22.330 5.225 10.288 1.00 79.44 370 GLN A O 1
ATOM 2691 N N . LEU A 1 371 ? -20.555 6.562 9.974 1.00 82.56 371 LEU A N 1
ATOM 2692 C CA . LEU A 1 371 ? -20.606 7.145 11.309 1.00 82.56 371 LEU A CA 1
ATOM 2693 C C . LEU A 1 371 ? -21.833 8.064 11.412 1.00 82.56 371 LEU A C 1
ATOM 2695 O O . LEU A 1 371 ? -21.922 9.059 10.697 1.00 82.56 371 LEU A O 1
ATOM 2699 N N . ALA A 1 372 ? -22.767 7.726 12.297 1.00 85.38 372 ALA A N 1
ATOM 2700 C CA . ALA A 1 372 ? -24.006 8.468 12.535 1.00 85.38 372 ALA A CA 1
ATOM 2701 C C . ALA A 1 372 ? -23.972 9.317 13.815 1.00 85.38 372 ALA A C 1
ATOM 2703 O O . ALA A 1 372 ? -24.846 10.152 14.030 1.00 85.38 372 ALA A O 1
ATOM 2704 N N . GLY A 1 373 ? -22.967 9.124 14.669 1.00 84.12 373 GLY A N 1
ATOM 2705 C CA . GLY A 1 373 ? -22.804 9.902 15.891 1.00 84.12 373 GLY A CA 1
ATOM 2706 C C . GLY A 1 373 ? -21.802 9.276 16.848 1.00 84.12 373 GLY A C 1
ATOM 2707 O O . GLY A 1 373 ? -21.063 8.358 16.494 1.00 84.12 373 GLY A O 1
ATOM 2708 N N . GLY A 1 374 ? -21.780 9.773 18.079 1.00 88.88 374 GLY A N 1
ATOM 2709 C CA . GLY A 1 374 ? -20.888 9.280 19.119 1.00 88.88 374 GLY A CA 1
ATOM 2710 C C . GLY A 1 374 ? -20.036 10.375 19.741 1.00 88.88 374 GLY A C 1
ATOM 2711 O O . GLY A 1 374 ? -20.194 11.558 19.445 1.00 88.88 374 GLY A O 1
ATOM 2712 N N . TRP A 1 375 ? -19.154 9.970 20.646 1.00 89.44 375 TRP A N 1
ATOM 2713 C CA . TRP A 1 375 ? -18.331 10.879 21.428 1.00 89.44 375 TRP A CA 1
ATOM 2714 C C . TRP A 1 375 ? -17.074 10.162 21.908 1.00 89.44 375 TRP A C 1
ATOM 2716 O O . TRP A 1 375 ? -17.171 9.132 22.576 1.00 89.44 375 TRP A O 1
ATOM 2726 N N . ALA A 1 376 ? -15.895 10.700 21.600 1.00 89.81 376 ALA A N 1
ATOM 2727 C CA . ALA A 1 376 ? -14.672 10.223 22.227 1.00 89.81 376 ALA A CA 1
ATOM 2728 C C . ALA A 1 376 ? -13.697 11.351 22.510 1.00 89.81 376 ALA A C 1
ATOM 2730 O O . ALA A 1 376 ? -13.410 12.167 21.637 1.00 89.81 376 ALA A O 1
ATOM 2731 N N . VAL A 1 377 ? -13.167 11.364 23.730 1.00 87.38 377 VAL A N 1
ATOM 2732 C CA . VAL A 1 377 ? -12.209 12.374 24.178 1.00 87.38 377 VAL A CA 1
ATOM 2733 C C . VAL A 1 377 ? -11.070 11.687 24.936 1.00 87.38 377 VAL A C 1
ATOM 2735 O O . VAL A 1 377 ? -11.334 10.875 25.831 1.00 87.38 377 VAL A O 1
ATOM 2738 N N . PRO A 1 378 ? -9.798 11.997 24.615 1.00 88.06 378 PRO A N 1
ATOM 2739 C CA . PRO A 1 378 ? -8.646 11.453 25.325 1.00 88.06 378 PRO A CA 1
ATOM 2740 C C . PRO A 1 378 ? -8.715 11.628 26.847 1.00 88.06 378 PRO A C 1
ATOM 2742 O O . PRO A 1 378 ? -9.076 12.691 27.345 1.00 88.06 378 PRO A O 1
ATOM 2745 N N . GLY A 1 379 ? -8.334 10.583 27.588 1.00 88.88 379 GLY A N 1
ATOM 2746 C CA . GLY A 1 379 ? -8.230 10.627 29.052 1.00 88.88 379 GLY A CA 1
ATOM 2747 C C . GLY A 1 379 ? -9.561 10.600 29.814 1.00 88.88 379 GLY A C 1
ATOM 2748 O O . GLY A 1 379 ? -9.588 10.935 31.002 1.00 88.88 379 GLY A O 1
ATOM 2749 N N . THR A 1 380 ? -10.668 10.240 29.163 1.00 92.69 380 THR A N 1
ATOM 2750 C CA . THR A 1 380 ? -11.997 10.259 29.787 1.00 92.69 380 THR A CA 1
ATOM 2751 C C . THR A 1 380 ? -12.397 8.926 30.405 1.00 92.69 380 THR A C 1
ATOM 2753 O O . THR A 1 380 ? -12.073 7.859 29.883 1.00 92.69 380 THR A O 1
ATOM 2756 N N . THR A 1 381 ? -13.092 8.995 31.543 1.00 98.31 381 THR A N 1
ATOM 2757 C CA . THR A 1 381 ? -13.713 7.831 32.194 1.00 98.31 381 THR A CA 1
ATOM 2758 C C . THR A 1 381 ? -15.104 7.546 31.637 1.00 98.31 381 THR A C 1
ATOM 2760 O O . THR A 1 381 ? -15.719 8.409 31.006 1.00 98.31 381 THR A O 1
ATOM 2763 N N . THR A 1 382 ? -15.659 6.372 31.939 1.00 98.44 382 THR A N 1
ATOM 2764 C CA . THR A 1 382 ? -17.032 6.011 31.545 1.00 98.44 382 THR A CA 1
ATOM 2765 C C . THR A 1 382 ? -18.085 6.982 32.094 1.00 98.44 382 THR A C 1
ATOM 2767 O O . THR A 1 382 ? -19.048 7.300 31.402 1.00 98.44 382 THR A O 1
ATOM 2770 N N . ALA A 1 383 ? -17.876 7.555 33.283 1.00 98.00 383 ALA A N 1
ATOM 2771 C CA . ALA A 1 383 ? -18.754 8.595 33.827 1.00 98.00 383 ALA A CA 1
ATOM 2772 C C . ALA A 1 383 ? -18.742 9.874 32.966 1.00 98.00 383 ALA A C 1
ATOM 2774 O O . ALA A 1 383 ? -19.782 10.486 32.723 1.00 98.00 383 ALA A O 1
ATOM 2775 N N . GLN A 1 384 ? -17.565 10.269 32.470 1.00 97.06 384 GLN A N 1
ATOM 2776 C CA . GLN A 1 384 ? -17.421 11.427 31.585 1.00 97.06 384 GLN A CA 1
ATOM 2777 C C . GLN A 1 384 ? -18.018 11.142 30.202 1.00 97.06 384 GLN A C 1
ATOM 2779 O O . GLN A 1 384 ? -18.692 12.013 29.657 1.00 97.06 384 GLN A O 1
ATOM 2784 N N . MET A 1 385 ? -17.853 9.925 29.673 1.00 96.88 385 MET A N 1
ATOM 2785 C CA . MET A 1 385 ? -18.533 9.487 28.447 1.00 96.88 385 MET A CA 1
ATOM 2786 C C . MET A 1 385 ? -20.056 9.585 28.593 1.00 96.88 385 MET A C 1
ATOM 2788 O O . MET A 1 385 ? -20.709 10.205 27.758 1.00 96.88 385 MET A O 1
ATOM 2792 N N . LEU A 1 386 ? -20.624 9.059 29.684 1.00 98.00 386 LEU A N 1
ATOM 2793 C CA . LEU A 1 386 ? -22.065 9.108 29.955 1.00 98.00 386 LEU A CA 1
ATOM 2794 C C . LEU A 1 386 ? -22.609 10.542 30.021 1.00 98.00 386 LEU A C 1
ATOM 2796 O O . LEU A 1 386 ? -23.695 10.828 29.503 1.00 98.00 386 LEU A O 1
ATOM 2800 N N . ALA A 1 387 ? -21.856 11.451 30.641 1.00 95.06 387 ALA A N 1
ATOM 2801 C CA . ALA A 1 387 ? -22.253 12.848 30.766 1.00 95.06 387 ALA A CA 1
ATOM 2802 C C . ALA A 1 387 ? -22.393 13.543 29.398 1.00 95.06 387 ALA A C 1
ATOM 2804 O O . ALA A 1 387 ? -23.325 14.327 29.217 1.00 95.06 387 ALA A O 1
ATOM 2805 N N . HIS A 1 388 ? -21.539 13.214 28.424 1.00 92.94 388 HIS A N 1
ATOM 2806 C CA . HIS A 1 388 ? -21.434 13.962 27.164 1.00 92.94 388 HIS A CA 1
ATOM 2807 C C . HIS A 1 388 ? -22.023 13.253 25.946 1.00 92.94 388 HIS A C 1
ATOM 2809 O O . HIS A 1 388 ? -22.413 13.921 24.991 1.00 92.94 388 HIS A O 1
ATOM 2815 N N . VAL A 1 389 ? -22.114 11.922 25.961 1.00 94.06 389 VAL A N 1
ATOM 2816 C CA . VAL A 1 389 ? -22.657 11.173 24.827 1.00 94.06 389 VAL A CA 1
ATOM 2817 C C . VAL A 1 389 ? -24.103 11.591 24.542 1.00 94.06 389 VAL A C 1
ATOM 2819 O O . VAL A 1 389 ? -24.896 11.795 25.469 1.00 94.06 389 VAL A O 1
ATOM 2822 N N . ALA A 1 390 ? -24.436 11.721 23.261 1.00 91.19 390 ALA A N 1
ATOM 2823 C CA . ALA A 1 390 ? -25.770 12.050 22.776 1.00 91.19 390 ALA A CA 1
ATOM 2824 C C . ALA A 1 390 ? -26.435 10.824 22.117 1.00 91.19 390 ALA A C 1
ATOM 2826 O O . ALA A 1 390 ? -25.722 9.926 21.656 1.00 91.19 390 ALA A O 1
ATOM 2827 N N . PRO A 1 391 ? -27.779 10.785 22.045 1.00 94.44 391 PRO A N 1
ATOM 2828 C CA . PRO A 1 391 ? -28.493 9.812 21.223 1.00 94.44 391 PRO A CA 1
ATOM 2829 C C . PRO A 1 391 ? -28.033 9.850 19.761 1.00 94.44 391 PRO A C 1
ATOM 2831 O O . PRO A 1 391 ? -27.718 10.923 19.240 1.00 94.44 391 PRO A O 1
ATOM 2834 N N . ALA A 1 392 ? -28.026 8.698 19.092 1.00 89.38 392 ALA A N 1
ATOM 2835 C CA . ALA A 1 392 ? -27.676 8.589 17.677 1.00 89.38 392 ALA A CA 1
ATOM 2836 C C . ALA A 1 392 ? -28.548 7.539 16.973 1.00 89.38 392 ALA A C 1
ATOM 2838 O O . ALA A 1 392 ? -28.738 6.441 17.493 1.00 89.38 392 ALA A O 1
ATOM 2839 N N . ASP A 1 393 ? -29.034 7.848 15.765 1.00 87.88 393 ASP A N 1
ATOM 2840 C CA . ASP A 1 393 ? -29.748 6.882 14.916 1.00 87.88 393 ASP A CA 1
ATOM 2841 C C . ASP A 1 393 ? -28.743 5.945 14.228 1.00 87.88 393 ASP A C 1
ATOM 2843 O O . ASP A 1 393 ? -28.319 6.147 13.087 1.00 87.88 393 ASP A O 1
ATOM 2847 N N . ALA A 1 394 ? -28.291 4.948 14.988 1.00 90.12 394 ALA A N 1
ATOM 2848 C CA . ALA A 1 394 ? -27.283 3.983 14.577 1.00 90.12 394 ALA A CA 1
ATOM 2849 C C . ALA A 1 394 ? -27.812 2.540 14.639 1.00 90.12 394 ALA A C 1
ATOM 2851 O O . ALA A 1 394 ? -28.481 2.139 15.597 1.00 90.12 394 ALA A O 1
ATOM 2852 N N . ASP A 1 395 ? -27.448 1.716 13.654 1.00 91.75 395 ASP A N 1
ATOM 2853 C CA . ASP A 1 395 ? -27.710 0.272 13.701 1.00 91.75 395 ASP A CA 1
ATOM 2854 C C . ASP A 1 395 ? -26.877 -0.425 14.791 1.00 91.75 395 ASP A C 1
ATOM 2856 O O . ASP A 1 395 ? -27.312 -1.431 15.362 1.00 91.75 395 ASP A O 1
ATOM 2860 N N . VAL A 1 396 ? -25.684 0.102 15.093 1.00 93.75 396 VAL A N 1
ATOM 2861 C CA . VAL A 1 396 ? -24.799 -0.414 16.143 1.00 93.75 396 VAL A CA 1
ATOM 2862 C C . VAL A 1 396 ? -24.060 0.698 16.899 1.00 93.75 396 VAL A C 1
ATOM 2864 O O . VAL A 1 396 ? -23.505 1.615 16.301 1.00 93.75 396 VAL A O 1
ATOM 2867 N N . LEU A 1 397 ? -23.997 0.596 18.224 1.00 97.06 397 LEU A N 1
ATOM 2868 C CA . LEU A 1 397 ? -23.053 1.331 19.063 1.00 97.06 397 LEU A CA 1
ATOM 2869 C C . LEU A 1 397 ? -21.761 0.520 19.199 1.00 97.06 397 LEU A C 1
ATOM 2871 O O . LEU A 1 397 ? -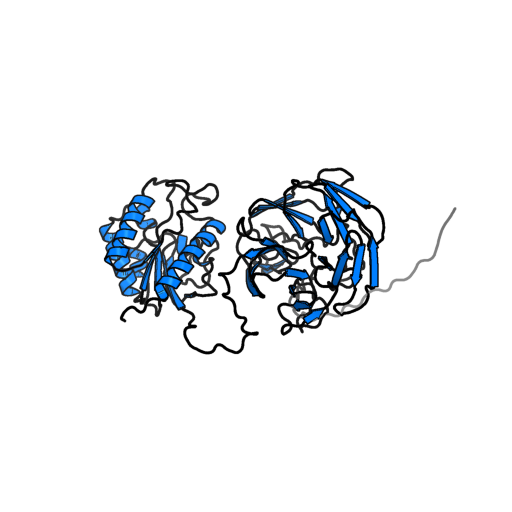21.794 -0.614 19.666 1.00 97.06 397 LEU A O 1
ATOM 2875 N N . VAL A 1 398 ? -20.623 1.116 18.863 1.00 96.56 398 VAL A N 1
ATOM 2876 C CA . VAL A 1 398 ? -19.284 0.613 19.180 1.00 96.56 398 VAL A CA 1
ATOM 2877 C C . VAL A 1 398 ? -18.788 1.323 20.439 1.00 96.56 398 VAL A C 1
ATOM 2879 O O . VAL A 1 398 ? -18.534 2.528 20.416 1.00 96.56 398 VAL A O 1
ATOM 2882 N N . LEU A 1 399 ? -18.677 0.583 21.542 1.00 98.19 399 LEU A N 1
ATOM 2883 C CA . LEU A 1 399 ? -18.380 1.115 22.872 1.00 98.19 399 LEU A CA 1
ATOM 2884 C C . LEU A 1 399 ? -17.018 0.614 23.367 1.00 98.19 399 LEU A C 1
ATOM 2886 O O . LEU A 1 399 ? -16.881 -0.555 23.729 1.00 98.19 399 LEU A O 1
ATOM 2890 N N . LEU A 1 400 ? -16.032 1.511 23.413 1.00 97.88 400 LEU A N 1
ATOM 2891 C CA . LEU A 1 400 ? -14.698 1.271 23.969 1.00 97.88 400 LEU A CA 1
ATOM 2892 C C . LEU A 1 400 ? -14.489 2.210 25.159 1.00 97.88 400 LEU A C 1
ATOM 2894 O O . LEU A 1 400 ? -14.046 3.346 25.002 1.00 97.88 400 LEU A O 1
ATOM 2898 N N . GLY A 1 401 ? -14.810 1.737 26.360 1.00 96.50 401 GLY A N 1
ATOM 2899 C CA . GLY A 1 401 ? -14.646 2.507 27.589 1.00 96.50 401 GLY A CA 1
ATOM 2900 C C . GLY A 1 401 ? -14.119 1.652 28.732 1.00 96.50 401 GLY A C 1
ATOM 2901 O O . GLY A 1 401 ? -14.367 0.450 28.784 1.00 96.50 401 GLY A O 1
ATOM 2902 N N . GLY A 1 402 ? -13.396 2.290 29.653 1.00 97.38 402 GLY A N 1
ATOM 2903 C CA . GLY A 1 402 ? -12.886 1.645 30.863 1.00 97.38 402 GLY A CA 1
ATOM 2904 C C . GLY A 1 402 ? -11.374 1.721 31.053 1.00 97.38 402 GLY A C 1
ATOM 2905 O O . GLY A 1 402 ? -10.910 1.529 32.172 1.00 97.38 402 GLY A O 1
ATOM 2906 N N . THR A 1 403 ? -10.594 2.073 30.025 1.00 97.19 403 THR A N 1
ATOM 2907 C CA . THR A 1 403 ? -9.129 2.196 30.142 1.00 97.19 403 THR A CA 1
ATOM 2908 C C . THR A 1 403 ? -8.744 3.167 31.264 1.00 97.19 403 THR A C 1
ATOM 2910 O O . THR A 1 403 ? -7.977 2.829 32.163 1.00 97.19 403 THR A O 1
ATOM 2913 N N . ASN A 1 404 ? -9.341 4.364 31.270 1.00 97.50 404 ASN A N 1
ATOM 2914 C CA . ASN A 1 404 ? -9.091 5.377 32.300 1.00 97.50 404 ASN A CA 1
ATOM 2915 C C . ASN A 1 404 ? -9.729 5.037 33.653 1.00 97.50 404 ASN A C 1
ATOM 2917 O O . ASN A 1 404 ? -9.219 5.465 34.685 1.00 97.50 404 ASN A O 1
ATOM 2921 N N . ASP A 1 405 ? -10.823 4.277 33.665 1.00 98.50 405 ASP A N 1
ATOM 2922 C CA . ASP A 1 405 ? -11.482 3.799 34.883 1.00 98.50 405 ASP A CA 1
ATOM 2923 C C . ASP A 1 405 ? -10.554 2.835 35.628 1.00 98.50 405 ASP A C 1
ATOM 2925 O O . ASP A 1 405 ? -10.318 3.014 36.821 1.00 98.50 405 ASP A O 1
ATOM 2929 N N . VAL A 1 406 ? -9.929 1.901 34.901 1.00 97.94 406 VAL A N 1
ATOM 2930 C CA . VAL A 1 406 ? -8.891 1.003 35.427 1.00 97.94 406 VAL A CA 1
ATOM 2931 C C . VAL A 1 406 ? -7.690 1.794 35.946 1.00 97.94 406 VAL A C 1
ATOM 2933 O O . VAL A 1 406 ? -7.277 1.586 37.085 1.00 97.94 406 VAL A O 1
ATOM 2936 N N . ILE A 1 407 ? -7.167 2.748 35.164 1.00 97.00 407 ILE A N 1
ATOM 2937 C CA . ILE A 1 407 ? -6.027 3.592 35.574 1.00 97.00 407 ILE A CA 1
ATOM 2938 C C . ILE A 1 407 ? -6.342 4.390 36.852 1.00 97.00 407 ILE A C 1
ATOM 2940 O O . ILE A 1 407 ? -5.456 4.603 37.678 1.00 97.00 407 ILE A O 1
ATOM 2944 N N . ARG A 1 408 ? -7.594 4.831 37.034 1.00 97.56 408 ARG A N 1
ATOM 2945 C CA . ARG A 1 408 ? -8.038 5.637 38.186 1.00 97.56 408 ARG A CA 1
ATOM 2946 C C . ARG A 1 408 ? -8.617 4.812 39.340 1.00 97.56 408 ARG A C 1
ATOM 2948 O O . ARG A 1 408 ? -9.051 5.403 40.325 1.00 97.56 408 ARG A O 1
ATOM 2955 N N . GLY A 1 409 ? -8.644 3.483 39.235 1.00 97.25 409 GLY A N 1
ATOM 2956 C CA . GLY A 1 409 ? -9.193 2.605 40.272 1.00 97.25 409 GLY A CA 1
ATOM 2957 C C . GLY A 1 409 ? -10.703 2.763 40.490 1.00 97.25 409 GLY A C 1
ATOM 2958 O O . GLY A 1 409 ? -11.182 2.593 41.610 1.00 97.25 409 GLY A O 1
ATOM 2959 N N . VAL A 1 410 ? -11.460 3.115 39.447 1.00 98.06 410 VAL A N 1
ATOM 2960 C CA . VAL A 1 410 ? -12.925 3.197 39.519 1.00 98.06 410 VAL A CA 1
ATOM 2961 C C . VAL A 1 410 ? -13.494 1.784 39.734 1.00 98.06 410 VAL A C 1
ATOM 2963 O O . VAL A 1 410 ? -13.111 0.863 39.006 1.00 98.06 410 VAL A O 1
ATOM 2966 N N . PRO A 1 411 ? -14.411 1.579 40.701 1.00 98.00 411 PRO A N 1
ATOM 2967 C CA . PRO A 1 411 ? -15.025 0.274 40.925 1.00 98.00 411 PRO A CA 1
ATOM 2968 C C . PRO A 1 411 ? -15.729 -0.272 39.677 1.00 98.00 411 PRO A C 1
ATOM 2970 O O . PRO A 1 411 ? -16.323 0.477 38.890 1.00 98.00 411 PRO A O 1
ATOM 2973 N N . TRP A 1 412 ? -15.693 -1.594 39.508 1.00 97.81 412 TRP A N 1
ATOM 2974 C CA . TRP A 1 412 ? -16.286 -2.263 38.348 1.00 97.81 412 TRP A CA 1
ATOM 2975 C C . TRP A 1 412 ? -17.787 -1.995 38.242 1.00 97.81 412 TRP A C 1
ATOM 2977 O O . TRP A 1 412 ? -18.281 -1.743 37.153 1.00 97.81 412 TRP A O 1
ATOM 2987 N N . GLU A 1 413 ? -18.500 -1.973 39.361 1.00 97.81 413 GLU A N 1
ATOM 2988 C CA . GLU A 1 413 ? -19.949 -1.777 39.424 1.00 97.81 413 GLU A CA 1
ATOM 2989 C C . GLU A 1 413 ? -20.343 -0.389 38.902 1.00 97.81 413 GLU A C 1
ATOM 2991 O O . GLU A 1 413 ? -21.328 -0.244 38.180 1.00 97.81 413 GLU A O 1
ATOM 2996 N N . VAL A 1 414 ? -19.526 0.627 39.207 1.00 98.25 414 VAL A N 1
ATOM 2997 C CA . VAL A 1 414 ? -19.692 1.988 38.680 1.00 98.25 414 VAL A CA 1
ATOM 2998 C C . VAL A 1 414 ? -19.418 2.005 37.178 1.00 98.25 414 VAL A C 1
ATOM 3000 O O . VAL A 1 414 ? -20.197 2.569 36.412 1.00 98.25 414 VAL A O 1
ATOM 3003 N N . THR A 1 415 ? -18.339 1.349 36.745 1.00 98.62 415 THR A N 1
ATOM 3004 C CA . THR A 1 415 ? -17.968 1.268 35.326 1.00 98.62 415 THR A CA 1
ATOM 3005 C C . THR A 1 415 ? -19.047 0.554 34.505 1.00 98.62 415 THR A C 1
ATOM 3007 O O . THR A 1 415 ? -19.502 1.079 33.492 1.00 98.62 415 THR A O 1
ATOM 3010 N N . ALA A 1 416 ? -19.512 -0.611 34.961 1.00 98.62 416 ALA A N 1
ATOM 3011 C CA . ALA A 1 416 ? -20.553 -1.405 34.318 1.00 98.62 416 ALA A CA 1
ATOM 3012 C C . ALA A 1 416 ? -21.876 -0.634 34.221 1.00 98.62 416 ALA A C 1
ATOM 3014 O O . ALA A 1 416 ? -22.460 -0.564 33.138 1.00 98.62 416 ALA A O 1
ATOM 3015 N N . GLY A 1 417 ? -22.293 0.021 35.313 1.00 98.38 417 GLY A N 1
ATOM 3016 C CA . GLY A 1 417 ? -23.483 0.873 35.325 1.00 98.38 417 GLY A CA 1
ATOM 3017 C C . GLY A 1 417 ? -23.390 2.028 34.326 1.00 98.38 417 GLY A C 1
ATOM 3018 O O . GLY A 1 417 ? -24.343 2.294 33.592 1.00 98.38 417 GLY A O 1
ATOM 3019 N N . ASN A 1 418 ? -22.223 2.673 34.219 1.00 98.81 418 ASN A N 1
ATOM 3020 C CA . ASN A 1 418 ? -22.002 3.728 33.230 1.00 98.81 418 ASN A CA 1
ATOM 3021 C C . ASN A 1 418 ? -22.051 3.194 31.793 1.00 98.81 418 ASN A C 1
ATOM 3023 O O . ASN A 1 418 ? -22.673 3.824 30.943 1.00 98.81 418 ASN A O 1
ATOM 3027 N N . LEU A 1 419 ? -21.437 2.041 31.502 1.00 98.75 419 LEU A N 1
ATOM 3028 C CA . LEU A 1 419 ? -21.466 1.430 30.165 1.00 98.75 419 LEU A CA 1
ATOM 3029 C C . LEU A 1 419 ? -22.897 1.067 29.737 1.00 98.75 419 LEU A C 1
ATOM 3031 O O . LEU A 1 419 ? -23.289 1.353 28.605 1.00 98.75 419 LEU A O 1
ATOM 3035 N N . GLN A 1 420 ? -23.699 0.501 30.646 1.00 98.75 420 GLN A N 1
ATOM 3036 C CA . GLN A 1 420 ? -25.125 0.230 30.418 1.00 98.75 420 GLN A CA 1
ATOM 3037 C C . GLN A 1 420 ? -25.902 1.518 30.137 1.00 98.75 420 GLN A C 1
ATOM 3039 O O . GLN A 1 420 ? -26.654 1.594 29.164 1.00 98.75 420 GLN A O 1
ATOM 3044 N N . ALA A 1 421 ? -25.682 2.555 30.948 1.00 98.44 421 ALA A N 1
ATOM 3045 C CA . ALA A 1 421 ? -26.340 3.844 30.779 1.00 98.44 421 ALA A CA 1
ATOM 3046 C C . ALA A 1 421 ? -25.925 4.551 29.476 1.00 98.44 421 ALA A C 1
ATOM 3048 O O . ALA A 1 421 ? -26.766 5.179 28.838 1.00 98.44 421 ALA A O 1
ATOM 3049 N N . ILE A 1 422 ? -24.666 4.422 29.039 1.00 98.56 422 ILE A N 1
ATOM 3050 C CA . ILE A 1 422 ? -24.193 4.931 27.741 1.00 98.56 422 ILE A CA 1
ATOM 3051 C C . ILE A 1 422 ? -24.932 4.227 26.606 1.00 98.56 422 ILE A C 1
ATOM 3053 O O . ILE A 1 422 ? -25.473 4.902 25.733 1.00 98.56 422 ILE A O 1
ATOM 3057 N N . ALA A 1 423 ? -24.990 2.892 26.626 1.00 98.00 423 ALA A N 1
ATOM 3058 C CA . ALA A 1 423 ? -25.682 2.126 25.595 1.00 98.00 423 ALA A CA 1
ATOM 3059 C C . ALA A 1 423 ? -27.166 2.506 25.498 1.00 98.00 423 ALA A C 1
ATOM 3061 O O . ALA A 1 423 ? -27.662 2.781 24.405 1.00 98.00 423 ALA A O 1
ATOM 3062 N N . ALA A 1 424 ? -27.841 2.622 26.645 1.00 97.50 424 ALA A N 1
ATOM 3063 C CA . ALA A 1 424 ? -29.228 3.069 26.713 1.00 97.50 424 ALA A CA 1
ATOM 3064 C C . ALA A 1 424 ? -29.411 4.512 26.207 1.00 97.50 424 ALA A C 1
ATOM 3066 O O . ALA A 1 424 ? -30.360 4.790 25.479 1.00 97.50 424 ALA A O 1
ATOM 3067 N N . LYS A 1 425 ? -28.501 5.430 26.562 1.00 97.38 425 LYS A N 1
ATOM 3068 C CA . LYS A 1 425 ? -28.572 6.846 26.167 1.00 97.38 425 LYS A CA 1
ATOM 3069 C C . LYS A 1 425 ? -28.307 7.058 24.676 1.00 97.38 425 LYS A C 1
ATOM 3071 O O . LYS A 1 425 ? -28.941 7.920 24.076 1.00 97.38 425 LYS A O 1
ATOM 3076 N N . VAL A 1 426 ? -27.385 6.297 24.081 1.00 96.75 426 VAL A N 1
ATOM 3077 C CA . VAL A 1 426 ? -27.137 6.335 22.629 1.00 96.75 426 VAL A CA 1
ATOM 3078 C C . VAL A 1 426 ? -28.355 5.815 21.869 1.00 96.75 426 VAL A C 1
ATOM 3080 O O . VAL A 1 426 ? -28.729 6.409 20.861 1.00 96.75 426 VAL A O 1
ATOM 3083 N N . GLY A 1 427 ? -28.977 4.735 22.355 1.00 94.12 427 GLY A N 1
ATOM 3084 C CA . GLY A 1 427 ? -30.199 4.185 21.766 1.00 94.12 427 GLY A CA 1
ATOM 3085 C C . GLY A 1 427 ? -29.990 3.479 20.421 1.00 94.12 427 GLY A C 1
ATOM 3086 O O . GLY A 1 427 ? -30.931 3.369 19.638 1.00 94.12 427 GLY A O 1
ATOM 3087 N N . ALA A 1 428 ? -28.770 3.011 20.133 1.00 93.31 428 ALA A N 1
ATOM 3088 C CA . ALA A 1 428 ? -28.502 2.209 18.941 1.00 93.31 428 ALA A CA 1
ATOM 3089 C C . ALA A 1 428 ? -29.190 0.836 19.032 1.00 93.31 428 ALA A C 1
ATOM 3091 O O . ALA A 1 428 ? -29.365 0.289 20.120 1.00 93.31 428 ALA A O 1
ATOM 3092 N N . ARG A 1 429 ? -29.533 0.238 17.883 1.00 88.81 429 ARG A N 1
ATOM 3093 C CA . ARG A 1 429 ? -30.282 -1.040 17.850 1.00 88.81 429 ARG A CA 1
ATOM 3094 C C . ARG A 1 429 ? -29.509 -2.220 18.434 1.00 88.81 429 ARG A C 1
ATOM 3096 O O . ARG A 1 429 ? -30.102 -3.143 18.980 1.00 88.81 429 ARG A O 1
ATOM 3103 N N . ASN A 1 430 ? -28.192 -2.215 18.265 1.00 94.81 430 ASN A N 1
ATOM 3104 C CA . ASN A 1 430 ? -27.284 -3.227 18.787 1.00 94.81 430 ASN A CA 1
ATOM 3105 C C . ASN A 1 430 ? -26.101 -2.538 19.473 1.00 94.81 430 ASN A C 1
ATOM 3107 O O . ASN A 1 430 ? -25.735 -1.424 19.106 1.00 94.81 430 ASN A O 1
ATOM 3111 N N . THR A 1 431 ? -25.436 -3.234 20.392 1.00 97.50 431 THR A N 1
ATOM 3112 C CA . THR A 1 431 ? -24.195 -2.755 21.018 1.00 97.50 431 THR A CA 1
ATOM 3113 C C . THR A 1 431 ? -23.077 -3.765 20.800 1.00 97.50 431 THR A C 1
ATOM 3115 O O . THR A 1 431 ? -23.263 -4.972 20.970 1.00 97.50 431 THR A O 1
ATOM 3118 N N . LEU A 1 432 ? -21.908 -3.257 20.426 1.00 97.62 432 LEU A N 1
ATOM 3119 C CA . LEU A 1 432 ? -20.630 -3.946 20.389 1.00 97.62 432 LEU A CA 1
ATOM 3120 C C . LEU A 1 432 ? -19.734 -3.354 21.482 1.00 97.62 432 LEU A C 1
ATOM 3122 O O . LEU A 1 432 ? -19.244 -2.233 21.351 1.00 97.62 432 LEU A O 1
ATOM 3126 N N . ALA A 1 433 ? -19.502 -4.120 22.542 1.00 98.38 433 ALA A N 1
ATOM 3127 C CA . ALA A 1 433 ? -18.483 -3.821 23.534 1.00 98.38 433 ALA A CA 1
ATOM 3128 C C . ALA A 1 433 ? -17.099 -4.194 22.986 1.00 98.38 433 ALA A C 1
ATOM 3130 O O . ALA A 1 433 ? -16.888 -5.310 22.501 1.00 98.38 433 ALA A O 1
ATOM 3131 N N . VAL A 1 434 ? -16.157 -3.261 23.077 1.00 98.31 434 VAL A N 1
ATOM 3132 C CA . VAL A 1 434 ? -14.771 -3.442 22.642 1.00 98.31 434 VAL A CA 1
ATOM 3133 C C . VAL A 1 434 ? -13.884 -3.538 23.878 1.00 98.31 434 VAL A C 1
ATOM 3135 O O . VAL A 1 434 ? -13.920 -2.653 24.733 1.00 98.31 434 VAL A O 1
ATOM 3138 N N . GLY A 1 435 ? -13.094 -4.611 23.975 1.00 97.56 435 GLY A N 1
ATOM 3139 C CA . GLY A 1 435 ? -12.108 -4.791 25.040 1.00 97.56 435 GLY A CA 1
ATOM 3140 C C . GLY A 1 435 ? -11.142 -3.610 25.137 1.00 97.56 435 GLY A C 1
ATOM 3141 O O . GLY A 1 435 ? -10.836 -2.967 24.131 1.00 97.56 435 GLY A O 1
ATOM 3142 N N . ILE A 1 436 ? -10.637 -3.326 26.336 1.00 97.19 436 ILE A N 1
ATOM 3143 C CA . ILE A 1 436 ? -9.601 -2.306 26.523 1.00 97.19 436 ILE A CA 1
ATOM 3144 C C . ILE A 1 436 ? -8.232 -2.842 26.096 1.00 97.19 436 ILE A C 1
ATOM 3146 O O . ILE A 1 436 ? -8.002 -4.056 26.003 1.00 97.19 436 ILE A O 1
ATOM 3150 N N . VAL A 1 437 ? -7.330 -1.903 25.837 1.00 95.44 437 VAL A N 1
ATOM 3151 C CA . VAL A 1 437 ? -5.928 -2.140 25.485 1.00 95.44 437 VAL A CA 1
ATOM 3152 C C . VAL A 1 437 ? -5.097 -2.628 26.682 1.00 95.44 437 VAL A C 1
ATOM 3154 O O . VAL A 1 437 ? -5.515 -2.470 27.833 1.00 95.44 437 VAL A O 1
ATOM 3157 N N . PRO A 1 438 ? -3.900 -3.199 26.449 1.00 94.75 438 PRO A N 1
ATOM 3158 C CA . PRO A 1 438 ? -2.903 -3.376 27.501 1.00 94.75 438 PRO A CA 1
ATOM 3159 C C . PRO A 1 438 ? -2.485 -2.042 28.118 1.00 94.75 438 PRO A C 1
ATOM 3161 O O . PRO A 1 438 ? -2.360 -1.034 27.424 1.00 94.75 438 PRO A O 1
ATOM 3164 N N . ILE A 1 439 ? -2.223 -2.067 29.423 1.00 95.38 439 ILE A N 1
ATOM 3165 C CA . ILE A 1 439 ? -1.666 -0.945 30.178 1.00 95.38 439 ILE A CA 1
ATOM 3166 C C . ILE A 1 439 ? -0.337 -1.449 30.734 1.00 95.38 439 ILE A C 1
ATOM 3168 O O . ILE A 1 439 ? -0.328 -2.198 31.709 1.00 95.38 439 ILE A O 1
ATOM 3172 N N . GLY A 1 440 ? 0.787 -1.114 30.099 1.00 90.81 440 GLY A N 1
ATOM 3173 C CA . GLY A 1 440 ? 2.059 -1.800 30.365 1.00 90.81 440 GLY A CA 1
ATOM 3174 C C . GLY A 1 440 ? 2.588 -1.631 31.791 1.00 90.81 440 GLY A C 1
ATOM 3175 O O . GLY A 1 440 ? 3.322 -2.492 32.273 1.00 90.81 440 GLY A O 1
ATOM 3176 N N . TRP A 1 441 ? 2.159 -0.585 32.505 1.00 93.88 441 TRP A N 1
ATOM 3177 C CA . TRP A 1 441 ? 2.463 -0.392 33.928 1.00 93.88 441 TRP A CA 1
ATOM 3178 C C . TRP A 1 441 ? 1.440 -1.021 34.896 1.00 93.88 441 TRP A C 1
ATOM 3180 O O . TRP A 1 441 ? 1.629 -0.930 36.107 1.00 93.88 441 TRP A O 1
ATOM 3190 N N . LEU A 1 442 ? 0.374 -1.666 34.402 1.00 93.94 442 LEU A N 1
ATOM 3191 C CA . LEU A 1 442 ? -0.636 -2.393 35.190 1.00 93.94 442 LEU A CA 1
ATOM 3192 C C . LEU A 1 442 ? -0.853 -3.819 34.630 1.00 93.94 442 LEU A C 1
ATOM 3194 O O . LEU A 1 442 ? -1.903 -4.103 34.041 1.00 93.94 442 LEU A O 1
ATOM 3198 N N . PRO A 1 443 ? 0.120 -4.733 34.809 1.00 87.62 443 PRO A N 1
ATOM 3199 C CA . PRO A 1 443 ? 0.027 -6.110 34.321 1.00 87.62 443 PRO A CA 1
ATOM 3200 C C . PRO A 1 443 ? -1.212 -6.840 34.868 1.00 87.62 443 PRO A C 1
ATOM 3202 O O . PRO A 1 443 ? -1.616 -6.642 36.016 1.00 87.62 443 PRO A O 1
ATOM 3205 N N . GLY A 1 444 ? -1.852 -7.657 34.030 1.00 88.31 444 GLY A N 1
ATOM 3206 C CA . GLY A 1 444 ? -3.088 -8.392 34.345 1.00 88.31 444 GLY A CA 1
ATOM 3207 C C . GLY A 1 444 ? -4.376 -7.554 34.467 1.00 88.31 444 GLY A C 1
ATOM 3208 O O . GLY A 1 444 ? -5.472 -8.122 34.497 1.00 88.31 444 GLY A O 1
ATOM 3209 N N . ALA A 1 445 ? -4.302 -6.217 34.494 1.00 93.62 445 ALA A N 1
ATOM 3210 C CA . ALA A 1 445 ? -5.489 -5.368 34.647 1.00 93.62 445 ALA A CA 1
ATOM 3211 C C . ALA A 1 445 ? -6.435 -5.458 33.436 1.00 93.62 445 ALA A C 1
ATOM 3213 O O . ALA A 1 445 ? -7.651 -5.566 33.606 1.00 93.62 445 ALA A O 1
ATOM 3214 N N . ARG A 1 446 ? -5.874 -5.490 32.216 1.00 93.31 446 ARG A N 1
ATOM 3215 C CA . ARG A 1 446 ? -6.632 -5.695 30.970 1.00 93.31 446 ARG A CA 1
ATOM 3216 C C . ARG A 1 446 ? -7.424 -6.997 31.010 1.00 93.31 446 ARG A C 1
ATOM 3218 O O . ARG A 1 446 ? -8.613 -6.985 30.726 1.00 93.31 446 ARG A O 1
ATOM 3225 N N . GLU A 1 447 ? -6.782 -8.109 31.355 1.00 90.75 447 GLU A N 1
ATOM 3226 C CA . GLU A 1 447 ? -7.397 -9.444 31.326 1.00 90.75 447 GLU A CA 1
ATOM 3227 C C . GLU A 1 447 ? -8.579 -9.528 32.296 1.00 90.75 447 GLU A C 1
ATOM 3229 O O . GLU A 1 447 ? -9.671 -9.960 31.922 1.00 90.75 447 GLU A O 1
ATOM 3234 N N . GLN A 1 448 ? -8.397 -9.024 33.521 1.00 93.75 448 GLN A N 1
ATOM 3235 C CA . GLN A 1 448 ? -9.457 -8.976 34.529 1.00 93.75 448 GLN A CA 1
ATOM 3236 C C . GLN A 1 448 ? -10.618 -8.058 34.132 1.00 93.75 448 GLN A C 1
ATOM 3238 O O . GLN A 1 448 ? -11.768 -8.339 34.479 1.00 93.75 448 GLN A O 1
ATOM 3243 N N . PHE A 1 449 ? -10.333 -6.941 33.458 1.00 97.38 449 PHE A N 1
ATOM 3244 C CA . PHE A 1 449 ? -11.360 -6.019 32.980 1.00 97.38 449 PHE A CA 1
ATOM 3245 C C . PHE A 1 449 ? -12.121 -6.603 31.785 1.00 97.38 449 PHE A C 1
ATOM 3247 O O . PHE A 1 449 ? -13.347 -6.671 31.808 1.00 97.38 449 PHE A O 1
ATOM 3254 N N . ASN A 1 450 ? -11.405 -7.088 30.770 1.00 96.81 450 ASN A N 1
ATOM 3255 C CA . ASN A 1 450 ? -11.978 -7.630 29.538 1.00 96.81 450 ASN A CA 1
ATOM 3256 C C . ASN A 1 450 ? -12.823 -8.884 29.797 1.00 96.81 450 ASN A C 1
ATOM 3258 O O . ASN A 1 450 ? -13.874 -9.038 29.180 1.00 96.81 450 ASN A O 1
ATOM 3262 N N . ALA A 1 451 ? -12.440 -9.732 30.759 1.00 94.12 451 ALA A N 1
ATOM 3263 C CA . ALA A 1 451 ? -13.270 -10.860 31.185 1.00 94.12 451 ALA A CA 1
ATOM 3264 C C . ALA A 1 451 ? -14.622 -10.401 31.763 1.00 94.12 451 ALA A C 1
ATOM 3266 O O . ALA A 1 451 ? -15.671 -10.950 31.420 1.00 94.12 451 ALA A O 1
ATOM 3267 N N . ARG A 1 452 ? -14.612 -9.356 32.601 1.00 98.00 452 ARG A N 1
ATOM 3268 C CA . ARG A 1 452 ? -15.831 -8.769 33.174 1.00 98.00 452 ARG A CA 1
ATOM 3269 C C . ARG A 1 452 ? -16.673 -8.036 32.125 1.00 98.00 452 ARG A C 1
ATOM 3271 O O . ARG A 1 452 ? -17.895 -8.147 32.143 1.00 98.00 452 ARG A O 1
ATOM 3278 N N . LEU A 1 453 ? -16.037 -7.360 31.168 1.00 98.50 453 LEU A N 1
ATOM 3279 C CA . LEU A 1 453 ? -16.715 -6.717 30.040 1.00 98.50 453 LEU A CA 1
ATOM 3280 C C . LEU A 1 453 ? -17.384 -7.732 29.106 1.00 98.50 453 LEU A C 1
ATOM 3282 O O . LEU A 1 453 ? -18.512 -7.506 28.676 1.00 98.50 453 LEU A O 1
ATOM 3286 N N . ALA A 1 454 ? -16.731 -8.861 28.826 1.00 92.12 454 ALA A N 1
ATOM 3287 C CA . ALA A 1 454 ? -17.323 -9.942 28.045 1.00 92.12 454 ALA A CA 1
ATOM 3288 C C . ALA A 1 454 ? -18.545 -10.558 28.753 1.00 92.12 454 ALA A C 1
ATOM 3290 O O . ALA A 1 454 ? -19.559 -10.819 28.103 1.00 92.12 454 ALA A O 1
ATOM 3291 N N . ALA A 1 455 ? -18.479 -10.733 30.079 1.00 91.88 455 ALA A N 1
ATOM 3292 C CA . ALA A 1 455 ? -19.615 -11.188 30.882 1.00 91.88 455 ALA A CA 1
ATOM 3293 C C . ALA A 1 455 ? -20.783 -10.188 30.836 1.00 91.88 455 ALA A C 1
ATOM 3295 O O . ALA A 1 455 ? -21.898 -10.579 30.494 1.00 91.88 455 ALA A O 1
ATOM 3296 N N . LEU A 1 456 ? -20.516 -8.893 31.053 1.00 97.50 456 LEU A N 1
ATOM 3297 C CA . LEU A 1 456 ? -21.525 -7.834 30.936 1.00 97.50 456 LEU A CA 1
ATOM 3298 C C . LEU A 1 456 ? -22.159 -7.809 29.540 1.00 97.50 456 LEU A C 1
ATOM 3300 O O . LEU A 1 456 ? -23.377 -7.722 29.413 1.00 97.50 456 LEU A O 1
ATOM 3304 N N . ALA A 1 457 ? -21.352 -7.912 28.483 1.00 95.56 457 ALA A N 1
ATOM 3305 C CA . ALA A 1 457 ? -21.864 -7.946 27.120 1.00 95.56 457 ALA A CA 1
ATOM 3306 C C . ALA A 1 457 ? -22.814 -9.136 26.907 1.00 95.56 457 ALA A C 1
ATOM 3308 O O . ALA A 1 457 ? -23.886 -8.964 26.335 1.00 95.56 457 ALA A O 1
ATOM 3309 N N . SER A 1 458 ? -22.463 -10.317 27.425 1.00 92.50 458 SER A N 1
ATOM 3310 C CA . SER A 1 458 ? -23.328 -11.501 27.395 1.00 92.50 458 SER A CA 1
ATOM 3311 C C . SER A 1 458 ? -24.645 -11.271 28.149 1.00 92.50 458 SER A C 1
ATOM 3313 O O . SER A 1 458 ? -25.715 -11.560 27.615 1.00 92.50 458 SER A O 1
ATOM 3315 N N . GLU A 1 459 ? -24.587 -10.703 29.357 1.00 95.12 459 GLU A N 1
ATOM 3316 C CA . GLU A 1 459 ? -25.761 -10.393 30.189 1.00 95.12 459 GLU A CA 1
ATOM 3317 C C . GLU A 1 459 ? -26.708 -9.378 29.534 1.00 95.12 459 GLU A C 1
ATOM 3319 O O . GLU A 1 459 ? -27.925 -9.498 29.653 1.00 95.12 459 GLU A O 1
ATOM 3324 N N . GLN A 1 460 ? -26.163 -8.388 28.824 1.00 96.69 460 GLN A N 1
ATOM 3325 C CA . GLN A 1 460 ? -26.939 -7.350 28.141 1.00 96.69 460 GLN A CA 1
ATOM 3326 C C . GLN A 1 460 ? -27.383 -7.746 26.721 1.00 96.69 460 GLN A C 1
ATOM 3328 O O . GLN A 1 460 ? -28.023 -6.953 26.029 1.00 96.69 460 GLN A O 1
ATOM 3333 N N . GLY A 1 461 ? -27.024 -8.945 26.246 1.00 92.56 461 GLY A N 1
ATOM 3334 C CA . GLY A 1 461 ? -27.277 -9.371 24.865 1.00 92.56 461 GLY A CA 1
ATOM 3335 C C . GLY A 1 461 ? -26.453 -8.613 23.812 1.00 92.56 461 GLY A C 1
ATOM 3336 O O . GLY A 1 461 ? -26.783 -8.633 22.624 1.00 92.56 461 GLY A O 1
ATOM 3337 N N . TRP A 1 462 ? -25.383 -7.940 24.229 1.00 96.75 462 TRP A N 1
ATOM 3338 C CA . TRP A 1 462 ? -24.448 -7.238 23.358 1.00 96.75 462 TRP A CA 1
ATOM 3339 C C . TRP A 1 462 ? -23.486 -8.213 22.673 1.00 96.75 462 TRP A C 1
ATOM 3341 O O . TRP A 1 462 ? -23.328 -9.376 23.048 1.00 96.75 462 TRP A O 1
ATOM 3351 N N . ARG A 1 463 ? -22.794 -7.725 21.645 1.00 95.00 463 ARG A N 1
ATOM 3352 C CA . ARG A 1 463 ? -21.601 -8.387 21.111 1.00 95.00 463 ARG A CA 1
ATOM 3353 C C . ARG A 1 463 ? -20.366 -7.919 21.868 1.00 95.00 463 ARG A C 1
ATOM 3355 O O . ARG A 1 463 ? -20.323 -6.789 22.340 1.00 95.00 463 ARG A O 1
ATOM 3362 N N . TYR A 1 464 ? -19.357 -8.778 21.924 1.00 96.44 464 TYR A N 1
ATOM 3363 C CA . TYR A 1 464 ? -18.047 -8.466 22.483 1.00 96.44 464 TYR A CA 1
ATOM 3364 C C . TYR A 1 464 ? -16.959 -8.784 21.460 1.00 96.44 464 TYR A C 1
ATOM 3366 O O . TYR A 1 464 ? -17.038 -9.806 20.774 1.00 96.44 464 TYR A O 1
ATOM 3374 N N . VAL A 1 465 ? -15.946 -7.925 21.377 1.00 94.06 465 VAL A N 1
ATOM 3375 C CA . VAL A 1 465 ? -14.733 -8.168 20.596 1.00 94.06 465 VAL A CA 1
ATOM 3376 C C . VAL A 1 465 ? -13.508 -7.680 21.363 1.00 94.06 465 VAL A C 1
ATOM 3378 O O . VAL A 1 465 ? -13.519 -6.588 21.927 1.00 94.06 465 VAL A O 1
ATOM 3381 N N . ASP A 1 466 ? -12.437 -8.472 21.362 1.00 91.94 466 ASP A N 1
ATOM 3382 C CA . ASP A 1 466 ? -11.114 -8.035 21.815 1.00 91.94 466 ASP A CA 1
ATOM 3383 C C . ASP A 1 466 ? -10.187 -7.915 20.595 1.00 91.94 466 ASP A C 1
ATOM 3385 O O . ASP A 1 466 ? -9.608 -8.914 20.157 1.00 91.94 466 ASP A O 1
ATOM 3389 N N . PRO A 1 467 ? -10.072 -6.719 19.993 1.00 89.06 467 PRO A N 1
ATOM 3390 C CA . PRO A 1 467 ? -9.307 -6.536 18.765 1.00 89.06 467 PRO A CA 1
ATOM 3391 C C . PRO A 1 467 ? -7.792 -6.499 19.011 1.00 89.06 467 PRO A C 1
ATOM 3393 O O . PRO A 1 467 ? -7.023 -6.461 18.053 1.00 89.06 467 PRO A O 1
ATOM 3396 N N . TRP A 1 468 ? -7.356 -6.514 20.275 1.00 90.38 468 TRP A N 1
ATOM 3397 C CA . TRP A 1 468 ? -5.958 -6.329 20.659 1.00 90.38 468 TRP A CA 1
ATOM 3398 C C . TRP A 1 468 ? -5.207 -7.646 20.827 1.00 90.38 468 TRP A C 1
ATOM 3400 O O . TRP A 1 468 ? -3.984 -7.625 20.859 1.00 90.38 468 TRP A O 1
ATOM 3410 N N . LEU A 1 469 ? -5.899 -8.792 20.910 1.00 81.88 469 LEU A N 1
ATOM 3411 C CA . LEU A 1 469 ? -5.266 -10.111 21.084 1.00 81.88 469 LEU A CA 1
ATOM 3412 C C . LEU A 1 469 ? -4.106 -10.381 20.099 1.00 81.88 469 LEU A C 1
ATOM 3414 O O . LEU A 1 469 ? -3.044 -10.793 20.566 1.00 81.88 469 LEU A O 1
ATOM 3418 N N . PRO A 1 470 ? -4.221 -10.092 18.784 1.00 77.44 470 PRO A N 1
ATOM 3419 C CA . PRO A 1 470 ? -3.115 -10.300 17.841 1.00 77.44 470 PRO A CA 1
ATOM 3420 C C . PRO A 1 470 ? -1.946 -9.318 18.022 1.00 77.44 470 PRO A C 1
ATOM 3422 O O . PRO A 1 470 ? -0.878 -9.517 17.454 1.00 77.44 470 PRO A O 1
ATOM 3425 N N . LEU A 1 471 ? -2.154 -8.243 18.782 1.00 80.88 471 LEU A N 1
ATOM 3426 C CA . LEU A 1 471 ? -1.213 -7.143 19.005 1.00 80.88 471 LEU A CA 1
ATOM 3427 C C . LEU A 1 471 ? -0.573 -7.219 20.398 1.00 80.88 471 LEU A C 1
ATOM 3429 O O . LEU A 1 471 ? 0.051 -6.259 20.857 1.00 80.88 471 LEU A O 1
ATOM 3433 N N . THR A 1 472 ? -0.734 -8.358 21.077 1.00 80.50 472 THR A N 1
ATOM 3434 C CA . THR A 1 472 ? -0.241 -8.586 22.435 1.00 80.50 472 THR A CA 1
ATOM 3435 C C . THR A 1 472 ? 0.724 -9.752 22.535 1.00 80.50 472 THR A C 1
ATOM 3437 O O . THR A 1 472 ? 0.598 -10.746 21.826 1.00 80.50 472 THR A O 1
ATOM 3440 N N . ALA A 1 473 ? 1.678 -9.627 23.454 1.00 75.25 473 ALA A N 1
ATOM 3441 C CA . ALA A 1 473 ? 2.585 -10.682 23.876 1.00 75.25 473 ALA A CA 1
ATOM 3442 C C . ALA A 1 473 ? 2.324 -10.966 25.363 1.00 75.25 473 ALA A C 1
ATOM 3444 O O . ALA A 1 473 ? 2.924 -10.346 26.241 1.00 75.25 473 ALA A O 1
ATOM 3445 N N . GLY A 1 474 ? 1.373 -11.861 25.642 1.00 78.38 474 GLY A N 1
ATOM 3446 C CA . GLY A 1 474 ? 0.835 -12.048 26.992 1.00 78.38 474 GLY A CA 1
ATOM 3447 C C . GLY A 1 474 ? -0.021 -10.854 27.422 1.00 78.38 474 GLY A C 1
ATOM 3448 O O . GLY A 1 474 ? -0.897 -10.417 26.675 1.00 78.38 474 GLY A O 1
ATOM 3449 N N . ASP A 1 475 ? 0.259 -10.299 28.601 1.00 81.06 475 ASP A N 1
ATOM 3450 C CA . ASP A 1 475 ? -0.472 -9.166 29.181 1.00 81.06 475 ASP A CA 1
ATOM 3451 C C . ASP A 1 475 ? 0.052 -7.788 28.724 1.00 81.06 475 ASP A C 1
ATOM 3453 O O . ASP A 1 475 ? -0.454 -6.750 29.157 1.00 81.06 475 ASP A O 1
ATOM 3457 N N . ARG A 1 476 ? 1.043 -7.768 27.823 1.00 86.38 476 ARG A N 1
ATOM 3458 C CA . ARG A 1 476 ? 1.687 -6.560 27.287 1.00 86.38 476 ARG A CA 1
ATOM 3459 C C . ARG A 1 476 ? 1.456 -6.390 25.793 1.00 86.38 476 ARG A C 1
ATOM 3461 O O . ARG A 1 476 ? 1.073 -7.319 25.082 1.00 86.38 476 ARG A O 1
ATOM 3468 N N . TRP A 1 477 ? 1.752 -5.190 25.309 1.00 87.12 477 TRP A N 1
ATOM 3469 C CA . TRP A 1 477 ? 1.876 -4.919 23.883 1.00 87.12 477 TRP A CA 1
ATOM 3470 C C . TRP A 1 477 ? 2.970 -5.781 23.246 1.00 87.12 477 TRP A C 1
ATOM 3472 O O . TRP A 1 477 ? 4.031 -6.002 23.834 1.00 87.12 477 TRP A O 1
ATOM 3482 N N . ALA A 1 478 ? 2.719 -6.255 22.026 1.00 83.00 478 ALA A N 1
ATOM 3483 C CA . ALA A 1 478 ? 3.775 -6.824 21.200 1.00 83.00 478 ALA A CA 1
ATOM 3484 C C . ALA A 1 478 ? 4.842 -5.747 20.895 1.00 83.00 478 ALA A C 1
ATOM 3486 O O . ALA A 1 478 ? 4.504 -4.559 20.815 1.00 83.00 478 ALA A O 1
ATOM 3487 N N . PRO A 1 479 ? 6.124 -6.120 20.705 1.00 80.12 479 PRO A N 1
ATOM 3488 C CA . PRO A 1 479 ? 7.177 -5.159 20.382 1.00 80.12 479 PRO A CA 1
ATOM 3489 C C . PRO A 1 479 ? 6.796 -4.254 19.199 1.00 80.12 479 PRO A C 1
ATOM 3491 O O . PRO A 1 479 ? 6.415 -4.742 18.138 1.00 80.12 479 PRO A O 1
ATOM 3494 N N . GLY A 1 480 ? 6.882 -2.934 19.390 1.00 78.69 480 GLY A N 1
ATOM 3495 C CA . GLY A 1 480 ? 6.546 -1.938 18.364 1.00 78.69 480 GLY A CA 1
ATOM 3496 C C . GLY A 1 480 ? 5.047 -1.667 18.164 1.00 78.69 480 GLY A C 1
ATOM 3497 O O . GLY A 1 480 ? 4.695 -0.805 17.361 1.00 78.69 480 GLY A O 1
ATOM 3498 N N . ALA A 1 481 ? 4.153 -2.344 18.892 1.00 72.88 481 ALA A N 1
ATOM 3499 C CA . ALA A 1 481 ? 2.708 -2.113 18.792 1.00 72.88 481 ALA A CA 1
ATOM 3500 C C . ALA A 1 481 ? 2.235 -0.877 19.577 1.00 72.88 481 ALA A C 1
ATOM 3502 O O . ALA A 1 481 ? 1.171 -0.336 19.279 1.00 72.88 481 ALA A O 1
ATOM 3503 N N . SER A 1 482 ? 3.034 -0.400 20.534 1.00 88.44 482 SER A N 1
ATOM 3504 C CA . SER A 1 482 ? 2.769 0.810 21.315 1.00 88.44 482 SER A CA 1
ATOM 3505 C C . SER A 1 482 ? 4.065 1.587 21.582 1.00 88.44 482 SER A C 1
ATOM 3507 O O . SER A 1 482 ? 5.075 0.957 21.903 1.00 88.44 482 SER A O 1
ATOM 3509 N N . PRO A 1 483 ? 4.075 2.929 21.445 1.00 81.12 483 PRO A N 1
ATOM 3510 C CA . PRO A 1 483 ? 5.247 3.746 21.742 1.00 81.12 483 PRO A CA 1
ATOM 3511 C C . PRO A 1 483 ? 5.352 4.158 23.220 1.00 81.12 483 PRO A C 1
ATOM 3513 O O . PRO A 1 483 ? 6.411 4.616 23.639 1.00 81.12 483 PRO A O 1
ATOM 3516 N N . ASP A 1 484 ? 4.270 4.046 23.992 1.00 86.00 484 ASP A N 1
ATOM 3517 C CA . ASP A 1 484 ? 4.157 4.550 25.367 1.00 86.00 484 ASP A CA 1
ATOM 3518 C C . ASP A 1 484 ? 3.519 3.536 26.330 1.00 86.00 484 ASP A C 1
ATOM 3520 O O . ASP A 1 484 ? 3.066 3.903 27.413 1.00 86.00 484 ASP A O 1
ATOM 3524 N N . ASP A 1 485 ? 3.469 2.266 25.924 1.00 91.38 485 ASP A N 1
ATOM 3525 C CA . ASP A 1 485 ? 2.888 1.148 26.669 1.00 91.38 485 ASP A CA 1
ATOM 3526 C C . ASP A 1 485 ? 1.384 1.270 26.991 1.00 91.38 485 ASP A C 1
ATOM 3528 O O . ASP A 1 485 ? 0.851 0.478 27.774 1.00 91.38 485 ASP A O 1
ATOM 3532 N N . LEU A 1 486 ? 0.665 2.204 26.364 1.00 93.00 486 LEU A N 1
ATOM 3533 C CA . LEU A 1 486 ? -0.783 2.366 26.520 1.00 93.00 486 LEU A CA 1
ATOM 3534 C C . LEU A 1 486 ? -1.488 2.512 25.176 1.00 93.00 486 LEU A C 1
ATOM 3536 O O . LEU A 1 486 ? -2.511 1.875 24.936 1.00 93.00 486 LEU A O 1
ATOM 3540 N N . HIS A 1 487 ? -0.966 3.358 24.301 1.00 91.38 487 HIS A N 1
ATOM 3541 C CA . HIS A 1 487 ? -1.638 3.722 23.071 1.00 91.38 487 HIS A CA 1
ATOM 3542 C C . HIS A 1 487 ? -1.060 2.967 21.880 1.00 91.38 487 HIS A C 1
ATOM 3544 O O . HIS A 1 487 ? 0.153 2.796 21.781 1.00 91.38 487 HIS A O 1
ATOM 3550 N N . PRO A 1 488 ? -1.896 2.527 20.934 1.00 85.94 488 PRO A N 1
ATOM 3551 C CA . PRO A 1 488 ? -1.401 1.837 19.759 1.00 85.94 488 PRO A CA 1
ATOM 3552 C C . PRO A 1 488 ? -0.608 2.780 18.842 1.00 85.94 488 PRO A C 1
ATOM 3554 O O . PRO A 1 488 ? -0.917 3.971 18.697 1.00 85.94 488 PRO A O 1
ATOM 3557 N N . THR A 1 489 ? 0.383 2.229 18.141 1.00 78.00 489 THR A N 1
ATOM 3558 C CA . THR A 1 489 ? 0.916 2.869 16.931 1.00 78.00 489 THR A CA 1
ATOM 3559 C C . THR A 1 489 ? -0.186 2.986 15.867 1.00 78.00 489 THR A C 1
ATOM 3561 O O . THR A 1 489 ? -1.164 2.235 15.920 1.00 78.00 489 THR A O 1
ATOM 3564 N N . PRO A 1 490 ? -0.058 3.880 14.868 1.00 75.25 490 PRO A N 1
ATOM 3565 C CA . PRO A 1 490 ? -1.024 3.964 13.768 1.00 75.25 490 PRO A CA 1
ATOM 3566 C C . PRO A 1 490 ? -1.308 2.610 13.101 1.00 75.25 490 PRO A C 1
ATOM 3568 O O . PRO A 1 490 ? -2.461 2.270 12.847 1.00 75.25 490 PRO A O 1
ATOM 3571 N N . GLN A 1 491 ? -0.273 1.785 12.916 1.00 65.31 491 GLN A N 1
ATOM 3572 C CA . GLN A 1 491 ? -0.395 0.435 12.363 1.00 65.31 491 GLN A CA 1
ATOM 3573 C C . GLN A 1 491 ? -1.206 -0.506 13.271 1.00 65.31 491 GLN A C 1
ATOM 3575 O O . GLN A 1 491 ? -2.107 -1.200 12.797 1.00 65.31 491 GLN A O 1
ATOM 3580 N N . ALA A 1 492 ? -0.927 -0.517 14.578 1.00 75.75 492 ALA A N 1
ATOM 3581 C CA . ALA A 1 492 ? -1.669 -1.328 15.543 1.00 75.75 492 ALA A CA 1
ATOM 3582 C C . ALA A 1 492 ? -3.137 -0.873 15.661 1.00 75.75 492 ALA A C 1
ATOM 3584 O O . ALA A 1 492 ? -4.050 -1.700 15.687 1.00 75.75 492 ALA A O 1
ATOM 3585 N N . ALA A 1 493 ? -3.379 0.441 15.658 1.00 81.50 493 ALA A N 1
ATOM 3586 C CA . ALA A 1 493 ? -4.717 1.024 15.687 1.00 81.50 493 ALA A CA 1
ATOM 3587 C C . ALA A 1 493 ? -5.518 0.648 14.435 1.00 81.50 493 ALA A C 1
ATOM 3589 O O . ALA A 1 493 ? -6.677 0.248 14.536 1.00 81.50 493 ALA A O 1
ATOM 3590 N N . PHE A 1 494 ? -4.880 0.710 13.264 1.00 68.44 494 PHE A N 1
ATOM 3591 C CA . PHE A 1 494 ? -5.472 0.298 11.998 1.00 68.44 494 PHE A CA 1
ATOM 3592 C C . PHE A 1 494 ? -5.874 -1.184 12.009 1.00 68.44 494 PHE A C 1
ATOM 3594 O O . PHE A 1 494 ? -7.004 -1.524 11.645 1.00 68.44 494 PHE A O 1
ATOM 3601 N N . ALA A 1 495 ? -4.982 -2.066 12.476 1.00 68.31 495 ALA A N 1
ATOM 3602 C CA . ALA A 1 495 ? -5.248 -3.500 12.568 1.00 68.31 495 ALA A CA 1
ATOM 3603 C C . ALA A 1 495 ? -6.436 -3.806 13.495 1.00 68.31 495 ALA A C 1
ATOM 3605 O O . ALA A 1 495 ? -7.343 -4.543 13.101 1.00 68.31 495 ALA A O 1
ATOM 3606 N N . ALA A 1 496 ? -6.473 -3.190 14.680 1.00 82.31 496 ALA A N 1
ATOM 3607 C CA . ALA A 1 496 ? -7.586 -3.321 15.616 1.00 82.31 496 ALA A CA 1
ATOM 3608 C C . ALA A 1 496 ? -8.898 -2.752 15.050 1.00 82.31 496 ALA A C 1
ATOM 3610 O O . ALA A 1 496 ? -9.961 -3.356 15.203 1.00 82.31 496 ALA A O 1
ATOM 3611 N N . GLY A 1 497 ? -8.817 -1.626 14.337 1.00 82.88 497 GLY A N 1
ATOM 3612 C CA . GLY A 1 497 ? -9.943 -0.980 13.671 1.00 82.88 497 GLY A CA 1
ATOM 3613 C C . GLY A 1 497 ? -10.676 -1.878 12.677 1.00 82.88 497 GLY A C 1
ATOM 3614 O O . GLY A 1 497 ? -11.904 -1.849 12.633 1.00 82.88 497 GLY A O 1
ATOM 3615 N N . ARG A 1 498 ? -9.960 -2.730 11.926 1.00 73.38 498 ARG A N 1
ATOM 3616 C CA . ARG A 1 498 ? -10.587 -3.727 11.032 1.00 73.38 498 ARG A CA 1
ATOM 3617 C C . ARG A 1 498 ? -11.407 -4.754 11.811 1.00 73.38 498 ARG A C 1
ATOM 3619 O O . ARG A 1 498 ? -12.568 -4.982 11.489 1.00 73.38 498 ARG A O 1
ATOM 3626 N N . THR A 1 499 ? -10.829 -5.316 12.872 1.00 79.25 499 THR A N 1
ATOM 3627 C CA . THR A 1 499 ? -11.506 -6.300 13.729 1.00 79.25 499 THR A CA 1
ATOM 3628 C C . THR A 1 499 ? -12.772 -5.713 14.359 1.00 79.25 499 THR A C 1
ATOM 3630 O O . THR A 1 499 ? -13.808 -6.376 14.423 1.00 79.25 499 THR A O 1
ATOM 3633 N N . ILE A 1 500 ? -12.714 -4.444 14.779 1.00 88.31 500 ILE A N 1
ATOM 3634 C CA . ILE A 1 500 ? -13.876 -3.707 15.287 1.00 88.31 500 ILE A CA 1
ATOM 3635 C C . ILE A 1 500 ? -14.919 -3.505 14.180 1.00 88.31 500 ILE A C 1
ATOM 3637 O O . ILE A 1 500 ? -16.100 -3.763 14.411 1.00 88.31 500 ILE A O 1
ATOM 3641 N N . ALA A 1 501 ? -14.506 -3.076 12.984 1.00 79.69 501 ALA A N 1
ATOM 3642 C CA . ALA A 1 501 ? -15.410 -2.821 11.863 1.00 79.69 501 ALA A CA 1
ATOM 3643 C C . ALA A 1 501 ? -16.164 -4.086 11.418 1.00 79.69 501 ALA A C 1
ATOM 3645 O O . ALA A 1 501 ? -17.379 -4.036 11.218 1.00 79.69 501 ALA A O 1
ATOM 3646 N N . ASP A 1 502 ? -15.490 -5.234 11.336 1.00 78.19 502 ASP A N 1
ATOM 3647 C CA . ASP A 1 502 ? -16.128 -6.506 10.988 1.00 78.19 502 ASP A CA 1
ATOM 3648 C C . ASP A 1 502 ? -17.138 -6.952 12.051 1.00 78.19 502 ASP A C 1
ATOM 3650 O O . ASP A 1 502 ? -18.267 -7.344 11.727 1.00 78.19 502 ASP A O 1
ATOM 3654 N N . ALA A 1 503 ? -16.773 -6.841 13.331 1.00 84.56 503 ALA A N 1
ATOM 3655 C CA . ALA A 1 503 ? -17.674 -7.156 14.433 1.00 84.56 503 ALA A CA 1
ATOM 3656 C C . ALA A 1 503 ? -18.894 -6.216 14.457 1.00 84.56 503 ALA A C 1
ATOM 3658 O O . ALA A 1 503 ? -20.025 -6.668 14.666 1.00 84.56 503 ALA A O 1
ATOM 3659 N N . ALA A 1 504 ? -18.689 -4.924 14.185 1.00 89.00 504 ALA A N 1
ATOM 3660 C CA . ALA A 1 504 ? -19.748 -3.921 14.133 1.00 89.00 504 ALA A CA 1
ATOM 3661 C C . ALA A 1 504 ? -20.693 -4.172 12.952 1.00 89.00 504 ALA A C 1
ATOM 3663 O O . ALA A 1 504 ? -21.912 -4.158 13.123 1.00 89.00 504 ALA A O 1
ATOM 3664 N N . TRP A 1 505 ? -20.151 -4.502 11.777 1.00 82.56 505 TRP A N 1
ATOM 3665 C CA . TRP A 1 505 ? -20.945 -4.878 10.611 1.00 82.56 505 TRP A CA 1
ATOM 3666 C C . TRP A 1 505 ? -21.839 -6.082 10.915 1.00 82.56 505 TRP A C 1
ATOM 3668 O O . TRP A 1 505 ? -23.036 -6.045 10.632 1.00 82.56 505 TRP A O 1
ATOM 3678 N N . GLN A 1 506 ? -21.294 -7.137 11.526 1.00 82.00 506 GLN A N 1
ATOM 3679 C CA . GLN A 1 506 ? -22.069 -8.322 11.905 1.00 82.00 506 GLN A CA 1
ATOM 3680 C C . GLN A 1 506 ? -23.141 -8.017 12.958 1.00 82.00 506 GLN A C 1
ATOM 3682 O O . GLN A 1 506 ? -24.239 -8.572 12.890 1.00 82.00 506 GLN A O 1
ATOM 3687 N N . ALA A 1 507 ? -22.843 -7.145 13.923 1.00 86.06 507 ALA A N 1
ATOM 3688 C CA . ALA A 1 507 ? -23.803 -6.717 14.935 1.00 86.06 507 ALA A CA 1
ATOM 3689 C C . ALA A 1 507 ? -24.967 -5.931 14.309 1.00 86.06 507 ALA A C 1
ATOM 3691 O O . ALA A 1 507 ? -26.122 -6.260 14.566 1.00 86.06 507 ALA A O 1
ATOM 3692 N N . ALA A 1 508 ? -24.674 -4.985 13.414 1.00 83.00 508 ALA A N 1
ATOM 3693 C CA . ALA A 1 508 ? -25.671 -4.170 12.718 1.00 83.00 508 ALA A CA 1
ATOM 3694 C C . ALA A 1 508 ? -26.597 -4.979 11.782 1.00 83.00 508 ALA A C 1
ATOM 3696 O O . ALA A 1 508 ? -27.694 -4.533 11.460 1.00 83.00 508 ALA A O 1
ATOM 3697 N N . ALA A 1 509 ? -26.197 -6.187 11.360 1.00 72.44 509 ALA A N 1
ATOM 3698 C CA . ALA A 1 509 ? -27.023 -7.077 10.534 1.00 72.44 509 ALA A CA 1
ATOM 3699 C C . ALA A 1 509 ? -28.253 -7.644 11.265 1.00 72.44 509 ALA A C 1
ATOM 3701 O O . ALA A 1 509 ? -29.170 -8.170 10.630 1.00 72.44 509 ALA A O 1
ATOM 3702 N N . ARG A 1 510 ? -28.246 -7.640 12.602 1.00 69.19 510 ARG A N 1
ATOM 3703 C CA . ARG A 1 510 ? -29.278 -8.305 13.397 1.00 69.19 510 ARG A CA 1
ATOM 3704 C C . ARG A 1 510 ? -30.522 -7.430 13.496 1.00 69.19 510 ARG A C 1
ATOM 3706 O O . ARG A 1 510 ? -30.465 -6.294 13.960 1.00 69.19 510 ARG A O 1
ATOM 3713 N N . ARG A 1 511 ? -31.668 -7.998 13.114 1.00 57.56 511 ARG A N 1
ATOM 3714 C CA . ARG A 1 511 ? -32.990 -7.418 13.381 1.00 57.56 511 ARG A CA 1
ATOM 3715 C C . ARG A 1 511 ? -33.317 -7.578 14.872 1.00 57.56 511 ARG A C 1
ATOM 3717 O O . ARG A 1 511 ? -33.907 -8.579 15.264 1.00 57.56 511 ARG A O 1
ATOM 3724 N N . GLY A 1 512 ? -32.882 -6.629 15.697 1.00 52.12 512 GLY A N 1
ATOM 3725 C CA . GLY A 1 512 ? -33.392 -6.462 17.062 1.00 52.12 512 GLY A CA 1
ATOM 3726 C C . GLY A 1 512 ? -34.737 -5.714 17.059 1.00 52.12 512 GLY A C 1
ATOM 3727 O O . GLY A 1 512 ? -34.993 -4.956 16.117 1.00 52.12 512 GLY A O 1
ATOM 3728 N N . PRO A 1 513 ? -35.617 -5.920 18.057 1.00 45.72 513 PRO A N 1
ATOM 3729 C CA . PRO A 1 513 ? -36.787 -5.065 18.239 1.00 45.72 513 PRO A CA 1
ATOM 3730 C C . PRO A 1 513 ? -36.349 -3.632 18.591 1.00 45.72 513 PRO A C 1
ATOM 3732 O O . PRO A 1 513 ? -35.368 -3.452 19.310 1.00 45.72 513 PRO A O 1
ATOM 3735 N N . ARG A 1 514 ? -37.051 -2.638 18.030 1.00 49.34 514 ARG A N 1
ATOM 3736 C CA . ARG A 1 514 ? -36.884 -1.213 18.359 1.00 49.34 514 ARG A CA 1
ATOM 3737 C C . ARG A 1 514 ? -37.525 -0.870 19.694 1.00 49.34 514 ARG A C 1
ATOM 3739 O O . ARG A 1 514 ? -38.587 -1.469 19.981 1.00 49.34 514 ARG A O 1
#